Protein AF-A0A257KZ48-F1 (afdb_monomer_lite)

Sequence (496 aa):
NEGLLPLAGNNPLRIAVVGPNADEQHAQLGDWAGASGQIDWMPDGHPRALTSTVLDGLRALAPAGSTIVHVRGADIATMAPDPDGDTFEDGQPRPWIAAPAPVDEALLAEAVAAARDADVVVAVVGDNIALIGESRSTATLELYGAQRALLEALAATGKPMVVVLVASKPLILPDAALKADAIVCAFNPGMRGGLALAELLFGQIEPAGRLPITFARHAGQLPVYYNQINGQHGHRYADLTLEPQFAFGEGLSYTTMAYSDLVIAQPDVTAEGLLRARITLHNTGTRPALETVQVYVRDLVTSVTWANRELKAYRQVQVAPGARVVVELDLPVADCSPERMAPICGIPADTLREVARAYATSPASMILWGMGVSQHVHGADNAGDVLTVEFTVAGIPCLGLNGGPAFRHTEAFSFQVATDDQAETDRLWNAVVGNGGQASACGWCKDRWGLSWQITPRALIDAIADPDRAAAKRAFEAMMDMGKIDIAAIEAARRG

Secondary structure (DSSP, 8-state):
--S--S--SSS--EEEEESTTSS-HHHHH-SSSTTSSS-SS-TT-S-GGG---HHHHHHHHSPTT-EEEEE-----EEEE--TT-SB-TTSPBPPPEEEEPPP-HHHHHHHHHHHHT-SEEEEEEE--GGGSSTT---SS-BPPTTHHHHHHHHHTTT--EEEEEE-SS--BPPHHHHTSSEEEE-SS--TTHHHHHHHHHTTSS------SSPBPSSGGG----SSPBS--SSSB-SSSBSS-SB-TT----SS-EEEEEEEES-S---TT-EEEEEEEEEE-SSS-EEEEEEEEE--SS-SS--BS-EEEEEEEEEE-TT-EEEEEEEEEGGGSHHHHHHHHHSS-HHHHHHHHHHHHSSTT-------------SS-S-TTS--EEEEEETTEEEEEE---TT----TTSEEEEEESSHHHHHHHHHHHHTTT-EE-STTEEE-TT--EEEEEEHHHHHHHT-SSHHHHHHHHHHHHT-SS--HHHHHHHHH-

pLDDT: mean 86.61, std 17.46, range [23.56, 98.94]

Foldseek 3Di:
DLPCPQVADPDAWAEEEEAQQQQDQQLLQEAPFACLPPDDPRVVTDDSVLAQGLNNLCVVQGPPPHHYHYAHQWDFWDWAADPVDQADPVRHGDGTATDFAEHDPVSNVVSLVSLLPTQEYEYEFEDGSNQDDPPRDDQKLARGHCSLVSLVSSLVSVHQYEYEYAYQDAGQYDPSNVPHSYYHYQHSVRRCSSNVVSCRNNVVDKDADFAQAFHANTSVLPPLAQQDWPDDDDQADPPGGNDGPGYGGDDDTPWDKDKDDWDFPDPDADLQGKTKIKIKIFTAGQAKYFYKAWDKDADPAFLATTTRIDTQDIDTDIAHHGDMDIDMDIGGSCSDDLVVCCVVVVNHSVRRVVVRCCQVPLPWDDQHPDPPQPPPPDDDPPRPDDQWGWGAGPNRIDIDGCPDPVDADDPVDEAEDEDADPVRLCVVLCSAVVQCWAFDALQWIAHNRGHIYHSHYVLLVCQCVDPPPQLNVQLVVQRRPDRRDDSVSSVVSSVD

Structure (mmCIF, N/CA/C/O backbone):
data_AF-A0A257KZ48-F1
#
_entry.id   AF-A0A257KZ48-F1
#
loop_
_atom_site.group_PDB
_atom_site.id
_atom_site.type_symbol
_atom_site.label_atom_id
_atom_site.label_alt_id
_atom_site.label_comp_id
_atom_site.label_asym_id
_atom_site.label_entity_id
_atom_site.label_seq_id
_atom_site.pdbx_PDB_ins_code
_atom_site.Cartn_x
_atom_site.Cartn_y
_atom_site.Cartn_z
_atom_site.occupancy
_atom_site.B_iso_or_equiv
_atom_site.auth_seq_id
_atom_site.auth_comp_id
_atom_site.auth_asym_id
_atom_site.auth_atom_id
_atom_site.pdbx_PDB_model_num
ATOM 1 N N . ASN A 1 1 ? -7.804 -8.183 -5.252 1.00 95.38 1 ASN A N 1
ATOM 2 C CA . ASN A 1 1 ? -7.660 -9.588 -5.699 1.00 95.38 1 ASN A CA 1
ATOM 3 C C . ASN A 1 1 ? -9.069 -10.031 -5.963 1.00 95.38 1 ASN A C 1
ATOM 5 O O . ASN A 1 1 ? -9.772 -10.393 -5.029 1.00 95.38 1 ASN A O 1
ATOM 9 N N . GLU A 1 2 ? -9.464 -9.953 -7.220 1.00 95.94 2 GLU A N 1
ATOM 10 C CA . GLU A 1 2 ? -10.825 -10.161 -7.701 1.00 95.94 2 GLU A CA 1
ATOM 11 C C . GLU A 1 2 ? -11.138 -11.653 -7.905 1.00 95.94 2 GLU A C 1
ATOM 13 O O . GLU A 1 2 ? -12.049 -12.020 -8.639 1.00 95.94 2 GLU A O 1
ATOM 18 N N . GLY A 1 3 ? -10.370 -12.530 -7.248 1.00 93.56 3 GLY A N 1
ATOM 19 C CA . GLY A 1 3 ? -10.519 -13.983 -7.300 1.00 93.56 3 GLY A CA 1
ATOM 20 C C . GLY A 1 3 ? -9.553 -14.692 -8.250 1.00 93.56 3 GLY A C 1
ATOM 21 O O . GLY A 1 3 ? -9.590 -15.917 -8.313 1.00 93.56 3 GLY A O 1
ATOM 22 N N . LEU A 1 4 ? -8.675 -13.963 -8.955 1.00 95.50 4 LEU A N 1
ATOM 23 C CA . LEU A 1 4 ? -7.673 -14.569 -9.843 1.00 95.50 4 LEU A CA 1
ATOM 24 C C . LEU A 1 4 ? -6.572 -15.306 -9.070 1.00 95.50 4 LEU A C 1
ATOM 26 O O . LEU A 1 4 ? -6.087 -16.334 -9.535 1.00 95.50 4 LEU A O 1
ATOM 30 N N . LEU A 1 5 ? -6.144 -14.775 -7.917 1.00 96.31 5 LEU A N 1
ATOM 31 C CA . LEU A 1 5 ? -5.098 -15.401 -7.112 1.00 96.31 5 LEU A CA 1
ATOM 32 C C . LEU A 1 5 ? -5.677 -16.307 -6.011 1.00 96.31 5 LEU A C 1
ATOM 34 O O . LEU A 1 5 ? -6.627 -15.894 -5.334 1.00 96.31 5 LEU A O 1
ATOM 38 N N . PRO A 1 6 ? -5.052 -17.474 -5.754 1.00 95.75 6 PRO A N 1
ATOM 39 C CA . PRO A 1 6 ? -3.852 -17.985 -6.431 1.00 95.75 6 PRO A CA 1
ATOM 40 C C . PRO A 1 6 ? -4.151 -18.500 -7.847 1.00 95.75 6 PRO A C 1
ATOM 42 O O . PRO A 1 6 ? -5.229 -19.026 -8.095 1.00 95.75 6 PRO A O 1
ATOM 45 N N . LEU A 1 7 ? -3.159 -18.465 -8.744 1.00 93.25 7 LEU A N 1
ATOM 46 C CA . LEU A 1 7 ? -3.231 -18.981 -10.124 1.00 93.25 7 LEU A CA 1
ATOM 47 C C . LEU A 1 7 ? -3.387 -20.520 -10.201 1.00 93.25 7 LEU A C 1
ATOM 49 O O . LEU A 1 7 ? -3.203 -21.129 -11.253 1.00 93.25 7 LEU A O 1
ATOM 53 N N . ALA A 1 8 ? -3.670 -21.176 -9.074 1.00 69.12 8 ALA A N 1
ATOM 54 C CA . ALA A 1 8 ? -3.697 -22.619 -8.932 1.00 69.12 8 ALA A CA 1
ATOM 55 C C . ALA A 1 8 ? -5.028 -23.208 -9.422 1.00 69.12 8 ALA A C 1
ATOM 57 O O . ALA A 1 8 ? -6.053 -23.136 -8.746 1.00 69.12 8 ALA A O 1
ATOM 58 N N . GLY A 1 9 ? -4.968 -23.881 -10.570 1.00 58.97 9 GLY A N 1
ATOM 59 C CA . GLY A 1 9 ? -6.026 -24.747 -11.076 1.00 58.97 9 GLY A CA 1
ATOM 60 C C . GLY A 1 9 ? -5.477 -25.767 -12.071 1.00 58.97 9 GLY A C 1
ATOM 61 O O . GLY A 1 9 ? -5.643 -25.558 -13.258 1.00 58.97 9 GLY A O 1
ATOM 62 N N . ASN A 1 10 ? -4.800 -26.821 -11.583 1.00 49.00 10 ASN A N 1
ATOM 63 C CA . ASN A 1 10 ? -4.431 -28.120 -12.206 1.00 49.00 10 ASN A CA 1
ATOM 64 C C . ASN A 1 10 ? -4.106 -28.247 -13.715 1.00 49.00 10 ASN A C 1
ATOM 66 O O . ASN A 1 10 ? -3.954 -29.370 -14.192 1.00 49.00 10 ASN A O 1
ATOM 70 N N . ASN A 1 11 ? -3.926 -27.162 -14.457 1.00 72.94 11 ASN A N 1
ATOM 71 C CA . ASN A 1 11 ? -3.652 -27.180 -15.883 1.00 72.94 11 ASN A CA 1
ATOM 72 C C . ASN A 1 11 ? -2.359 -26.419 -16.180 1.00 72.94 11 ASN A C 1
ATOM 74 O O . ASN A 1 11 ? -2.037 -25.455 -15.480 1.00 72.94 11 ASN A O 1
ATOM 78 N N . PRO A 1 12 ? -1.617 -26.841 -17.214 1.00 86.44 12 PRO A N 1
ATOM 79 C CA . PRO A 1 12 ? -0.536 -26.030 -17.741 1.00 86.44 12 PRO A CA 1
ATOM 80 C C . PRO A 1 12 ? -1.093 -24.666 -18.159 1.00 86.44 12 PRO A C 1
ATOM 82 O O . PRO A 1 12 ? -2.108 -24.602 -18.851 1.00 86.44 12 PRO A O 1
ATOM 85 N N . LEU A 1 13 ? -0.437 -23.593 -17.726 1.00 92.12 13 LEU A N 1
ATOM 86 C CA . LEU A 1 13 ? -0.800 -22.227 -18.089 1.00 92.12 13 LEU A CA 1
ATOM 87 C C . LEU A 1 13 ? 0.190 -21.672 -19.097 1.00 92.12 13 LEU A C 1
ATOM 89 O O . LEU A 1 13 ? 1.399 -21.910 -19.005 1.00 92.12 13 LEU A O 1
A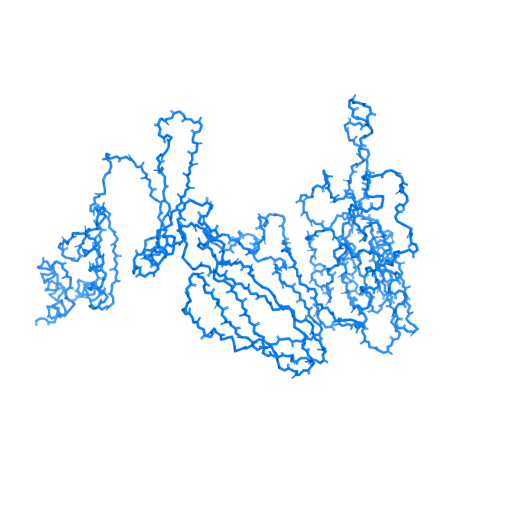TOM 93 N N . ARG A 1 14 ? -0.303 -20.838 -20.001 1.00 96.44 14 ARG A N 1
ATOM 94 C CA . ARG A 1 14 ? 0.543 -19.921 -20.741 1.00 96.44 14 ARG A CA 1
ATOM 95 C C . ARG A 1 14 ? 0.595 -18.573 -20.038 1.00 96.44 14 ARG A C 1
ATOM 97 O O . ARG A 1 14 ? -0.390 -17.844 -19.996 1.00 96.44 14 ARG A O 1
ATOM 104 N N . ILE A 1 15 ? 1.762 -18.244 -19.497 1.00 97.88 15 ILE A N 1
ATOM 105 C CA . ILE A 1 15 ? 1.984 -17.044 -18.689 1.00 97.88 15 ILE A CA 1
ATOM 106 C C . ILE A 1 15 ? 2.855 -16.071 -19.482 1.00 97.88 15 ILE A C 1
ATOM 108 O O . ILE A 1 15 ? 3.982 -16.408 -19.854 1.00 97.88 15 ILE A O 1
ATOM 112 N N . ALA A 1 16 ? 2.349 -14.861 -19.720 1.00 98.75 16 ALA A N 1
ATOM 113 C CA . ALA A 1 16 ? 3.164 -13.748 -20.195 1.00 98.75 16 ALA A CA 1
ATOM 114 C C . ALA A 1 16 ? 3.712 -12.983 -18.987 1.00 98.75 16 ALA A C 1
ATOM 116 O O . ALA A 1 16 ? 2.949 -12.378 -18.240 1.00 98.75 16 ALA A O 1
ATOM 117 N N . VAL A 1 17 ? 5.028 -13.011 -18.793 1.00 98.81 17 VAL A N 1
ATOM 118 C CA . VAL A 1 17 ? 5.723 -12.232 -17.763 1.00 98.81 17 VAL A CA 1
ATOM 119 C C . VAL A 1 17 ? 6.280 -10.988 -18.436 1.00 98.81 17 VAL A C 1
ATOM 121 O O . VAL A 1 17 ? 7.162 -11.084 -19.288 1.00 98.81 17 VAL A O 1
ATOM 124 N N . VAL A 1 18 ? 5.726 -9.830 -18.099 1.00 98.81 18 VAL A N 1
ATOM 125 C CA . VAL A 1 18 ? 5.962 -8.586 -18.835 1.00 98.81 18 VAL A CA 1
ATOM 126 C C . VAL A 1 18 ? 6.432 -7.495 -17.888 1.00 98.81 18 VAL A C 1
ATOM 128 O O . VAL A 1 18 ? 5.887 -7.365 -16.800 1.00 98.81 18 VAL A O 1
ATOM 131 N N . GLY A 1 19 ? 7.381 -6.668 -18.309 1.00 98.69 19 GLY A N 1
ATOM 132 C CA . GLY A 1 19 ? 7.741 -5.439 -17.604 1.00 98.69 19 GLY A CA 1
ATOM 133 C C . GLY A 1 19 ? 9.220 -5.357 -17.222 1.00 98.69 19 GLY A C 1
ATOM 134 O O . GLY A 1 19 ? 9.892 -6.382 -17.084 1.00 98.69 19 GLY A O 1
ATOM 135 N N . PRO A 1 20 ? 9.740 -4.132 -17.030 1.00 98.44 20 PRO A N 1
ATOM 136 C CA . PRO A 1 20 ? 11.170 -3.889 -16.843 1.00 98.44 20 PRO A CA 1
ATOM 137 C C . PRO A 1 20 ? 11.756 -4.556 -15.597 1.00 98.44 20 PRO A C 1
ATOM 139 O O . PRO A 1 20 ? 12.941 -4.874 -15.596 1.00 98.44 20 PRO A O 1
ATOM 142 N N . ASN A 1 21 ? 10.941 -4.798 -14.565 1.00 98.69 21 ASN A N 1
ATOM 143 C CA . ASN A 1 21 ? 11.400 -5.363 -13.294 1.00 98.69 21 ASN A CA 1
ATOM 144 C C . ASN A 1 21 ? 11.202 -6.888 -13.200 1.00 98.69 21 ASN A C 1
ATOM 146 O O . ASN A 1 21 ? 11.481 -7.478 -12.157 1.00 98.69 21 ASN A O 1
ATOM 150 N N . ALA A 1 22 ? 10.736 -7.549 -14.267 1.00 98.75 22 ALA A N 1
ATOM 151 C CA . ALA A 1 22 ? 10.478 -8.991 -14.263 1.00 98.75 22 ALA A CA 1
ATOM 152 C C . ALA A 1 22 ? 11.745 -9.841 -14.069 1.00 98.75 22 ALA A C 1
ATOM 154 O O . ALA A 1 22 ? 11.696 -10.873 -13.394 1.00 98.75 22 ALA A O 1
ATOM 155 N N . ASP A 1 23 ? 12.869 -9.403 -14.641 1.00 98.50 23 ASP A N 1
ATOM 156 C CA . ASP A 1 23 ? 14.164 -10.093 -14.583 1.00 98.50 23 ASP A CA 1
ATOM 157 C C . ASP A 1 23 ? 15.327 -9.144 -14.232 1.00 98.50 23 ASP A C 1
ATOM 159 O O . ASP A 1 23 ? 16.463 -9.355 -14.645 1.00 98.50 23 ASP A O 1
ATOM 163 N N . GLU A 1 24 ? 15.045 -8.081 -13.469 1.00 97.56 24 GLU A N 1
ATOM 164 C CA . GLU A 1 24 ? 16.035 -7.062 -13.098 1.00 97.56 24 GLU A CA 1
ATOM 165 C C . GLU A 1 24 ? 16.460 -7.204 -11.629 1.00 97.56 24 GLU A C 1
ATOM 167 O O . GLU A 1 24 ? 15.762 -6.786 -10.700 1.00 97.56 24 GLU A O 1
ATOM 172 N N . GLN A 1 25 ? 17.627 -7.812 -11.408 1.00 97.50 25 GLN A N 1
ATOM 173 C CA . GLN A 1 25 ? 18.147 -8.089 -10.069 1.00 97.50 25 GLN A CA 1
ATOM 174 C C . GLN A 1 25 ? 18.391 -6.814 -9.261 1.00 97.50 25 GLN A C 1
ATOM 176 O O . GLN A 1 25 ? 18.106 -6.796 -8.064 1.00 97.50 25 GLN A O 1
ATOM 181 N N . HIS A 1 26 ? 18.925 -5.760 -9.874 1.00 96.94 26 HIS A N 1
ATOM 182 C CA . HIS A 1 26 ? 19.306 -4.564 -9.132 1.00 96.94 26 HIS A CA 1
ATOM 183 C C . HIS A 1 26 ? 18.073 -3.805 -8.636 1.00 96.94 26 HIS A C 1
ATOM 185 O O . HIS A 1 26 ? 18.032 -3.387 -7.481 1.00 96.94 26 HIS A O 1
ATOM 191 N N . ALA A 1 27 ? 17.022 -3.719 -9.456 1.00 96.69 27 ALA A N 1
ATOM 192 C CA . ALA A 1 27 ? 15.735 -3.176 -9.027 1.00 96.69 27 ALA A CA 1
ATOM 193 C C . ALA A 1 27 ? 15.083 -4.045 -7.937 1.00 96.69 27 ALA A C 1
ATOM 195 O O . ALA A 1 27 ? 14.520 -3.513 -6.985 1.00 96.69 27 ALA A O 1
ATOM 196 N N . GLN A 1 28 ? 15.198 -5.376 -8.016 1.00 98.38 28 GLN A N 1
ATOM 197 C CA . GLN A 1 28 ? 14.658 -6.268 -6.985 1.00 98.38 28 GLN A CA 1
ATOM 198 C C . GLN A 1 28 ? 15.378 -6.138 -5.635 1.00 98.38 28 GLN A C 1
ATOM 200 O O . GLN A 1 28 ? 14.728 -6.184 -4.588 1.00 98.38 28 GLN A O 1
ATOM 205 N N . LEU A 1 29 ? 16.706 -6.006 -5.644 1.00 98.12 29 LEU A N 1
ATOM 206 C CA . LEU A 1 29 ? 17.501 -5.843 -4.424 1.00 98.12 29 LEU A CA 1
ATOM 207 C C . LEU A 1 29 ? 17.364 -4.435 -3.833 1.00 98.12 29 LEU A C 1
ATOM 209 O O . LEU A 1 29 ? 17.299 -4.310 -2.614 1.00 98.12 29 LEU A O 1
ATOM 213 N N . GLY A 1 30 ? 17.239 -3.417 -4.685 1.00 97.25 30 GLY A N 1
ATOM 214 C CA . GLY A 1 30 ? 17.041 -2.030 -4.281 1.00 97.25 30 GLY A CA 1
ATOM 215 C C . GLY A 1 30 ? 18.337 -1.293 -3.944 1.00 97.25 30 GLY A C 1
ATOM 216 O O . GLY A 1 30 ? 19.436 -1.702 -4.321 1.00 97.25 30 GLY A O 1
ATOM 217 N N . ASP A 1 31 ? 18.175 -0.161 -3.263 1.00 93.88 31 ASP A N 1
ATOM 218 C CA . ASP A 1 31 ? 19.282 0.667 -2.786 1.00 93.88 31 ASP A CA 1
ATOM 219 C C . ASP A 1 31 ? 20.038 -0.005 -1.626 1.00 93.88 31 ASP A C 1
ATOM 221 O O . ASP A 1 31 ? 19.513 -0.903 -0.968 1.00 93.88 31 ASP A O 1
ATOM 225 N N . TRP A 1 32 ? 21.262 0.450 -1.350 1.00 92.88 32 TRP A N 1
ATOM 226 C CA . TRP A 1 32 ? 22.164 -0.117 -0.334 1.00 92.88 32 TRP A CA 1
ATOM 227 C C . TRP A 1 32 ? 22.515 -1.599 -0.552 1.00 92.88 32 TRP A C 1
ATOM 229 O O . TRP A 1 32 ? 22.771 -2.346 0.396 1.00 92.88 32 TRP A O 1
ATOM 239 N N . ALA A 1 33 ? 22.583 -2.011 -1.816 1.00 94.25 33 ALA A N 1
ATOM 240 C CA . ALA A 1 33 ? 23.009 -3.332 -2.255 1.00 94.25 33 ALA A CA 1
ATOM 241 C C . ALA A 1 33 ? 24.202 -3.228 -3.223 1.00 94.25 33 ALA A C 1
ATOM 243 O O . ALA A 1 33 ? 24.655 -2.154 -3.613 1.00 94.25 33 ALA A O 1
ATOM 244 N N . GLY A 1 34 ? 24.766 -4.363 -3.626 1.00 89.88 34 GLY A N 1
ATOM 245 C CA . GLY A 1 34 ? 25.824 -4.374 -4.631 1.00 89.88 34 GLY A CA 1
ATOM 246 C C . GLY A 1 34 ? 25.428 -3.645 -5.910 1.00 89.88 34 GLY A C 1
ATOM 247 O O . GLY A 1 34 ? 24.373 -3.932 -6.476 1.00 89.88 34 GLY A O 1
ATOM 248 N N . ALA A 1 35 ? 26.316 -2.759 -6.367 1.00 90.00 35 ALA A N 1
ATOM 249 C CA . ALA A 1 35 ? 26.130 -1.870 -7.513 1.00 90.00 35 ALA A CA 1
ATOM 250 C C . ALA A 1 35 ? 25.001 -0.825 -7.390 1.00 90.00 35 ALA A C 1
ATOM 252 O O . ALA A 1 35 ? 24.597 -0.263 -8.404 1.00 90.00 35 ALA A O 1
ATOM 253 N N . SER A 1 36 ? 24.522 -0.484 -6.181 1.00 90.12 36 SER A N 1
ATOM 254 C CA . SER A 1 36 ? 23.590 0.651 -6.018 1.00 90.12 36 SER A CA 1
ATOM 255 C C . SER A 1 36 ? 24.243 2.038 -6.023 1.00 90.12 36 SER A C 1
ATOM 257 O O . SER A 1 36 ? 23.547 3.040 -6.194 1.00 90.12 36 SER A O 1
ATOM 259 N N . GLY A 1 37 ? 25.577 2.102 -5.946 1.00 85.81 37 GLY A N 1
ATOM 260 C CA . GLY A 1 37 ? 26.367 3.323 -6.161 1.00 85.81 37 GLY A CA 1
ATOM 261 C C . GLY A 1 37 ? 27.193 3.800 -4.963 1.00 85.81 37 GLY A C 1
ATOM 262 O O . GLY A 1 37 ? 27.981 4.724 -5.112 1.00 85.81 37 GLY A O 1
ATOM 263 N N . GLN A 1 38 ? 27.060 3.174 -3.792 1.00 85.88 38 GLN A N 1
ATOM 264 C CA . GLN A 1 38 ? 27.778 3.568 -2.569 1.00 85.88 38 GLN A CA 1
ATOM 265 C C . GLN A 1 38 ? 29.214 3.031 -2.496 1.00 85.88 38 GLN A C 1
ATOM 267 O O . GLN A 1 38 ? 30.019 3.519 -1.707 1.00 85.88 38 GLN A O 1
ATOM 272 N N . ILE A 1 39 ? 29.518 1.997 -3.279 1.00 86.94 39 ILE A N 1
ATOM 273 C CA . ILE A 1 39 ? 30.809 1.304 -3.329 1.00 86.94 39 ILE A CA 1
ATOM 274 C C . ILE A 1 39 ? 31.138 0.957 -4.783 1.00 86.94 39 ILE A C 1
ATOM 276 O O . ILE A 1 39 ? 30.236 0.700 -5.580 1.00 86.94 39 ILE A O 1
ATOM 280 N N . ASP A 1 40 ? 32.424 0.896 -5.113 1.00 88.00 40 ASP A N 1
ATOM 281 C CA . ASP A 1 40 ? 32.935 0.625 -6.462 1.00 88.00 40 ASP A CA 1
ATOM 282 C C . ASP A 1 40 ? 33.534 -0.786 -6.624 1.00 88.00 40 ASP A C 1
ATOM 284 O O . ASP A 1 40 ? 33.671 -1.279 -7.741 1.00 88.00 40 ASP A O 1
ATOM 288 N N . TRP A 1 41 ? 33.829 -1.490 -5.525 1.00 91.44 41 TRP A N 1
ATOM 289 C CA . TRP A 1 41 ? 34.477 -2.811 -5.546 1.00 91.44 41 TRP A CA 1
ATOM 290 C C . TRP A 1 41 ? 33.592 -3.970 -6.043 1.00 91.44 41 TRP A C 1
ATOM 292 O O . TRP A 1 41 ? 34.039 -5.113 -6.107 1.00 91.44 41 TRP A O 1
ATOM 302 N N . MET A 1 42 ? 32.315 -3.704 -6.335 1.00 93.62 42 MET A N 1
ATOM 303 C CA . MET A 1 42 ? 31.325 -4.692 -6.781 1.00 93.62 42 MET A CA 1
ATOM 304 C C . MET A 1 42 ? 30.472 -4.069 -7.898 1.00 93.62 42 MET A C 1
ATOM 306 O O . MET A 1 42 ? 29.282 -3.822 -7.695 1.00 93.62 42 MET A O 1
ATOM 310 N N . PRO A 1 43 ? 31.091 -3.765 -9.056 1.00 91.56 43 PRO A N 1
ATOM 311 C CA . PRO A 1 43 ? 30.464 -2.985 -10.125 1.00 91.56 43 PRO A CA 1
ATOM 312 C C . PRO A 1 43 ? 29.337 -3.744 -10.837 1.00 91.56 43 PRO A C 1
ATOM 314 O O . PRO A 1 43 ? 28.368 -3.128 -11.260 1.00 91.56 43 PRO A O 1
ATOM 317 N N . ASP A 1 44 ? 29.418 -5.077 -10.892 1.00 94.81 44 ASP A N 1
ATOM 318 C CA . ASP A 1 44 ? 28.376 -5.951 -11.458 1.00 94.81 44 ASP A CA 1
ATOM 319 C C . ASP A 1 44 ? 27.285 -6.315 -10.429 1.00 94.81 44 ASP A C 1
ATOM 321 O O . ASP A 1 44 ? 26.372 -7.094 -10.697 1.00 94.81 44 ASP A O 1
ATOM 325 N N . GLY A 1 45 ? 27.400 -5.786 -9.208 1.00 95.62 45 GLY A N 1
ATOM 326 C CA . GLY A 1 45 ? 26.532 -6.079 -8.075 1.00 95.62 45 GLY A CA 1
ATOM 327 C C . GLY A 1 45 ? 26.670 -7.497 -7.532 1.00 95.62 45 GLY A C 1
ATOM 328 O O . GLY A 1 45 ? 27.699 -8.159 -7.664 1.00 95.62 45 GLY A O 1
ATOM 329 N N . HIS A 1 46 ? 25.634 -7.949 -6.825 1.00 96.88 46 HIS A N 1
ATOM 330 C CA . HIS A 1 46 ? 25.640 -9.285 -6.234 1.00 96.88 46 HIS A CA 1
ATOM 331 C C . HIS A 1 46 ? 25.625 -10.377 -7.318 1.00 96.88 46 HIS A C 1
ATOM 333 O O . HIS A 1 46 ? 24.925 -10.216 -8.317 1.00 96.88 46 HIS A O 1
ATOM 339 N N . PRO A 1 47 ? 26.274 -11.540 -7.105 1.00 97.25 47 PRO A N 1
ATOM 340 C CA . PRO A 1 47 ? 26.290 -12.618 -8.092 1.00 97.25 47 PRO A CA 1
ATOM 341 C C . PRO A 1 47 ? 24.880 -13.022 -8.553 1.00 97.25 47 PRO A C 1
ATOM 343 O O . PRO A 1 47 ? 24.064 -13.460 -7.739 1.00 97.25 47 PRO A O 1
ATOM 346 N N . ARG A 1 48 ? 24.602 -12.929 -9.861 1.00 97.06 48 ARG A N 1
ATOM 347 C CA . ARG A 1 48 ? 23.268 -13.187 -10.442 1.00 97.06 48 ARG A CA 1
ATOM 348 C C . ARG A 1 48 ? 22.675 -14.546 -10.090 1.00 97.06 48 ARG A C 1
ATOM 350 O O . ARG A 1 48 ? 21.470 -14.646 -9.884 1.00 97.06 48 ARG A O 1
ATOM 357 N N . ALA A 1 49 ? 23.518 -15.569 -9.952 1.00 96.81 49 ALA A N 1
ATOM 358 C CA . ALA A 1 49 ? 23.106 -16.924 -9.582 1.00 96.81 49 ALA A CA 1
ATOM 359 C C . ALA A 1 49 ? 22.535 -17.047 -8.154 1.00 96.81 49 ALA A C 1
ATOM 361 O O . ALA A 1 49 ? 21.906 -18.053 -7.841 1.00 96.81 49 ALA A O 1
ATOM 362 N N . LEU A 1 50 ? 22.763 -16.056 -7.284 1.00 97.31 50 LEU A N 1
ATOM 363 C CA . LEU A 1 50 ? 22.234 -16.038 -5.917 1.00 97.31 50 LEU A CA 1
ATOM 364 C C . LEU A 1 50 ? 20.880 -15.332 -5.809 1.00 97.31 50 LEU A C 1
ATOM 366 O O . LEU A 1 50 ? 20.228 -15.447 -4.774 1.00 97.31 50 LEU A O 1
ATOM 370 N N . THR A 1 51 ? 20.455 -14.622 -6.856 1.00 98.19 51 THR A N 1
ATOM 371 C CA . THR A 1 51 ? 19.171 -13.923 -6.880 1.00 98.19 51 THR A CA 1
ATOM 372 C C . THR A 1 51 ? 18.196 -14.658 -7.781 1.00 98.19 51 THR A C 1
ATOM 374 O O . THR A 1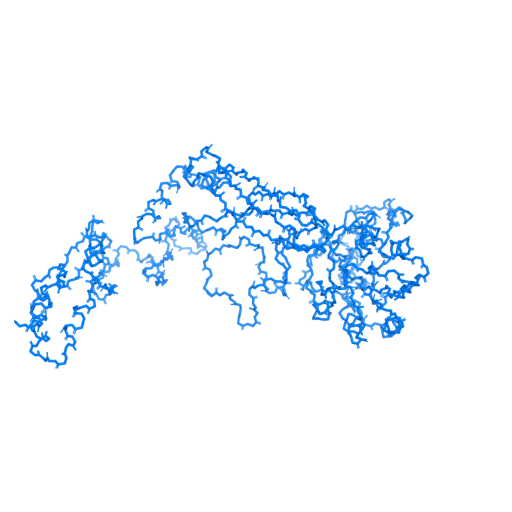 51 ? 18.466 -14.851 -8.960 1.00 98.19 51 THR A O 1
ATOM 377 N N . SER A 1 52 ? 17.041 -15.028 -7.238 1.00 98.62 52 SER A N 1
ATOM 378 C CA . SER A 1 52 ? 15.881 -15.461 -8.010 1.00 98.62 52 SER A CA 1
ATOM 379 C C . SER A 1 52 ? 15.019 -14.242 -8.313 1.00 98.62 52 SER A C 1
ATOM 381 O O . SER A 1 52 ? 14.363 -13.711 -7.409 1.00 98.62 52 SER A O 1
ATOM 383 N N . THR A 1 53 ? 15.034 -13.787 -9.565 1.00 98.81 53 THR A N 1
ATOM 384 C CA . THR A 1 53 ? 14.116 -12.744 -10.048 1.00 98.81 53 THR A CA 1
ATOM 385 C C . THR A 1 53 ? 12.680 -13.268 -10.108 1.00 98.81 53 THR A C 1
ATOM 387 O O . THR A 1 53 ? 12.447 -14.475 -9.975 1.00 98.81 53 THR A O 1
ATOM 390 N N . VAL A 1 54 ? 11.690 -12.390 -10.304 1.00 98.69 54 VAL A N 1
ATOM 391 C CA . VAL A 1 54 ? 10.288 -12.815 -10.489 1.00 98.69 54 VAL A CA 1
ATOM 392 C C . VAL A 1 54 ? 10.175 -13.826 -11.632 1.00 98.69 54 VAL A C 1
ATOM 394 O O . VAL A 1 54 ? 9.517 -14.857 -11.483 1.00 98.69 54 VAL A O 1
ATOM 397 N N . LEU A 1 55 ? 10.879 -13.585 -12.741 1.00 98.88 55 LEU A N 1
ATOM 398 C CA . LEU A 1 55 ? 10.953 -14.513 -13.862 1.00 98.88 55 LEU A CA 1
ATOM 399 C C . LEU A 1 55 ? 11.575 -15.861 -13.472 1.00 98.88 55 LEU A C 1
ATOM 401 O O . LEU A 1 55 ? 11.022 -16.902 -13.835 1.00 98.88 55 LEU A O 1
ATOM 405 N N . ASP A 1 56 ? 12.690 -15.865 -12.734 1.00 98.81 56 ASP A N 1
ATOM 406 C CA . ASP A 1 56 ? 13.321 -17.110 -12.274 1.00 98.81 56 ASP A CA 1
ATOM 407 C C . ASP A 1 56 ? 12.384 -17.921 -11.382 1.00 98.81 56 ASP A C 1
ATOM 409 O O . ASP A 1 56 ? 12.238 -19.127 -11.575 1.00 98.81 56 ASP A O 1
ATOM 413 N N . GLY A 1 57 ? 11.731 -17.263 -10.419 1.00 98.50 57 GLY A N 1
ATOM 414 C CA . GLY A 1 57 ? 10.797 -17.911 -9.504 1.00 98.50 57 GLY A CA 1
ATOM 415 C C . GLY A 1 57 ? 9.619 -18.530 -10.247 1.00 98.50 57 GLY A C 1
ATOM 416 O O . GLY A 1 57 ? 9.278 -19.691 -10.014 1.00 98.50 57 GLY A O 1
ATOM 417 N N . LEU A 1 58 ? 9.033 -17.790 -11.193 1.00 97.94 58 LEU A N 1
ATOM 418 C CA . LEU A 1 58 ? 7.939 -18.293 -12.020 1.00 97.94 58 LEU A CA 1
ATOM 419 C C . LEU A 1 58 ? 8.387 -19.482 -12.875 1.00 97.94 58 LEU A C 1
ATOM 421 O O . LEU A 1 58 ? 7.687 -20.488 -12.918 1.00 97.94 58 LEU A O 1
ATOM 425 N N . ARG A 1 59 ? 9.570 -19.423 -13.500 1.00 97.81 59 ARG A N 1
ATOM 426 C CA . ARG A 1 59 ? 10.139 -20.555 -14.257 1.00 97.81 59 ARG A CA 1
ATOM 427 C C . ARG A 1 59 ? 10.417 -21.771 -13.384 1.00 97.81 59 ARG A C 1
ATOM 429 O O . ARG A 1 59 ? 10.226 -22.892 -13.844 1.00 97.81 59 ARG A O 1
ATOM 436 N N . ALA A 1 60 ? 10.863 -21.554 -12.151 1.00 97.00 60 ALA A N 1
ATOM 437 C CA . ALA A 1 60 ? 11.179 -22.628 -11.223 1.00 97.00 60 ALA A CA 1
ATOM 438 C C . ALA A 1 60 ? 9.927 -23.347 -10.699 1.00 97.00 60 ALA A C 1
ATOM 440 O O . ALA A 1 60 ? 9.978 -24.555 -10.477 1.00 97.00 60 ALA A O 1
ATOM 441 N N . LEU A 1 61 ? 8.825 -22.618 -10.486 1.00 96.00 61 LEU A N 1
ATOM 442 C CA . LEU A 1 61 ? 7.653 -23.128 -9.764 1.00 96.00 61 LEU A CA 1
ATOM 443 C C . LEU A 1 61 ? 6.375 -23.252 -10.594 1.00 96.00 61 LEU A C 1
ATOM 445 O O . LEU A 1 61 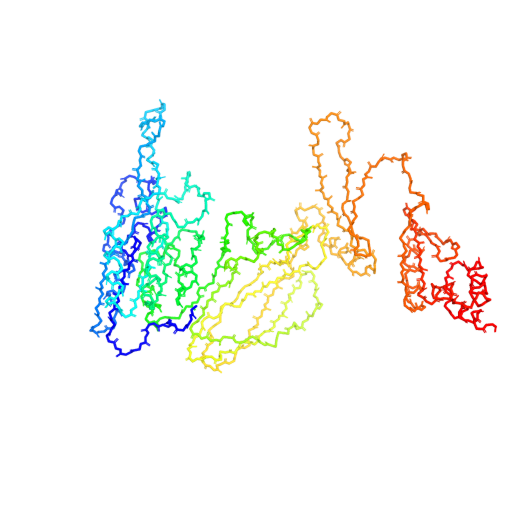? 5.373 -23.746 -10.070 1.00 96.00 61 LEU A O 1
ATOM 449 N N . ALA A 1 62 ? 6.378 -22.825 -11.858 1.00 94.38 62 ALA A N 1
ATOM 450 C CA . ALA A 1 62 ? 5.210 -22.983 -12.711 1.00 94.38 62 ALA A CA 1
ATOM 451 C C . ALA A 1 62 ? 4.785 -24.461 -12.803 1.00 94.38 62 ALA A C 1
ATOM 453 O O . ALA A 1 62 ? 5.643 -25.346 -12.900 1.00 94.38 62 ALA A O 1
ATOM 454 N N . PRO A 1 63 ? 3.468 -24.750 -12.803 1.00 91.62 63 PRO A N 1
ATOM 455 C CA . PRO A 1 63 ? 2.969 -26.112 -12.931 1.00 91.62 63 PRO A CA 1
ATOM 456 C C . PRO A 1 63 ? 3.545 -26.815 -14.162 1.00 91.62 63 PRO A C 1
ATOM 458 O O . PRO A 1 63 ? 3.692 -26.202 -15.222 1.00 91.62 63 PRO A O 1
ATOM 461 N N . ALA A 1 64 ? 3.838 -28.111 -14.042 1.00 91.50 64 ALA A N 1
ATOM 462 C CA . ALA A 1 64 ? 4.408 -28.896 -15.132 1.00 91.50 64 ALA A CA 1
ATOM 463 C C . ALA A 1 64 ? 3.585 -28.761 -16.431 1.00 91.50 64 ALA A C 1
ATOM 465 O O . ALA A 1 64 ? 2.363 -28.892 -16.425 1.00 91.50 64 ALA A O 1
ATOM 466 N N . GLY A 1 65 ? 4.275 -28.502 -17.545 1.00 92.38 65 GLY A N 1
ATOM 467 C CA . GLY A 1 65 ? 3.665 -28.265 -18.859 1.00 92.38 65 GLY A CA 1
ATOM 468 C C . GLY A 1 65 ? 3.270 -26.810 -19.134 1.00 92.38 65 GLY A C 1
ATOM 469 O O . GLY A 1 65 ? 2.912 -26.503 -20.268 1.00 92.38 65 GLY A O 1
ATOM 470 N N . SER A 1 66 ? 3.350 -25.916 -18.143 1.00 95.31 66 SER A N 1
ATOM 471 C CA . SER A 1 66 ? 3.143 -24.479 -18.352 1.00 95.31 66 SER A CA 1
ATOM 472 C C . SER A 1 66 ? 4.237 -23.887 -19.240 1.00 95.31 66 SER A C 1
ATOM 474 O O . SER A 1 66 ? 5.394 -24.310 -19.199 1.00 95.31 66 SER A O 1
ATOM 476 N N . THR A 1 67 ? 3.886 -22.865 -20.013 1.00 96.75 67 THR A N 1
ATOM 477 C CA . THR A 1 67 ? 4.820 -22.119 -20.860 1.00 96.75 67 THR A CA 1
ATOM 478 C C . THR A 1 67 ? 4.926 -20.687 -20.373 1.00 96.75 67 THR A C 1
ATOM 480 O O . THR A 1 67 ? 3.908 -20.020 -20.193 1.00 96.75 67 THR A O 1
ATOM 483 N N . ILE A 1 68 ? 6.152 -20.199 -20.208 1.00 97.94 68 ILE A N 1
ATOM 484 C CA . ILE A 1 68 ? 6.419 -18.832 -19.765 1.00 97.94 68 ILE A CA 1
ATOM 485 C C . ILE A 1 68 ? 7.084 -18.070 -20.898 1.00 97.94 68 ILE A C 1
ATOM 487 O O . ILE A 1 68 ? 8.173 -18.435 -21.343 1.00 97.94 68 ILE A O 1
ATOM 491 N N . VAL A 1 69 ? 6.434 -16.997 -21.336 1.00 98.50 69 VAL A N 1
ATOM 492 C CA . VAL A 1 69 ? 6.983 -16.047 -22.303 1.00 98.50 69 VAL A CA 1
ATOM 493 C C . VAL A 1 69 ? 7.346 -14.784 -21.544 1.00 98.50 69 VAL A C 1
ATOM 495 O O . VAL A 1 69 ? 6.498 -14.214 -20.865 1.00 98.50 69 VAL A O 1
ATOM 498 N N . HIS A 1 70 ? 8.603 -14.364 -21.642 1.00 98.75 70 HIS A N 1
ATOM 499 C CA . HIS A 1 70 ? 9.075 -13.128 -21.033 1.00 98.75 70 HIS A CA 1
ATOM 500 C C . HIS A 1 70 ? 9.396 -12.100 -22.104 1.00 98.75 70 HIS A C 1
ATOM 502 O O . HIS A 1 70 ? 10.121 -12.416 -23.046 1.00 98.75 70 HIS A O 1
ATOM 508 N N . VAL A 1 71 ? 8.889 -10.885 -21.919 1.00 98.50 71 VAL A N 1
ATOM 509 C CA . VAL A 1 71 ? 9.141 -9.734 -22.789 1.00 98.50 71 VAL A CA 1
ATOM 510 C C . VAL A 1 71 ? 9.260 -8.477 -21.933 1.00 98.50 71 VAL A C 1
ATOM 512 O O . VAL A 1 71 ? 8.552 -8.317 -20.939 1.00 98.50 71 VAL A O 1
ATOM 515 N N . ARG A 1 72 ? 10.166 -7.568 -22.299 1.00 98.25 72 ARG A N 1
ATOM 516 C CA . ARG A 1 72 ? 10.487 -6.396 -21.470 1.00 98.25 72 ARG A CA 1
ATOM 517 C C . ARG A 1 72 ? 9.337 -5.388 -21.410 1.00 98.25 72 ARG A C 1
ATOM 519 O O . ARG A 1 72 ? 9.013 -4.887 -20.339 1.00 98.25 72 ARG A O 1
ATOM 526 N N . GLY A 1 73 ? 8.705 -5.111 -22.551 1.00 98.44 73 GLY A N 1
ATOM 527 C CA . GLY A 1 73 ? 7.513 -4.265 -22.679 1.00 98.44 73 GLY A CA 1
ATOM 528 C C . GLY A 1 73 ? 7.737 -2.756 -22.541 1.00 98.44 73 GLY A C 1
ATOM 529 O O . GLY A 1 73 ? 7.163 -1.996 -23.311 1.00 98.44 73 GLY A O 1
ATOM 530 N N . ALA A 1 74 ? 8.559 -2.311 -21.591 1.00 98.25 74 ALA A N 1
ATOM 531 C CA . ALA A 1 74 ? 8.870 -0.899 -21.375 1.00 98.25 74 ALA A CA 1
ATOM 532 C C . ALA A 1 74 ? 10.213 -0.715 -20.664 1.00 98.25 74 ALA A C 1
ATOM 534 O O . ALA A 1 74 ? 10.669 -1.605 -19.949 1.00 98.25 74 ALA A O 1
ATOM 535 N N . ASP A 1 75 ? 10.783 0.481 -20.798 1.00 97.88 75 ASP A N 1
ATOM 536 C CA . ASP A 1 75 ? 11.888 0.974 -19.979 1.00 97.88 75 ASP A CA 1
ATOM 537 C C . ASP A 1 75 ? 11.401 1.981 -18.925 1.00 97.88 75 ASP A C 1
ATOM 539 O O . ASP A 1 75 ? 10.360 2.627 -19.082 1.00 97.88 75 ASP A O 1
ATOM 543 N N . ILE A 1 76 ? 12.165 2.107 -17.835 1.00 97.94 76 ILE A N 1
ATOM 544 C CA . ILE A 1 76 ? 11.851 3.004 -16.709 1.00 97.94 76 ILE A CA 1
ATOM 545 C C . ILE A 1 76 ? 12.498 4.373 -16.915 1.00 97.94 76 ILE A C 1
ATOM 547 O O . ILE A 1 76 ? 11.820 5.398 -16.926 1.00 97.94 76 ILE A O 1
ATOM 551 N N . ALA A 1 77 ? 13.819 4.402 -17.077 1.00 96.00 77 ALA A N 1
ATOM 552 C CA . ALA A 1 77 ? 14.584 5.635 -17.176 1.00 96.00 77 ALA A CA 1
ATOM 553 C C . ALA A 1 77 ? 15.678 5.520 -18.235 1.00 96.00 77 ALA A C 1
ATOM 555 O O . ALA A 1 77 ? 16.309 4.474 -18.380 1.00 96.00 77 ALA A O 1
ATOM 556 N N . THR A 1 78 ? 15.928 6.624 -18.928 1.00 93.94 78 THR A N 1
ATOM 557 C CA . THR A 1 78 ? 17.151 6.846 -19.697 1.00 93.94 78 THR A CA 1
ATOM 558 C C . THR A 1 78 ? 18.082 7.711 -18.864 1.00 93.94 78 THR A C 1
ATOM 560 O O . THR A 1 78 ? 17.667 8.759 -18.370 1.00 93.94 78 THR A O 1
ATOM 563 N N . MET A 1 79 ? 19.332 7.291 -18.711 1.00 91.50 79 MET A N 1
ATOM 564 C CA . MET A 1 79 ? 20.333 8.080 -18.001 1.00 91.50 79 MET A CA 1
ATOM 565 C C . MET A 1 79 ? 20.960 9.090 -18.971 1.00 91.50 79 MET A C 1
ATOM 567 O O . MET A 1 79 ? 21.337 8.717 -20.082 1.00 91.50 79 MET A O 1
ATOM 571 N N . ALA A 1 80 ? 21.090 10.345 -18.552 1.00 87.88 80 ALA A N 1
ATOM 572 C CA . ALA A 1 80 ? 21.738 11.416 -19.305 1.00 87.88 80 ALA A CA 1
ATOM 573 C C . ALA A 1 80 ? 22.860 12.069 -18.474 1.00 87.88 80 ALA A C 1
ATOM 575 O O . ALA A 1 80 ? 22.796 12.020 -17.244 1.00 87.88 80 ALA A O 1
ATOM 576 N N . PRO A 1 81 ? 23.873 12.688 -19.109 1.00 87.94 81 PRO A N 1
ATOM 577 C CA . PRO A 1 81 ? 24.861 13.495 -18.396 1.00 87.94 81 PRO A CA 1
ATOM 578 C C . PRO A 1 81 ? 24.199 14.605 -17.572 1.00 87.94 81 PRO A C 1
ATOM 580 O O . PRO A 1 81 ? 23.122 15.093 -17.928 1.00 87.94 81 PRO A O 1
ATOM 583 N N . ASP A 1 82 ? 24.852 15.008 -16.486 1.00 88.69 82 ASP A N 1
ATOM 584 C CA . ASP A 1 82 ? 24.416 16.158 -15.698 1.00 88.69 82 ASP A CA 1
ATOM 585 C C . ASP A 1 82 ? 24.503 17.435 -16.567 1.00 88.69 82 ASP A C 1
ATOM 587 O O . ASP A 1 82 ? 25.538 17.684 -17.197 1.00 88.69 82 ASP A O 1
ATOM 591 N N . PRO A 1 83 ? 23.420 18.232 -16.676 1.00 89.38 83 PRO A N 1
ATOM 592 C CA . PRO A 1 83 ? 23.406 19.432 -17.512 1.00 89.38 83 PRO A CA 1
ATOM 593 C C . PRO A 1 83 ? 24.421 20.497 -17.071 1.00 89.38 83 PRO A C 1
ATOM 595 O O . PRO A 1 83 ? 24.790 21.341 -17.889 1.00 89.38 83 PRO A O 1
ATOM 598 N N . ASP A 1 84 ? 24.900 20.441 -15.825 1.00 91.12 84 ASP A N 1
ATOM 599 C CA . ASP A 1 84 ? 25.913 21.352 -15.288 1.00 91.12 84 ASP A CA 1
ATOM 600 C C . ASP A 1 84 ? 27.357 20.876 -15.564 1.00 91.12 84 ASP A C 1
ATOM 602 O O . ASP A 1 84 ? 28.321 21.490 -15.098 1.00 91.12 84 ASP A O 1
ATOM 606 N N . GLY A 1 85 ? 27.523 19.804 -16.349 1.00 90.00 85 GLY A N 1
ATOM 607 C CA . GLY A 1 85 ? 28.804 19.280 -16.827 1.00 90.00 85 GLY A CA 1
ATOM 608 C C . GLY A 1 85 ? 29.129 17.881 -16.302 1.00 90.00 85 GLY A C 1
ATOM 609 O O . GLY A 1 85 ? 28.384 17.294 -15.529 1.00 90.00 85 GLY A O 1
ATOM 610 N N . ASP A 1 86 ? 30.276 17.334 -16.705 1.00 87.94 86 ASP A N 1
ATOM 611 C CA . ASP A 1 86 ? 30.651 15.957 -16.345 1.00 87.94 86 ASP A CA 1
ATOM 612 C C . ASP A 1 86 ? 31.286 15.843 -14.951 1.00 87.94 86 ASP A C 1
ATOM 614 O O . ASP A 1 86 ? 31.362 14.748 -14.395 1.00 87.94 86 ASP A O 1
ATOM 618 N N . THR A 1 87 ? 31.762 16.953 -14.375 1.00 88.06 87 THR A N 1
ATOM 619 C CA . THR A 1 87 ? 32.471 16.968 -13.088 1.00 88.06 87 THR A CA 1
ATOM 620 C C . THR A 1 87 ? 32.036 18.121 -12.188 1.00 88.06 87 THR A C 1
ATOM 622 O O . THR A 1 87 ? 31.613 19.185 -12.647 1.00 88.06 87 THR A O 1
ATOM 625 N N . PHE A 1 88 ? 32.162 17.929 -10.879 1.00 84.69 88 PHE A N 1
ATOM 626 C CA . PHE A 1 88 ? 32.122 19.003 -9.892 1.00 84.69 88 PHE A CA 1
ATOM 627 C C . PHE A 1 88 ? 33.389 19.875 -9.978 1.00 84.69 88 PHE A C 1
ATOM 629 O O . PHE A 1 88 ? 34.342 19.549 -10.690 1.00 84.69 88 PHE A O 1
ATOM 636 N N . GLU A 1 89 ? 33.410 20.995 -9.247 1.00 90.19 89 GLU A N 1
ATOM 637 C CA . GLU A 1 89 ? 34.565 21.911 -9.207 1.00 90.19 89 GLU A CA 1
ATOM 638 C C . GLU A 1 89 ? 35.838 21.251 -8.649 1.00 90.19 89 GLU A C 1
ATOM 640 O O . GLU A 1 89 ? 36.947 21.657 -8.991 1.00 90.19 89 GLU A O 1
ATOM 645 N N . ASP A 1 90 ? 35.692 20.210 -7.826 1.00 89.06 90 ASP A N 1
ATOM 646 C CA . ASP A 1 90 ? 36.795 19.426 -7.261 1.00 89.06 90 ASP A CA 1
ATOM 647 C C . ASP A 1 90 ? 37.296 18.302 -8.195 1.00 89.06 90 ASP A C 1
ATOM 649 O O . ASP A 1 90 ? 38.205 17.553 -7.834 1.00 89.06 90 ASP A O 1
ATOM 653 N N . GLY A 1 91 ? 36.726 18.191 -9.402 1.00 85.94 91 GLY A N 1
ATOM 654 C CA . GLY A 1 91 ? 37.088 17.202 -10.417 1.00 85.94 91 GLY A CA 1
ATOM 655 C C . GLY A 1 91 ? 36.418 15.834 -10.259 1.00 85.94 91 GLY A C 1
ATOM 656 O O . GLY A 1 91 ? 36.676 14.952 -11.080 1.00 85.94 91 GLY A O 1
ATOM 657 N N . GLN A 1 92 ? 35.559 15.631 -9.254 1.00 78.56 92 GLN A N 1
ATOM 658 C CA . GLN A 1 92 ? 34.795 14.386 -9.126 1.00 78.56 92 GLN A CA 1
ATOM 659 C C . GLN A 1 92 ? 33.715 14.286 -10.212 1.00 78.56 92 GLN A C 1
ATOM 661 O O . GLN A 1 92 ? 33.089 15.301 -10.524 1.00 78.56 92 GLN A O 1
ATOM 666 N N . PRO A 1 93 ? 33.458 13.096 -10.789 1.00 78.94 93 PRO A N 1
ATOM 667 C CA . PRO A 1 93 ? 32.422 12.928 -11.800 1.00 78.94 93 PRO A CA 1
ATOM 668 C C . PRO A 1 93 ? 31.033 13.195 -11.212 1.00 78.94 93 PRO A C 1
ATOM 670 O O . PRO A 1 93 ? 30.704 12.715 -10.125 1.00 78.94 93 PRO A O 1
ATOM 673 N N . ARG A 1 94 ? 30.203 13.937 -11.946 1.00 82.62 94 ARG A N 1
ATOM 674 C CA . ARG A 1 94 ? 28.799 14.141 -11.589 1.00 82.62 94 ARG A CA 1
ATOM 675 C C . ARG A 1 94 ? 27.991 12.881 -11.910 1.00 82.62 94 ARG A C 1
ATOM 677 O O . ARG A 1 94 ? 28.197 12.273 -12.967 1.00 82.62 94 ARG A O 1
ATOM 684 N N . PRO A 1 95 ? 27.076 12.455 -11.023 1.00 80.56 95 PRO A N 1
ATOM 685 C CA . PRO A 1 95 ? 26.173 11.352 -11.320 1.00 80.56 95 PRO A CA 1
ATOM 686 C C . PRO A 1 95 ? 25.306 11.661 -12.542 1.00 80.56 95 PRO A C 1
ATOM 688 O O . PRO A 1 95 ? 24.857 12.787 -12.730 1.00 80.56 95 PRO A O 1
ATOM 691 N N . TRP A 1 96 ? 25.019 10.642 -13.350 1.00 84.56 96 TRP A N 1
ATOM 692 C CA . TRP A 1 96 ? 24.064 10.789 -14.446 1.00 84.56 96 TRP A CA 1
ATOM 693 C C . TRP A 1 96 ? 22.652 11.026 -13.898 1.00 84.56 96 TRP A C 1
ATOM 695 O O . TRP A 1 96 ? 22.262 10.464 -12.871 1.00 84.56 96 TRP A O 1
ATOM 705 N N . ILE A 1 97 ? 21.870 11.818 -14.625 1.00 89.62 97 ILE A N 1
ATOM 706 C CA . ILE A 1 97 ? 20.500 12.189 -14.282 1.00 89.62 97 ILE A CA 1
ATOM 707 C C . ILE A 1 97 ? 19.520 11.246 -14.978 1.00 89.62 97 ILE A C 1
ATOM 709 O O . ILE A 1 97 ? 19.635 10.973 -16.173 1.00 89.62 97 ILE A O 1
ATOM 713 N N . ALA A 1 98 ? 18.536 10.749 -14.231 1.00 92.69 98 ALA A N 1
ATOM 714 C CA . ALA A 1 98 ? 17.454 9.948 -14.786 1.00 92.69 98 ALA A CA 1
ATOM 715 C C . ALA A 1 98 ? 16.415 10.843 -15.479 1.00 92.69 98 ALA A C 1
ATOM 717 O O . ALA A 1 98 ? 15.874 11.765 -14.870 1.00 92.69 98 ALA A O 1
ATOM 718 N N . ALA A 1 99 ? 16.105 10.530 -16.734 1.00 93.56 99 ALA A N 1
ATOM 719 C CA . ALA A 1 99 ? 14.970 11.064 -17.483 1.00 93.56 99 ALA A CA 1
ATOM 720 C C . ALA A 1 99 ? 13.962 9.935 -17.768 1.00 93.56 99 ALA A C 1
ATOM 722 O O . ALA A 1 99 ? 14.371 8.770 -17.844 1.00 93.56 99 ALA A O 1
ATOM 723 N N . PRO A 1 100 ? 12.652 10.221 -17.911 1.00 96.00 100 PRO A N 1
ATOM 724 C CA . PRO A 1 100 ? 11.665 9.172 -18.130 1.00 96.00 100 PRO A CA 1
ATOM 725 C C . PRO A 1 100 ? 11.901 8.539 -19.497 1.00 96.00 100 PRO A C 1
ATOM 727 O O . PRO A 1 100 ? 11.975 9.245 -20.504 1.00 96.00 100 PRO A O 1
ATOM 730 N N . ALA A 1 101 ? 12.018 7.211 -19.538 1.00 97.19 101 ALA A N 1
ATOM 731 C CA . ALA A 1 101 ? 12.202 6.525 -20.809 1.00 97.19 101 ALA A CA 1
ATOM 732 C C . ALA A 1 101 ? 10.954 6.710 -21.701 1.00 97.19 101 ALA A C 1
ATOM 734 O O . ALA A 1 101 ? 9.829 6.580 -21.200 1.00 97.19 101 ALA A O 1
ATOM 735 N N . PRO A 1 102 ? 11.123 7.022 -23.001 1.00 97.62 102 PRO A N 1
ATOM 736 C CA . PRO A 1 102 ? 10.001 7.164 -23.920 1.00 97.62 102 PRO A CA 1
ATOM 737 C C . PRO A 1 102 ? 9.327 5.813 -24.179 1.00 97.62 102 PRO A C 1
ATOM 739 O O . PRO A 1 102 ? 9.903 4.752 -23.940 1.00 97.62 102 PRO A O 1
ATOM 742 N N . VAL A 1 103 ? 8.102 5.854 -24.704 1.00 98.44 103 VAL A N 1
ATOM 743 C CA . VAL A 1 103 ? 7.425 4.645 -25.187 1.00 98.44 103 VAL A CA 1
ATOM 744 C C . VAL A 1 103 ? 8.162 4.121 -26.415 1.00 98.44 103 VAL A C 1
ATOM 746 O O . VAL A 1 103 ? 8.273 4.818 -27.422 1.00 98.44 103 VAL A O 1
ATOM 749 N N . ASP A 1 104 ? 8.647 2.886 -26.324 1.00 98.31 104 ASP A N 1
ATOM 750 C CA . ASP A 1 104 ? 9.132 2.126 -27.469 1.00 98.31 104 ASP A CA 1
ATOM 751 C C . ASP A 1 104 ? 7.974 1.289 -28.028 1.00 98.31 104 ASP A C 1
ATOM 753 O O . ASP A 1 104 ? 7.515 0.325 -27.410 1.00 98.31 104 ASP A O 1
ATOM 757 N N . GLU A 1 105 ? 7.487 1.679 -29.205 1.00 98.31 105 GLU A N 1
ATOM 758 C CA . GLU A 1 105 ? 6.352 1.031 -29.869 1.00 98.31 105 GLU A CA 1
ATOM 759 C C . GLU A 1 105 ? 6.620 -0.444 -30.210 1.00 98.31 105 GLU A C 1
ATOM 761 O O . GLU A 1 105 ? 5.686 -1.246 -30.249 1.00 98.31 105 GLU A O 1
ATOM 766 N N . ALA A 1 106 ? 7.879 -0.833 -30.440 1.00 98.44 106 ALA A N 1
ATOM 767 C CA . ALA A 1 106 ? 8.229 -2.219 -30.730 1.00 98.44 106 ALA A CA 1
ATOM 768 C C . ALA A 1 106 ? 8.167 -3.078 -29.460 1.00 98.44 106 ALA A C 1
ATOM 770 O O . ALA A 1 106 ? 7.545 -4.144 -29.485 1.00 98.44 106 ALA A O 1
ATOM 771 N N . LEU A 1 107 ? 8.732 -2.595 -28.344 1.00 98.38 107 LEU A N 1
ATOM 772 C CA . LEU A 1 107 ? 8.627 -3.277 -27.046 1.00 98.38 107 LEU A CA 1
ATOM 773 C C . LEU A 1 107 ? 7.165 -3.395 -26.597 1.00 98.38 107 LEU A C 1
ATOM 775 O O . LEU A 1 107 ? 6.738 -4.452 -26.122 1.00 98.38 107 LEU A O 1
ATOM 779 N N . LEU A 1 108 ? 6.381 -2.332 -26.791 1.00 98.62 108 LEU A N 1
ATOM 780 C CA . LEU A 1 108 ? 4.964 -2.315 -26.449 1.00 98.62 108 LEU A CA 1
ATOM 781 C C . LEU A 1 108 ? 4.166 -3.316 -27.301 1.00 98.62 108 LEU A C 1
ATOM 783 O O . LEU A 1 108 ? 3.359 -4.083 -26.769 1.00 98.62 108 LEU A O 1
ATOM 787 N N . ALA A 1 109 ? 4.406 -3.355 -28.616 1.00 98.69 109 ALA A N 1
ATOM 788 C CA . ALA A 1 109 ? 3.750 -4.298 -29.519 1.00 98.69 109 ALA A CA 1
ATOM 789 C C . ALA A 1 109 ? 4.095 -5.760 -29.189 1.00 98.69 109 ALA A C 1
ATOM 791 O O . ALA A 1 109 ? 3.210 -6.621 -29.221 1.00 98.69 109 ALA A O 1
ATOM 792 N N . GLU A 1 110 ? 5.351 -6.041 -28.831 1.00 98.69 110 GLU A N 1
ATOM 793 C CA . GLU A 1 110 ? 5.796 -7.366 -28.392 1.00 98.69 110 GLU A CA 1
ATOM 794 C C . GLU A 1 110 ? 5.078 -7.802 -27.103 1.00 98.69 110 GLU A C 1
ATOM 796 O O . GLU A 1 110 ? 4.542 -8.912 -27.032 1.00 98.69 110 GLU A O 1
ATOM 801 N N . ALA A 1 111 ? 4.975 -6.903 -26.118 1.00 98.81 111 ALA A N 1
ATOM 802 C CA . ALA A 1 111 ? 4.230 -7.134 -24.881 1.00 98.81 111 ALA A CA 1
ATOM 803 C C . ALA A 1 111 ? 2.751 -7.453 -25.126 1.00 98.81 111 ALA A C 1
ATOM 805 O O . ALA A 1 111 ? 2.221 -8.424 -24.579 1.00 98.81 111 ALA A O 1
ATOM 806 N N . VAL A 1 112 ? 2.088 -6.680 -25.987 1.00 98.88 112 VAL A N 1
ATOM 807 C CA . VAL A 1 112 ? 0.682 -6.908 -26.350 1.00 98.88 112 VAL A CA 1
ATOM 808 C C . VAL A 1 112 ? 0.501 -8.245 -27.072 1.00 98.88 112 VAL A C 1
ATOM 810 O O . VAL A 1 112 ? -0.475 -8.954 -26.814 1.00 98.88 112 VAL A O 1
ATOM 813 N N . ALA A 1 113 ? 1.421 -8.617 -27.966 1.00 98.81 113 ALA A N 1
ATOM 814 C CA . ALA A 1 113 ? 1.375 -9.902 -28.659 1.00 98.81 113 ALA A CA 1
ATOM 815 C C . ALA A 1 113 ? 1.531 -11.079 -27.683 1.00 98.81 113 ALA A C 1
ATOM 817 O O . ALA A 1 113 ? 0.721 -12.008 -27.717 1.00 98.81 113 ALA A O 1
ATOM 818 N N . ALA A 1 114 ? 2.508 -11.008 -26.772 1.00 98.75 114 ALA A N 1
ATOM 819 C CA . ALA A 1 114 ? 2.717 -12.022 -25.740 1.00 98.75 114 ALA A CA 1
ATOM 820 C C . ALA A 1 114 ? 1.496 -12.160 -24.818 1.00 98.75 114 ALA A C 1
ATOM 822 O O . ALA A 1 114 ? 1.065 -13.277 -24.539 1.00 98.75 114 ALA A O 1
ATOM 823 N N . ALA A 1 115 ? 0.903 -11.038 -24.400 1.00 98.69 115 ALA A N 1
ATOM 824 C CA . ALA A 1 115 ? -0.298 -11.022 -23.571 1.00 98.69 115 ALA A CA 1
ATOM 825 C C . ALA A 1 115 ? -1.504 -11.662 -24.273 1.00 98.69 115 ALA A C 1
ATOM 827 O O . ALA A 1 115 ? -2.180 -12.509 -23.694 1.00 98.69 115 ALA A O 1
ATOM 828 N N . ARG A 1 116 ? -1.762 -11.322 -25.543 1.00 98.62 116 ARG A N 1
ATOM 829 C CA . ARG A 1 116 ? -2.882 -11.895 -26.319 1.00 98.62 116 ARG A CA 1
ATOM 830 C C . ARG A 1 116 ? -2.810 -13.415 -26.441 1.00 98.62 116 ARG A C 1
ATOM 832 O O . ARG A 1 116 ? -3.853 -14.070 -26.444 1.00 98.62 116 ARG A O 1
ATOM 839 N N . ASP A 1 117 ? -1.601 -13.950 -26.528 1.00 98.06 117 ASP A N 1
ATOM 840 C CA . ASP A 1 117 ? -1.345 -15.382 -26.658 1.00 98.06 117 ASP A CA 1
ATOM 841 C C . ASP A 1 117 ? -1.261 -16.101 -25.296 1.00 98.06 117 ASP A C 1
ATOM 843 O O . ASP A 1 117 ? -1.117 -17.317 -25.249 1.00 98.06 117 ASP A O 1
ATOM 847 N N . ALA A 1 118 ? -1.348 -15.372 -24.178 1.00 97.56 118 ALA A N 1
ATOM 848 C CA . ALA A 1 118 ? -1.319 -15.926 -22.829 1.00 97.56 118 ALA A CA 1
ATOM 849 C C . ALA A 1 118 ? -2.716 -16.163 -22.241 1.00 97.56 118 ALA A C 1
ATOM 851 O O . ALA A 1 118 ? -3.707 -15.545 -22.645 1.00 97.56 118 ALA A O 1
ATOM 852 N N . ASP A 1 119 ? -2.778 -17.052 -21.253 1.00 96.69 119 ASP A N 1
ATOM 853 C CA . ASP A 1 119 ? -3.945 -17.257 -20.394 1.00 96.69 119 ASP A CA 1
ATOM 854 C C . ASP A 1 119 ? -3.990 -16.205 -19.280 1.00 96.69 119 ASP A C 1
ATOM 856 O O . ASP A 1 119 ? -5.064 -15.751 -18.892 1.00 96.69 119 ASP A O 1
ATOM 860 N N . VAL A 1 120 ? -2.815 -15.796 -18.790 1.00 97.75 120 VAL A N 1
ATOM 861 C CA . VAL A 1 120 ? -2.648 -14.783 -17.743 1.00 97.75 120 VAL A CA 1
ATOM 862 C C . VAL A 1 120 ? -1.394 -13.943 -17.988 1.00 97.75 120 VAL A C 1
ATOM 864 O O . VAL A 1 120 ? -0.355 -14.445 -18.428 1.00 97.75 120 VAL A O 1
ATOM 867 N N . VAL A 1 121 ? -1.495 -12.654 -17.676 1.00 98.81 121 VAL A N 1
ATOM 868 C CA . VAL A 1 121 ? -0.391 -11.694 -17.699 1.00 98.81 121 VAL A CA 1
ATOM 869 C C . VAL A 1 121 ? 0.094 -11.445 -16.274 1.00 98.81 121 VAL A C 1
ATOM 871 O O . VAL A 1 121 ? -0.696 -11.125 -15.389 1.00 98.81 121 VAL A O 1
ATOM 874 N N . VAL A 1 122 ? 1.402 -11.542 -16.055 1.00 98.81 122 VAL A N 1
ATOM 875 C CA . VAL A 1 122 ? 2.074 -11.082 -14.836 1.00 98.81 122 VAL A CA 1
ATOM 876 C C . VAL A 1 122 ? 2.917 -9.866 -15.208 1.00 98.81 122 VAL A C 1
ATOM 878 O O . VAL A 1 122 ? 3.996 -10.004 -15.781 1.00 98.81 122 VAL A O 1
ATOM 881 N N . ALA A 1 123 ? 2.400 -8.673 -14.918 1.00 98.94 123 ALA A N 1
ATOM 882 C CA . ALA A 1 123 ? 3.055 -7.402 -15.201 1.00 98.94 123 ALA A CA 1
ATOM 883 C C . ALA A 1 123 ? 3.917 -6.970 -14.004 1.00 98.94 123 ALA A C 1
ATOM 885 O O . ALA A 1 123 ? 3.379 -6.646 -12.948 1.00 98.94 123 ALA A O 1
ATOM 886 N N . VAL A 1 124 ? 5.242 -6.963 -14.154 1.00 98.94 124 VAL A N 1
ATOM 887 C CA . VAL A 1 124 ? 6.207 -6.629 -13.098 1.00 98.94 124 VAL A CA 1
ATOM 888 C C . VAL A 1 124 ? 6.777 -5.231 -13.335 1.00 98.94 124 VAL A C 1
ATOM 890 O O . VAL A 1 124 ? 7.597 -5.010 -14.230 1.00 98.94 124 VAL A O 1
ATOM 893 N N . VAL A 1 125 ? 6.322 -4.278 -12.527 1.00 98.88 125 VAL A N 1
ATOM 894 C CA . VAL A 1 125 ? 6.579 -2.834 -12.668 1.00 98.88 125 VAL A CA 1
ATOM 895 C C . VAL A 1 125 ? 7.083 -2.243 -11.352 1.00 98.88 125 VAL A C 1
ATOM 897 O O . VAL A 1 125 ? 6.968 -2.869 -10.296 1.00 98.88 125 VAL A O 1
ATOM 900 N N . GLY A 1 126 ? 7.612 -1.022 -11.398 1.00 98.62 126 GLY A N 1
ATOM 901 C CA . GLY A 1 126 ? 7.991 -0.267 -10.206 1.00 98.62 126 GLY A CA 1
ATOM 902 C C . GLY A 1 126 ? 9.017 0.825 -10.478 1.00 98.62 126 GLY A C 1
ATOM 903 O O . GLY A 1 126 ? 8.946 1.507 -11.501 1.00 98.62 126 GLY A O 1
ATOM 904 N N . ASP A 1 127 ? 9.948 1.011 -9.545 1.00 98.25 127 ASP A N 1
ATOM 905 C CA . ASP A 1 127 ? 11.094 1.911 -9.687 1.00 98.25 127 ASP A CA 1
ATOM 906 C C . ASP A 1 127 ? 12.406 1.118 -9.837 1.00 98.25 127 ASP A C 1
ATOM 908 O O . ASP A 1 127 ? 12.411 -0.112 -9.920 1.00 98.25 127 ASP A O 1
ATOM 912 N N . ASN A 1 128 ? 13.524 1.829 -9.964 1.00 96.38 128 ASN A N 1
ATOM 913 C CA . ASN A 1 128 ? 14.861 1.248 -10.001 1.00 96.38 128 ASN A CA 1
ATOM 914 C C . ASN A 1 128 ? 15.851 2.152 -9.252 1.00 96.38 128 ASN A C 1
ATOM 916 O O . ASN A 1 128 ? 15.493 3.233 -8.782 1.00 96.38 128 ASN A O 1
ATOM 920 N N . ILE A 1 129 ? 17.115 1.726 -9.187 1.00 94.69 129 ILE A N 1
ATOM 921 C CA . ILE A 1 129 ? 18.188 2.403 -8.440 1.00 94.69 129 ILE A CA 1
ATOM 922 C C . ILE A 1 129 ? 18.334 3.887 -8.815 1.00 94.69 129 ILE A C 1
ATOM 924 O O . ILE A 1 129 ? 18.661 4.706 -7.960 1.00 94.69 129 ILE A O 1
ATOM 928 N N . ALA A 1 130 ? 18.028 4.272 -10.055 1.00 93.69 130 ALA A N 1
ATOM 929 C CA . ALA A 1 130 ? 18.154 5.656 -10.503 1.00 93.69 130 ALA A CA 1
ATOM 930 C C . ALA A 1 130 ? 17.136 6.623 -9.858 1.00 93.69 130 ALA A C 1
ATOM 932 O O . ALA A 1 130 ? 17.326 7.835 -9.926 1.00 93.69 130 ALA A O 1
ATOM 933 N N . LEU A 1 131 ? 16.077 6.111 -9.219 1.00 95.94 131 LEU A N 1
ATOM 934 C CA . LEU A 1 131 ? 14.943 6.889 -8.690 1.00 95.94 131 LEU A CA 1
ATOM 935 C C . LEU A 1 131 ? 14.772 6.771 -7.163 1.00 95.94 131 LEU A C 1
ATOM 937 O O . LEU A 1 131 ? 13.718 7.125 -6.611 1.00 95.94 131 LEU A O 1
ATOM 941 N N . ILE A 1 132 ? 15.774 6.206 -6.486 1.00 94.62 132 ILE A N 1
ATOM 942 C CA . ILE A 1 132 ? 15.711 5.821 -5.073 1.00 94.62 132 ILE A CA 1
ATOM 943 C C . ILE A 1 132 ? 17.041 6.130 -4.378 1.00 94.62 132 ILE A C 1
ATOM 945 O O . ILE A 1 132 ? 18.089 6.123 -5.021 1.00 94.62 132 ILE A O 1
ATOM 949 N N . GLY A 1 133 ? 16.995 6.392 -3.073 1.00 88.44 133 GLY A N 1
ATOM 950 C CA . GLY A 1 133 ? 18.185 6.672 -2.267 1.00 88.44 133 GLY A CA 1
ATOM 951 C C . GLY A 1 133 ? 18.521 8.155 -2.104 1.00 88.44 133 GLY A C 1
ATOM 952 O O . GLY A 1 133 ? 17.706 9.048 -2.360 1.00 88.44 133 GLY A O 1
ATOM 953 N N . GLU A 1 134 ? 19.737 8.414 -1.628 1.00 82.00 134 GLU A N 1
ATOM 954 C CA . GLU A 1 134 ? 20.259 9.760 -1.384 1.00 82.00 134 GLU A CA 1
ATOM 955 C C . GLU A 1 134 ? 20.268 10.595 -2.674 1.00 82.00 134 GLU A C 1
ATOM 957 O O . GLU A 1 134 ? 20.615 10.099 -3.743 1.00 82.00 134 GLU A O 1
ATOM 962 N N . SER A 1 135 ? 19.868 11.871 -2.585 1.00 84.25 135 SER A N 1
ATOM 963 C CA . SER A 1 135 ? 19.717 12.820 -3.710 1.00 84.25 135 SER A CA 1
ATOM 964 C C . SER A 1 135 ? 18.694 12.446 -4.801 1.00 84.25 135 SER A C 1
ATOM 966 O O . SER A 1 135 ? 18.542 13.182 -5.772 1.00 84.25 135 SER A O 1
ATOM 968 N N . ARG A 1 136 ? 17.930 11.357 -4.633 1.00 90.88 136 ARG A N 1
ATOM 969 C CA . ARG A 1 136 ? 17.000 10.815 -5.647 1.00 90.88 136 ARG A CA 1
ATOM 970 C C . ARG A 1 136 ? 15.536 10.831 -5.193 1.00 90.88 136 ARG A C 1
ATOM 972 O O . ARG A 1 136 ? 14.754 9.924 -5.480 1.00 90.88 136 ARG A O 1
ATOM 979 N N . SER A 1 137 ? 15.139 11.874 -4.464 1.00 93.81 137 SER A N 1
ATOM 980 C CA . SER A 1 137 ? 13.732 12.111 -4.117 1.00 93.81 137 SER A CA 1
ATOM 981 C C . SER A 1 137 ? 12.880 12.288 -5.378 1.00 93.81 137 SER A C 1
ATOM 983 O O . SER A 1 137 ? 13.262 12.992 -6.307 1.00 93.81 137 SER A O 1
ATOM 985 N N . THR A 1 138 ? 11.692 11.686 -5.402 1.00 96.69 138 THR A N 1
ATOM 986 C CA . THR A 1 138 ? 10.773 11.737 -6.554 1.00 96.69 138 THR A CA 1
ATOM 987 C C . THR A 1 138 ? 9.555 12.590 -6.230 1.00 96.69 138 THR A C 1
ATOM 989 O O . THR A 1 138 ? 8.881 12.328 -5.236 1.00 96.69 138 THR A O 1
ATOM 992 N N . ALA A 1 139 ? 9.240 13.562 -7.086 1.00 96.31 139 ALA A N 1
ATOM 993 C CA . ALA A 1 139 ? 8.142 14.500 -6.852 1.00 96.31 139 ALA A CA 1
ATOM 994 C C . ALA A 1 139 ? 6.758 13.940 -7.221 1.00 96.31 139 ALA A C 1
ATOM 996 O O . ALA A 1 139 ? 5.795 14.169 -6.495 1.00 96.31 139 ALA A O 1
ATOM 997 N N . THR A 1 140 ? 6.646 13.217 -8.341 1.00 97.62 140 THR A N 1
ATOM 998 C CA . THR A 1 140 ? 5.339 12.768 -8.851 1.00 97.62 140 THR A CA 1
ATOM 999 C C . THR A 1 140 ? 4.837 11.514 -8.155 1.00 97.62 140 THR A C 1
ATOM 1001 O O . THR A 1 140 ? 3.636 11.379 -8.006 1.00 97.62 140 THR A O 1
ATOM 1004 N N . LEU A 1 141 ? 5.736 10.624 -7.710 1.00 98.19 141 LEU A N 1
ATOM 1005 C CA . LEU A 1 141 ? 5.447 9.273 -7.194 1.00 98.19 141 LEU A CA 1
ATOM 1006 C C . LEU A 1 141 ? 4.787 8.317 -8.203 1.00 98.19 141 LEU A C 1
ATOM 1008 O O . LEU A 1 141 ? 4.433 7.203 -7.835 1.00 98.19 141 LEU A O 1
ATOM 1012 N N . GLU A 1 142 ? 4.623 8.712 -9.460 1.00 98.31 142 GLU A N 1
ATOM 1013 C CA . GLU A 1 142 ? 4.074 7.852 -10.512 1.00 98.31 142 GLU A CA 1
ATOM 1014 C C . GLU A 1 142 ? 5.084 6.785 -10.959 1.00 98.31 142 GLU A C 1
ATOM 1016 O O . GLU A 1 142 ? 6.296 6.940 -10.785 1.00 98.31 142 GLU A O 1
ATOM 1021 N N . LEU A 1 143 ? 4.591 5.715 -11.593 1.00 98.25 143 LEU A N 1
ATOM 1022 C CA . LEU A 1 143 ? 5.455 4.809 -12.353 1.00 98.25 143 LEU A CA 1
ATOM 1023 C C . LEU A 1 143 ? 6.189 5.601 -13.443 1.00 98.25 143 LEU A C 1
ATOM 1025 O O . LEU A 1 143 ? 5.563 6.189 -14.324 1.00 98.25 143 LEU A O 1
ATOM 1029 N N . TYR A 1 144 ? 7.518 5.608 -13.375 1.00 97.19 144 TYR A N 1
ATOM 1030 C CA . TYR A 1 144 ? 8.358 6.405 -14.264 1.00 97.19 144 TYR A CA 1
ATOM 1031 C C . TYR A 1 144 ? 8.527 5.741 -15.640 1.00 97.19 144 TYR A C 1
ATOM 1033 O O . TYR A 1 144 ? 8.505 4.509 -15.753 1.00 97.19 144 TYR A O 1
ATOM 1041 N N . GLY A 1 145 ? 8.706 6.559 -16.679 1.00 97.19 145 GLY A N 1
ATOM 1042 C CA . GLY A 1 145 ? 8.899 6.102 -18.058 1.00 97.19 145 GLY A CA 1
ATOM 1043 C C . GLY A 1 145 ? 7.648 5.500 -18.703 1.00 97.19 145 GLY A C 1
ATOM 1044 O O . GLY A 1 145 ? 6.516 5.895 -18.422 1.00 97.19 145 GLY A O 1
ATOM 1045 N N . ALA A 1 146 ? 7.850 4.518 -19.580 1.00 98.12 146 ALA A N 1
ATOM 1046 C CA . ALA A 1 146 ? 6.805 3.961 -20.441 1.00 98.12 146 ALA A CA 1
ATOM 1047 C C . ALA A 1 146 ? 5.889 2.929 -19.751 1.00 98.12 146 ALA A C 1
ATOM 1049 O O . ALA A 1 146 ? 4.984 2.370 -20.374 1.00 98.12 146 ALA A O 1
ATOM 1050 N N . GLN A 1 147 ? 6.084 2.676 -18.454 1.00 98.62 147 GLN A N 1
ATOM 1051 C CA . GLN A 1 147 ? 5.359 1.642 -17.709 1.00 98.62 147 GLN A CA 1
ATOM 1052 C C . GLN A 1 147 ? 3.844 1.883 -17.646 1.00 98.62 147 GLN A C 1
ATOM 1054 O O . GLN A 1 147 ? 3.068 0.929 -17.685 1.00 98.62 147 GLN A O 1
ATOM 1059 N N . ARG A 1 148 ? 3.398 3.146 -17.588 1.00 98.31 148 ARG A N 1
ATOM 1060 C CA . ARG A 1 148 ? 1.965 3.482 -17.645 1.00 98.31 148 ARG A CA 1
ATOM 1061 C C . ARG A 1 148 ? 1.338 3.019 -18.963 1.00 98.31 148 ARG A C 1
ATOM 1063 O O . ARG A 1 148 ? 0.323 2.330 -18.934 1.00 98.31 148 ARG A O 1
ATOM 1070 N N . ALA A 1 149 ? 1.968 3.359 -20.089 1.00 98.62 149 ALA A N 1
ATOM 1071 C CA . ALA A 1 149 ? 1.505 2.967 -21.420 1.00 98.62 149 ALA A CA 1
ATOM 1072 C C . ALA A 1 149 ? 1.501 1.440 -21.584 1.00 98.62 149 ALA A C 1
ATOM 1074 O O . ALA A 1 149 ? 0.554 0.879 -22.133 1.00 98.62 149 ALA A O 1
ATOM 1075 N N . LEU A 1 150 ? 2.511 0.757 -21.034 1.00 98.81 150 LEU A N 1
ATOM 1076 C CA . LEU A 1 150 ? 2.553 -0.702 -20.979 1.00 98.81 150 LEU A CA 1
ATOM 1077 C C . LEU A 1 150 ? 1.331 -1.285 -20.259 1.00 98.81 150 LEU A C 1
ATOM 1079 O O . LEU A 1 150 ? 0.648 -2.141 -20.815 1.00 98.81 150 LEU A O 1
ATOM 1083 N N . LEU A 1 151 ? 1.024 -0.818 -19.047 1.00 98.88 151 LEU A N 1
ATOM 1084 C CA . LEU A 1 151 ? -0.113 -1.326 -18.271 1.00 98.88 151 LEU A CA 1
ATOM 1085 C C . LEU A 1 151 ? -1.455 -1.050 -18.956 1.00 98.88 151 LEU A C 1
ATOM 1087 O O . LEU A 1 151 ? -2.327 -1.914 -18.955 1.00 98.88 151 LEU A O 1
ATOM 1091 N N . GLU A 1 152 ? -1.616 0.120 -19.574 1.00 98.69 152 GLU A N 1
ATOM 1092 C CA . GLU A 1 152 ? -2.808 0.452 -20.362 1.00 98.69 152 GLU A CA 1
ATOM 1093 C C . GLU A 1 152 ? -2.971 -0.474 -21.574 1.00 98.69 152 GLU A C 1
ATOM 1095 O O . GLU A 1 152 ? -4.062 -1.000 -21.806 1.00 98.69 152 GLU A O 1
ATOM 1100 N N . ALA A 1 153 ? -1.890 -0.734 -22.312 1.00 98.69 153 ALA A N 1
ATOM 1101 C CA . ALA A 1 153 ? -1.911 -1.622 -23.469 1.00 98.69 153 ALA A CA 1
ATOM 1102 C C . ALA A 1 153 ? -2.179 -3.085 -23.079 1.00 98.69 153 ALA A C 1
ATOM 1104 O O . ALA A 1 153 ? -2.940 -3.775 -23.763 1.00 98.69 153 ALA A O 1
ATOM 1105 N N . LEU A 1 154 ? -1.602 -3.553 -21.967 1.00 98.81 154 LEU A N 1
ATOM 1106 C CA . LEU A 1 154 ? -1.861 -4.886 -21.420 1.00 98.81 154 LEU A CA 1
ATOM 1107 C C . LEU A 1 154 ? -3.317 -5.023 -20.965 1.00 98.81 154 LEU A C 1
ATOM 1109 O O . LEU A 1 154 ? -3.987 -5.975 -21.367 1.00 98.81 154 LEU A O 1
ATOM 1113 N N . ALA A 1 155 ? -3.845 -4.053 -20.214 1.00 98.44 155 ALA A N 1
ATOM 1114 C CA . ALA A 1 155 ? -5.244 -4.049 -19.786 1.00 98.44 155 ALA A CA 1
ATOM 1115 C C . ALA A 1 155 ? -6.215 -4.053 -20.982 1.00 98.44 155 ALA A C 1
ATOM 1117 O O . ALA A 1 155 ? -7.219 -4.765 -20.970 1.00 98.44 155 ALA A O 1
ATOM 1118 N N . ALA A 1 156 ? -5.889 -3.332 -22.061 1.00 98.38 156 ALA A N 1
ATOM 1119 C CA . ALA A 1 156 ? -6.688 -3.302 -23.287 1.00 98.38 156 ALA A CA 1
ATOM 1120 C C . ALA A 1 156 ? -6.771 -4.659 -24.016 1.00 98.38 156 ALA A C 1
ATOM 1122 O O . ALA A 1 156 ? -7.633 -4.838 -24.878 1.00 98.38 156 ALA A O 1
ATOM 1123 N N . THR A 1 157 ? -5.916 -5.635 -23.683 1.00 98.38 157 THR A N 1
ATOM 1124 C CA . THR A 1 157 ? -6.038 -7.003 -24.218 1.00 98.38 157 THR A CA 1
ATOM 1125 C C . THR A 1 157 ? -7.210 -7.783 -23.620 1.00 98.38 157 THR A C 1
ATOM 1127 O O . THR A 1 157 ? -7.618 -8.787 -24.203 1.00 98.38 157 THR A O 1
ATOM 1130 N N . GLY A 1 158 ? -7.750 -7.340 -22.477 1.00 97.81 158 GLY A N 1
ATOM 1131 C CA . GLY A 1 158 ? -8.824 -8.023 -21.751 1.00 97.81 158 GLY A CA 1
ATOM 1132 C C . GLY A 1 158 ? -8.405 -9.351 -21.115 1.00 97.81 158 GLY A C 1
ATOM 1133 O O . GLY A 1 158 ? -9.264 -10.144 -20.732 1.00 97.81 158 GLY A O 1
ATOM 1134 N N . LYS A 1 159 ? -7.100 -9.629 -21.044 1.00 97.94 159 LYS A N 1
ATOM 1135 C CA . LYS A 1 159 ? -6.562 -10.838 -20.421 1.00 97.94 159 LYS A CA 1
ATOM 1136 C C . LYS A 1 159 ? -6.504 -10.683 -18.903 1.00 97.94 159 LYS A C 1
ATOM 1138 O O . LYS A 1 159 ? -6.187 -9.583 -18.448 1.00 97.94 159 LYS A O 1
ATOM 1143 N N . PRO A 1 160 ? -6.730 -11.769 -18.138 1.00 97.94 160 PRO A N 1
ATOM 1144 C CA . PRO A 1 160 ? -6.495 -11.763 -16.702 1.00 97.94 160 PRO A CA 1
ATOM 1145 C C . PRO A 1 160 ? -5.086 -11.257 -16.393 1.00 97.94 160 PRO A C 1
ATOM 1147 O O . PRO A 1 160 ? -4.110 -11.744 -16.973 1.00 97.94 160 PRO A O 1
ATOM 1150 N N . MET A 1 161 ? -4.976 -10.274 -15.507 1.00 98.62 161 MET A N 1
ATOM 1151 C CA . MET A 1 161 ? -3.727 -9.576 -15.230 1.00 98.62 161 MET A CA 1
ATOM 1152 C C . MET A 1 161 ? -3.451 -9.490 -13.732 1.00 98.62 161 MET A C 1
ATOM 1154 O O . MET A 1 161 ? -4.261 -9.006 -12.943 1.00 98.62 161 MET A O 1
ATOM 1158 N N . VAL A 1 162 ? -2.241 -9.899 -13.358 1.00 98.81 162 VAL A N 1
ATOM 1159 C CA . VAL A 1 162 ? -1.650 -9.648 -12.047 1.00 98.81 162 VAL A CA 1
ATOM 1160 C C . VAL A 1 162 ? -0.587 -8.570 -12.199 1.00 98.81 162 VAL A C 1
ATOM 1162 O O . VAL A 1 162 ? 0.363 -8.743 -12.960 1.00 98.81 162 VAL A O 1
ATOM 1165 N N . VAL A 1 163 ? -0.711 -7.477 -11.453 1.00 98.88 163 VAL A N 1
ATOM 1166 C CA . VAL A 1 163 ? 0.340 -6.461 -11.336 1.00 98.88 163 VAL A CA 1
ATOM 1167 C C . VAL A 1 163 ? 1.201 -6.777 -10.118 1.00 98.88 163 VAL A C 1
ATOM 1169 O O . VAL A 1 163 ? 0.718 -6.804 -8.989 1.00 98.88 163 VAL A O 1
ATOM 1172 N N . VAL A 1 164 ? 2.491 -7.001 -10.335 1.00 98.94 164 VAL A N 1
ATOM 1173 C CA . VAL A 1 164 ? 3.493 -7.180 -9.283 1.00 98.94 164 VAL A CA 1
ATOM 1174 C C . VAL A 1 164 ? 4.321 -5.903 -9.192 1.00 98.94 164 VAL A C 1
ATOM 1176 O O . VAL A 1 164 ? 5.017 -5.533 -10.135 1.00 98.94 164 VAL A O 1
ATOM 1179 N N . LEU A 1 165 ? 4.241 -5.227 -8.050 1.00 98.75 165 LEU A N 1
ATOM 1180 C CA . LEU A 1 165 ? 4.974 -4.000 -7.771 1.00 98.75 165 LEU A CA 1
ATOM 1181 C C . LEU A 1 165 ? 6.277 -4.324 -7.030 1.00 98.75 165 LEU A C 1
ATOM 1183 O O . LEU A 1 165 ? 6.258 -4.593 -5.825 1.00 98.75 165 LEU A O 1
ATOM 1187 N N . VAL A 1 166 ? 7.395 -4.272 -7.755 1.00 98.81 166 VAL A N 1
ATOM 1188 C CA . VAL A 1 166 ? 8.760 -4.309 -7.207 1.00 98.81 166 VAL A CA 1
ATOM 1189 C C . VAL A 1 166 ? 9.270 -2.874 -7.173 1.00 98.81 166 VAL A C 1
ATOM 1191 O O . VAL A 1 166 ? 9.705 -2.352 -8.197 1.00 98.81 166 VAL A O 1
ATOM 1194 N N . ALA A 1 167 ? 9.132 -2.217 -6.024 1.00 98.00 167 ALA A N 1
ATOM 1195 C CA . ALA A 1 167 ? 9.401 -0.789 -5.866 1.00 98.00 167 ALA A CA 1
ATOM 1196 C C . ALA A 1 167 ? 9.935 -0.457 -4.468 1.00 98.00 167 ALA A C 1
ATOM 1198 O O . ALA A 1 167 ? 9.545 -1.081 -3.487 1.00 98.00 167 ALA A O 1
ATOM 1199 N N . SER A 1 168 ? 10.765 0.572 -4.339 1.00 98.25 168 SER A N 1
ATOM 1200 C CA . SER A 1 168 ? 11.352 0.962 -3.047 1.00 98.25 168 SER A CA 1
ATOM 1201 C C . SER A 1 168 ? 10.373 1.605 -2.062 1.00 98.25 168 SER A C 1
ATOM 1203 O O . SER A 1 168 ? 10.596 1.608 -0.850 1.00 98.25 168 SER A O 1
ATOM 1205 N N . LYS A 1 169 ? 9.286 2.178 -2.577 1.00 98.50 169 LYS A N 1
ATOM 1206 C CA . LYS A 1 169 ? 8.338 3.021 -1.842 1.00 98.50 169 LYS A CA 1
ATOM 1207 C C . LYS A 1 169 ? 6.945 2.930 -2.466 1.00 98.50 169 LYS A C 1
ATOM 1209 O O . LYS A 1 169 ? 6.806 2.421 -3.579 1.00 98.50 169 LYS A O 1
ATOM 1214 N N . PRO A 1 170 ? 5.903 3.433 -1.783 1.00 98.56 170 PRO A N 1
ATOM 1215 C CA . PRO A 1 170 ? 4.591 3.600 -2.392 1.00 98.56 170 PRO A CA 1
ATOM 1216 C C . PRO A 1 170 ? 4.644 4.423 -3.682 1.00 98.56 170 PRO A C 1
ATOM 1218 O O . PRO A 1 170 ? 5.162 5.540 -3.679 1.00 98.56 170 PRO A O 1
ATOM 1221 N N . LEU A 1 171 ? 4.071 3.880 -4.757 1.00 98.31 171 LEU A N 1
ATOM 1222 C CA . LEU A 1 171 ? 3.917 4.557 -6.046 1.00 98.31 171 LEU A CA 1
ATOM 1223 C C . LEU A 1 171 ? 2.432 4.779 -6.355 1.00 98.31 171 LEU A C 1
ATOM 1225 O O . LEU A 1 171 ? 1.582 3.966 -5.986 1.00 98.31 171 LEU A O 1
ATOM 1229 N N . ILE A 1 172 ? 2.130 5.869 -7.058 1.00 98.06 172 ILE A N 1
ATOM 1230 C CA . ILE A 1 172 ? 0.814 6.127 -7.639 1.00 98.06 172 ILE A CA 1
ATOM 1231 C C . ILE A 1 172 ? 0.642 5.195 -8.829 1.00 98.06 172 ILE A C 1
ATOM 1233 O O . ILE A 1 172 ? 1.437 5.195 -9.775 1.00 98.06 172 ILE A O 1
ATOM 1237 N N . LEU A 1 173 ? -0.422 4.405 -8.774 1.00 97.44 173 LEU A N 1
ATOM 1238 C CA . LEU A 1 173 ? -0.736 3.423 -9.794 1.00 97.44 173 LEU A CA 1
ATOM 1239 C C . LEU A 1 173 ? -1.761 3.998 -10.781 1.00 97.44 173 LEU A C 1
ATOM 1241 O O . LEU A 1 173 ? -2.745 4.600 -10.349 1.00 97.44 173 LEU A O 1
ATOM 1245 N N . PRO A 1 174 ? -1.573 3.805 -12.099 1.00 96.81 174 PRO A N 1
ATOM 1246 C CA . PRO A 1 174 ? -2.567 4.216 -13.081 1.00 96.81 174 PRO A CA 1
ATOM 1247 C C . PRO A 1 174 ? -3.833 3.356 -12.974 1.00 96.81 174 PRO A C 1
ATOM 1249 O O . PRO A 1 174 ? -3.781 2.205 -12.538 1.00 96.81 174 PRO A O 1
ATOM 1252 N N . ASP A 1 175 ? -4.961 3.872 -13.466 1.00 96.81 175 ASP A N 1
ATOM 1253 C CA . ASP A 1 175 ? -6.252 3.165 -13.495 1.00 96.81 175 ASP A CA 1
ATOM 1254 C C . ASP A 1 175 ? -6.160 1.737 -14.051 1.00 96.81 175 ASP A C 1
ATOM 1256 O O . ASP A 1 175 ? -6.835 0.839 -13.553 1.00 96.81 175 ASP A O 1
ATOM 1260 N N . ALA A 1 176 ? -5.326 1.517 -15.073 1.00 97.12 176 ALA A N 1
ATOM 1261 C CA . ALA A 1 176 ? -5.112 0.199 -15.665 1.00 97.12 176 ALA A CA 1
ATOM 1262 C C . ALA A 1 176 ? -4.549 -0.820 -14.659 1.00 97.12 176 ALA A C 1
ATOM 1264 O O . ALA A 1 176 ? -4.948 -1.980 -14.676 1.00 97.12 176 ALA A O 1
ATOM 1265 N N . ALA A 1 177 ? -3.672 -0.387 -13.747 1.00 97.50 177 ALA A N 1
ATOM 1266 C CA . ALA A 1 177 ? -3.164 -1.233 -12.672 1.00 97.50 177 ALA A CA 1
ATOM 1267 C C . ALA A 1 177 ? -4.228 -1.485 -11.600 1.00 97.50 177 ALA A C 1
ATOM 1269 O O . ALA A 1 177 ? -4.361 -2.600 -11.112 1.00 97.50 177 ALA A O 1
ATOM 1270 N N . LEU A 1 178 ? -5.003 -0.454 -11.250 1.00 97.06 178 LEU A N 1
ATOM 1271 C CA . LEU A 1 178 ? -6.051 -0.537 -10.227 1.00 97.06 178 LEU A CA 1
ATOM 1272 C C . LEU A 1 178 ? -7.239 -1.409 -10.642 1.00 97.06 178 LEU A C 1
ATOM 1274 O O . LEU A 1 178 ? -7.960 -1.903 -9.781 1.00 97.06 178 LEU A O 1
ATOM 1278 N N . LYS A 1 179 ? -7.438 -1.587 -11.950 1.00 96.69 179 LYS A N 1
ATOM 1279 C CA . LYS A 1 179 ? -8.450 -2.472 -12.542 1.00 96.69 179 LYS A CA 1
ATOM 1280 C C . LYS A 1 179 ? -7.917 -3.872 -12.863 1.00 96.69 179 LYS A C 1
ATOM 1282 O O . LYS A 1 179 ? -8.665 -4.670 -13.419 1.00 96.69 179 LYS A O 1
ATOM 1287 N N . ALA A 1 180 ? -6.651 -4.164 -12.560 1.00 98.19 180 ALA A N 1
ATOM 1288 C CA . ALA A 1 180 ? -6.107 -5.509 -12.696 1.00 98.19 180 ALA A CA 1
ATOM 1289 C C . ALA A 1 180 ? -6.811 -6.479 -11.736 1.00 98.19 180 ALA A C 1
ATOM 1291 O O . ALA A 1 180 ? -7.233 -6.089 -10.646 1.00 98.19 180 ALA A O 1
ATOM 1292 N N . ASP A 1 181 ? -6.878 -7.759 -12.096 1.00 98.50 181 ASP A N 1
ATOM 1293 C CA . ASP A 1 181 ? -7.530 -8.778 -11.269 1.00 98.50 181 ASP A CA 1
ATOM 1294 C C . ASP A 1 181 ? -6.796 -9.003 -9.939 1.00 98.50 181 ASP A C 1
ATOM 1296 O O . ASP A 1 181 ? -7.390 -9.401 -8.935 1.00 98.50 181 ASP A O 1
ATOM 1300 N N . ALA A 1 182 ? -5.490 -8.738 -9.885 1.00 98.56 182 ALA A N 1
ATOM 1301 C CA . ALA A 1 182 ? -4.749 -8.719 -8.633 1.00 98.56 182 ALA A CA 1
ATOM 1302 C C . ALA A 1 182 ? -3.567 -7.747 -8.661 1.00 98.56 182 ALA A C 1
ATOM 1304 O O . ALA A 1 182 ? -2.940 -7.530 -9.694 1.00 98.56 182 ALA A O 1
ATOM 1305 N N . ILE A 1 183 ? -3.230 -7.218 -7.482 1.00 98.81 183 ILE A N 1
ATOM 1306 C CA . ILE A 1 183 ? -2.034 -6.410 -7.243 1.00 98.81 183 ILE A CA 1
ATOM 1307 C C . ILE A 1 183 ? -1.263 -7.049 -6.089 1.00 98.81 183 ILE A C 1
ATOM 1309 O O . ILE A 1 183 ? -1.838 -7.321 -5.033 1.00 98.81 183 ILE A O 1
ATOM 1313 N N . VAL A 1 184 ? 0.034 -7.274 -6.283 1.00 98.75 184 VAL A N 1
ATOM 1314 C CA . VAL A 1 184 ? 0.958 -7.769 -5.259 1.00 98.75 184 VAL A CA 1
ATOM 1315 C C . VAL A 1 184 ? 2.062 -6.736 -5.072 1.00 98.75 184 VAL A C 1
ATOM 1317 O O . VAL A 1 184 ? 2.841 -6.493 -5.987 1.00 98.75 184 VAL A O 1
ATOM 1320 N N . CYS A 1 185 ? 2.149 -6.129 -3.889 1.00 98.56 185 CYS A N 1
ATOM 1321 C CA . CYS A 1 185 ? 3.265 -5.254 -3.535 1.00 98.56 185 CYS A CA 1
ATOM 1322 C C . CYS A 1 185 ? 4.377 -6.072 -2.872 1.00 98.56 185 CYS A C 1
ATOM 1324 O O . CYS A 1 185 ? 4.162 -6.664 -1.815 1.00 98.56 185 CYS A O 1
ATOM 1326 N N . ALA A 1 186 ? 5.550 -6.113 -3.505 1.00 98.06 186 ALA A N 1
ATOM 1327 C CA . ALA A 1 186 ? 6.711 -6.881 -3.058 1.00 98.06 186 ALA A CA 1
ATOM 1328 C C . ALA A 1 186 ? 7.810 -6.017 -2.417 1.00 98.06 186 ALA A C 1
ATOM 1330 O O . ALA A 1 186 ? 8.759 -6.552 -1.849 1.00 98.06 186 ALA A O 1
ATOM 1331 N N . PHE A 1 187 ? 7.692 -4.693 -2.533 1.00 98.31 187 PHE A N 1
ATOM 1332 C CA . PHE A 1 187 ? 8.766 -3.736 -2.274 1.00 98.31 187 PHE A CA 1
ATOM 1333 C C . PHE A 1 187 ? 10.092 -4.146 -2.955 1.00 98.31 187 PHE A C 1
ATOM 1335 O O . PHE A 1 187 ? 10.069 -4.510 -4.132 1.00 98.31 187 PHE A O 1
ATOM 1342 N N . ASN A 1 188 ? 11.224 -4.129 -2.239 1.00 98.31 188 ASN A N 1
ATOM 1343 C CA . ASN A 1 188 ? 12.476 -4.778 -2.640 1.00 98.31 188 ASN A CA 1
ATOM 1344 C C . ASN A 1 188 ? 12.615 -6.121 -1.892 1.00 98.31 188 ASN A C 1
ATOM 1346 O O . ASN A 1 188 ? 13.073 -6.146 -0.747 1.00 98.31 188 ASN A O 1
ATOM 1350 N N . PRO A 1 189 ? 12.206 -7.256 -2.489 1.00 98.19 189 PRO A N 1
ATOM 1351 C CA . PRO A 1 189 ? 12.051 -8.522 -1.769 1.00 98.19 189 PRO A CA 1
ATOM 1352 C C . PRO A 1 189 ? 13.358 -9.329 -1.622 1.00 98.19 189 PRO A C 1
ATOM 1354 O O . PRO A 1 189 ? 13.338 -10.481 -1.177 1.00 98.19 189 PRO A O 1
ATOM 1357 N N . GLY A 1 190 ? 14.506 -8.758 -1.998 1.00 98.12 190 GLY A N 1
ATOM 1358 C CA . GLY A 1 190 ? 15.820 -9.375 -1.818 1.00 98.12 190 GLY A CA 1
ATOM 1359 C C . GLY A 1 190 ? 16.093 -10.574 -2.740 1.00 98.12 190 GLY A C 1
ATOM 1360 O O . GLY A 1 190 ? 15.388 -10.826 -3.718 1.00 98.12 190 GLY A O 1
ATOM 1361 N N . MET A 1 191 ? 17.145 -11.340 -2.427 1.00 98.56 191 MET A N 1
ATOM 1362 C CA . MET A 1 191 ? 17.663 -12.421 -3.286 1.00 98.56 191 MET A CA 1
ATOM 1363 C C . MET A 1 191 ? 16.664 -13.559 -3.539 1.00 98.56 191 MET A C 1
ATOM 1365 O O . MET A 1 191 ? 16.641 -14.128 -4.623 1.00 98.56 191 MET A O 1
ATOM 1369 N N . ARG A 1 192 ? 15.818 -13.895 -2.559 1.00 98.44 192 ARG A N 1
ATOM 1370 C CA . ARG A 1 192 ? 14.804 -14.962 -2.689 1.00 98.44 192 ARG A CA 1
ATOM 1371 C C . ARG A 1 192 ? 13.421 -14.435 -3.076 1.00 98.44 192 ARG A C 1
ATOM 1373 O O . ARG A 1 192 ? 12.465 -15.207 -3.106 1.00 98.44 192 ARG A O 1
ATOM 1380 N N . GLY A 1 193 ? 13.316 -13.139 -3.361 1.00 9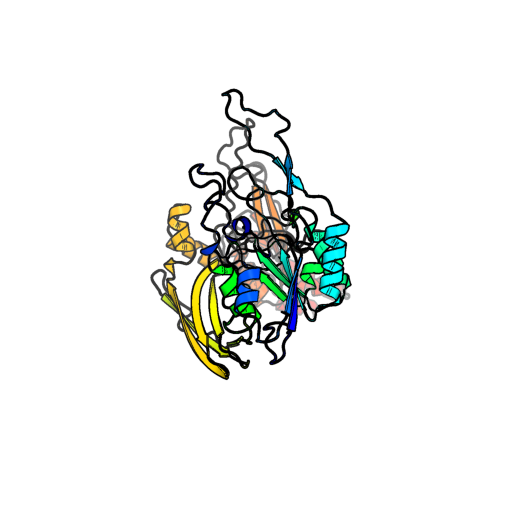8.38 193 GLY A N 1
ATOM 1381 C CA . GLY A 1 193 ? 12.045 -12.456 -3.550 1.00 98.38 193 GLY A CA 1
ATOM 1382 C C . GLY A 1 193 ? 11.202 -13.013 -4.688 1.00 98.38 193 GLY A C 1
ATOM 1383 O O . GLY A 1 193 ? 10.016 -13.268 -4.501 1.00 98.38 193 GLY A O 1
ATOM 1384 N N . GLY A 1 194 ? 11.818 -13.286 -5.838 1.00 98.69 194 GLY A N 1
ATOM 1385 C CA . GLY A 1 194 ? 11.118 -13.872 -6.976 1.00 98.69 194 GLY A CA 1
ATOM 1386 C C . GLY A 1 194 ? 10.574 -15.274 -6.711 1.00 98.69 194 GLY A C 1
ATOM 1387 O O . GLY A 1 194 ? 9.471 -15.594 -7.147 1.00 98.69 194 GLY A O 1
ATOM 1388 N N . LEU A 1 195 ? 11.296 -16.090 -5.931 1.00 98.56 195 LEU A N 1
ATOM 1389 C CA . LEU A 1 195 ? 10.819 -17.410 -5.512 1.00 98.56 195 LEU A CA 1
ATOM 1390 C C . LEU A 1 195 ? 9.598 -17.285 -4.593 1.00 98.56 195 LEU A C 1
ATOM 1392 O O . LEU A 1 195 ? 8.579 -17.908 -4.867 1.00 98.56 195 LEU A O 1
ATOM 1396 N N . ALA A 1 196 ? 9.669 -16.435 -3.563 1.00 98.56 196 ALA A N 1
ATOM 1397 C CA . ALA A 1 196 ? 8.548 -16.200 -2.651 1.00 98.56 196 ALA A CA 1
ATOM 1398 C C . ALA A 1 196 ? 7.315 -15.632 -3.380 1.00 98.56 196 ALA A C 1
ATOM 1400 O O . ALA A 1 196 ? 6.181 -16.008 -3.086 1.00 98.56 196 ALA A O 1
ATOM 1401 N N . LEU A 1 197 ? 7.525 -14.758 -4.371 1.00 98.44 197 LEU A N 1
ATOM 1402 C CA . LEU A 1 197 ? 6.449 -14.258 -5.225 1.00 98.44 197 LEU A CA 1
ATOM 1403 C C . LEU A 1 197 ? 5.818 -15.373 -6.055 1.00 98.44 197 LEU A C 1
ATOM 1405 O O . LEU A 1 197 ? 4.597 -15.453 -6.116 1.00 98.44 197 LEU A O 1
ATOM 1409 N N . ALA A 1 198 ? 6.609 -16.259 -6.656 1.00 98.06 198 ALA A N 1
ATOM 1410 C CA . ALA A 1 198 ? 6.069 -17.394 -7.395 1.00 98.06 198 ALA A CA 1
ATOM 1411 C C . ALA A 1 198 ? 5.322 -18.385 -6.482 1.00 98.06 198 ALA A C 1
ATOM 1413 O O . ALA A 1 198 ? 4.226 -18.823 -6.833 1.00 98.06 198 ALA A O 1
ATOM 1414 N N . GLU A 1 199 ? 5.848 -18.678 -5.287 1.00 97.81 199 GLU A N 1
ATOM 1415 C CA . GLU A 1 199 ? 5.150 -19.467 -4.262 1.00 97.81 199 GLU A CA 1
ATOM 1416 C C . GLU A 1 199 ? 3.795 -18.834 -3.909 1.00 97.81 199 GLU A C 1
ATOM 1418 O O . GLU A 1 199 ? 2.788 -19.537 -3.820 1.00 97.81 199 GLU A O 1
ATOM 1423 N N . LEU A 1 200 ? 3.742 -17.507 -3.754 1.00 97.81 200 LEU A N 1
ATOM 1424 C CA . LEU A 1 200 ? 2.510 -16.770 -3.472 1.00 97.81 200 LEU A CA 1
ATOM 1425 C C . LEU A 1 200 ? 1.539 -16.842 -4.652 1.00 97.81 200 LEU A C 1
ATOM 1427 O O . LEU A 1 200 ? 0.374 -17.192 -4.461 1.00 97.81 200 LEU A O 1
ATOM 1431 N N . LEU A 1 201 ? 2.001 -16.546 -5.869 1.00 97.56 201 LEU A N 1
ATOM 1432 C CA . LEU A 1 201 ? 1.168 -16.518 -7.074 1.00 97.56 201 LEU A CA 1
ATOM 1433 C C . LEU A 1 201 ? 0.554 -17.888 -7.369 1.00 97.56 201 LEU A C 1
ATOM 1435 O O . LEU A 1 201 ? -0.619 -17.960 -7.722 1.00 97.56 201 LEU A O 1
ATOM 1439 N N . PHE A 1 202 ? 1.299 -18.974 -7.158 1.00 96.44 202 PHE A N 1
ATOM 1440 C CA . PHE A 1 202 ? 0.799 -20.342 -7.320 1.00 96.44 202 PHE A CA 1
ATOM 1441 C C . PHE A 1 202 ? 0.139 -20.914 -6.055 1.00 96.44 202 PHE A C 1
ATOM 1443 O O . PHE A 1 202 ? -0.242 -22.083 -6.038 1.00 96.44 202 PHE A O 1
ATOM 1450 N N . GLY A 1 203 ? -0.026 -20.115 -4.996 1.00 95.19 203 GLY A N 1
ATOM 1451 C CA . GLY A 1 203 ? -0.728 -20.523 -3.778 1.00 95.19 203 GLY A CA 1
ATOM 1452 C C . GLY A 1 203 ? -0.033 -21.628 -2.983 1.00 95.19 203 GLY A C 1
ATOM 1453 O O . GLY A 1 203 ? -0.712 -22.392 -2.297 1.00 95.19 203 GLY A O 1
ATOM 1454 N N . GLN A 1 204 ? 1.293 -21.734 -3.081 1.00 95.75 204 GLN A N 1
ATOM 1455 C CA . GLN A 1 204 ? 2.122 -22.588 -2.226 1.00 95.75 204 GLN A CA 1
ATOM 1456 C C . GLN A 1 204 ? 2.318 -21.971 -0.834 1.00 95.75 204 GLN A C 1
ATOM 1458 O O . GLN A 1 204 ? 2.475 -22.700 0.143 1.00 95.75 204 GLN A O 1
ATOM 1463 N N . ILE A 1 205 ? 2.257 -20.638 -0.741 1.00 96.56 205 ILE A N 1
ATOM 1464 C CA . ILE A 1 205 ? 2.219 -19.892 0.521 1.00 96.56 205 ILE A CA 1
ATOM 1465 C C . ILE A 1 205 ? 0.995 -18.976 0.577 1.00 96.56 205 ILE A C 1
ATOM 1467 O O . ILE A 1 205 ? 0.426 -18.599 -0.449 1.00 96.56 205 ILE A O 1
ATOM 1471 N N . GLU A 1 206 ? 0.608 -18.602 1.795 1.00 97.31 206 GLU A N 1
ATOM 1472 C CA . GLU A 1 206 ? -0.491 -17.671 2.041 1.00 97.31 206 GLU A CA 1
ATOM 1473 C C . GLU A 1 206 ? 0.033 -16.232 2.162 1.00 97.31 206 GLU A C 1
ATOM 1475 O O . GLU A 1 206 ? 1.023 -16.002 2.866 1.00 97.31 206 GLU A O 1
ATOM 1480 N N . PRO A 1 207 ? -0.629 -15.234 1.552 1.00 97.06 207 PRO A N 1
ATOM 1481 C CA . PRO A 1 207 ? -0.277 -13.842 1.772 1.00 97.06 207 PRO A CA 1
ATOM 1482 C C . PRO A 1 207 ? -0.612 -13.430 3.212 1.00 97.06 207 PRO A C 1
ATOM 1484 O O . PRO A 1 207 ? -1.755 -13.524 3.665 1.00 97.06 207 PRO A O 1
ATOM 1487 N N . ALA A 1 208 ? 0.413 -12.962 3.926 1.00 97.19 208 ALA A N 1
ATOM 1488 C CA . ALA A 1 208 ? 0.326 -12.511 5.320 1.00 97.19 208 ALA A CA 1
ATOM 1489 C C . ALA A 1 208 ? 0.860 -11.080 5.537 1.00 97.19 208 ALA A C 1
ATOM 1491 O O . ALA A 1 208 ? 0.808 -10.559 6.650 1.00 97.19 208 ALA A O 1
ATOM 1492 N N . GLY A 1 209 ? 1.369 -10.431 4.484 1.00 97.12 209 GLY A N 1
ATOM 1493 C CA . GLY A 1 209 ? 1.864 -9.057 4.554 1.00 97.12 209 GLY A CA 1
ATOM 1494 C C . GLY A 1 209 ? 0.749 -8.051 4.855 1.00 97.12 209 GLY A C 1
ATOM 1495 O O . GLY A 1 209 ? -0.385 -8.205 4.393 1.00 97.12 209 GLY A O 1
ATOM 1496 N N . ARG A 1 210 ? 1.080 -7.013 5.627 1.00 97.81 210 ARG A N 1
ATOM 1497 C CA . ARG A 1 210 ? 0.256 -5.816 5.843 1.00 97.81 210 ARG A CA 1
ATOM 1498 C C . ARG A 1 210 ? 1.119 -4.582 5.600 1.00 97.81 210 ARG A C 1
ATOM 1500 O O . ARG A 1 210 ? 2.301 -4.595 5.938 1.00 97.81 210 ARG A O 1
ATOM 1507 N N . LEU A 1 211 ? 0.546 -3.543 5.004 1.00 98.38 211 LEU A N 1
ATOM 1508 C CA . LEU A 1 211 ? 1.267 -2.339 4.616 1.00 98.38 211 LEU A CA 1
ATOM 1509 C C . LEU A 1 211 ? 1.789 -1.585 5.849 1.00 98.38 211 LEU A C 1
ATOM 1511 O O . LEU A 1 211 ? 0.985 -1.138 6.666 1.00 98.38 211 LEU A O 1
ATOM 1515 N N . PRO A 1 212 ? 3.110 -1.365 5.982 1.00 97.00 212 PRO A N 1
ATOM 1516 C CA . PRO A 1 212 ? 3.666 -0.538 7.052 1.00 97.00 212 PRO A CA 1
ATOM 1517 C C . PRO A 1 212 ? 3.630 0.964 6.713 1.00 97.00 212 PRO A C 1
ATOM 1519 O O . PRO A 1 212 ? 4.093 1.787 7.498 1.00 97.00 212 PRO A O 1
ATOM 1522 N N . ILE A 1 213 ? 3.108 1.334 5.539 1.00 98.12 213 ILE A N 1
ATOM 1523 C CA . ILE A 1 213 ? 3.066 2.701 5.019 1.00 98.12 213 ILE A CA 1
ATOM 1524 C C . ILE A 1 213 ? 1.850 2.877 4.097 1.00 98.12 213 ILE A C 1
ATOM 1526 O O . ILE A 1 213 ? 1.463 1.952 3.388 1.00 98.12 213 ILE A O 1
ATOM 1530 N N . THR A 1 214 ? 1.242 4.063 4.114 1.00 98.56 214 THR A N 1
ATOM 1531 C CA . THR A 1 214 ? 0.084 4.401 3.275 1.00 98.56 214 THR A CA 1
ATOM 1532 C C . THR A 1 214 ? 0.503 4.746 1.840 1.00 98.56 214 THR A C 1
ATOM 1534 O O . THR A 1 214 ? 1.487 5.454 1.633 1.00 98.56 214 THR A O 1
ATOM 1537 N N . PHE A 1 215 ? -0.289 4.320 0.854 1.00 98.75 215 PHE A N 1
ATOM 1538 C CA . PHE A 1 215 ? -0.162 4.707 -0.553 1.00 98.75 215 PHE A CA 1
ATOM 1539 C C . PHE A 1 215 ? -1.081 5.893 -0.867 1.00 98.75 215 PHE A C 1
ATOM 1541 O O . PHE A 1 215 ? -2.291 5.828 -0.641 1.00 98.75 215 PHE A O 1
ATOM 1548 N N . ALA A 1 216 ? -0.518 6.968 -1.418 1.00 98.25 216 ALA A N 1
ATOM 1549 C CA . ALA A 1 216 ? -1.284 8.119 -1.893 1.00 98.25 216 ALA A CA 1
ATOM 1550 C C . ALA A 1 216 ? -1.900 7.850 -3.276 1.00 98.25 216 ALA A C 1
ATOM 1552 O O . ALA A 1 216 ? -1.340 7.107 -4.078 1.00 98.25 216 ALA A O 1
ATOM 1553 N N . ARG A 1 217 ? -3.029 8.503 -3.574 1.00 98.25 217 ARG A N 1
ATOM 1554 C CA . ARG A 1 217 ? -3.637 8.529 -4.921 1.00 98.25 217 ARG A CA 1
ATOM 1555 C C . ARG A 1 217 ? -2.968 9.538 -5.847 1.00 98.25 217 ARG A C 1
ATOM 1557 O O . ARG A 1 217 ? -3.014 9.396 -7.061 1.00 98.25 217 ARG A O 1
ATOM 1564 N N . HIS A 1 218 ? -2.402 10.588 -5.263 1.00 98.50 218 HIS A N 1
ATOM 1565 C CA . HIS A 1 218 ? -1.721 11.665 -5.964 1.00 98.50 218 HIS A CA 1
ATOM 1566 C C . HIS A 1 218 ? -0.703 12.324 -5.026 1.00 98.50 218 HIS A C 1
ATOM 1568 O O . HIS A 1 218 ? -0.939 12.377 -3.818 1.00 98.50 218 HIS A O 1
ATOM 1574 N N . ALA A 1 219 ? 0.389 12.885 -5.551 1.00 98.06 219 ALA A N 1
ATOM 1575 C CA . ALA A 1 219 ? 1.394 13.570 -4.729 1.00 98.06 219 ALA A CA 1
ATOM 1576 C C . ALA A 1 219 ? 0.805 14.770 -3.960 1.00 98.06 219 ALA A C 1
ATOM 1578 O O . ALA A 1 219 ? 1.186 15.042 -2.826 1.00 98.06 219 ALA A O 1
ATOM 1579 N N . GLY A 1 220 ? -0.201 15.437 -4.533 1.00 98.12 220 GLY A N 1
ATOM 1580 C CA . GLY A 1 220 ? -0.948 16.516 -3.874 1.00 98.12 220 GLY A CA 1
ATOM 1581 C C . GLY A 1 220 ? -1.795 16.080 -2.668 1.00 98.12 220 GLY A C 1
ATOM 1582 O O . GLY A 1 220 ? -2.274 16.940 -1.938 1.00 98.12 220 GLY A O 1
ATOM 1583 N N . GLN A 1 221 ? -1.970 14.771 -2.443 1.00 98.19 221 GLN A N 1
ATOM 1584 C CA . GLN A 1 221 ? -2.652 14.229 -1.261 1.00 98.19 221 GLN A CA 1
ATOM 1585 C C . GLN A 1 221 ? -1.739 14.197 -0.023 1.00 98.19 221 GLN A C 1
ATOM 1587 O O . GLN A 1 221 ? -2.206 13.939 1.083 1.00 98.19 221 GLN A O 1
ATOM 1592 N N . LEU A 1 222 ? -0.426 14.385 -0.197 1.00 96.06 222 LEU A N 1
ATOM 1593 C CA . LEU A 1 222 ? 0.525 14.282 0.903 1.00 96.06 222 LEU A CA 1
ATOM 1594 C C . LEU A 1 222 ? 0.312 15.402 1.942 1.00 96.06 222 LEU A C 1
ATOM 1596 O O . LEU A 1 222 ? 0.069 16.549 1.563 1.00 96.06 222 LEU A O 1
ATOM 1600 N N . PRO A 1 223 ? 0.479 15.099 3.245 1.00 95.94 223 PRO A N 1
ATOM 1601 C CA . PRO A 1 223 ? 0.877 13.801 3.799 1.00 95.94 223 PRO A CA 1
ATOM 1602 C C . PRO A 1 223 ? -0.291 12.815 4.014 1.00 95.94 223 PRO A C 1
ATOM 1604 O O . PRO A 1 223 ? -1.363 13.200 4.463 1.00 95.94 223 PRO A O 1
ATOM 1607 N N . VAL A 1 224 ? -0.046 11.510 3.809 1.00 96.38 224 VAL A N 1
ATOM 1608 C CA . VAL A 1 224 ? -1.073 10.438 3.906 1.00 96.38 224 VAL A CA 1
ATOM 1609 C C . VAL A 1 224 ? -0.846 9.415 5.035 1.00 96.38 224 VAL A C 1
ATOM 1611 O O . VAL A 1 224 ? -1.446 8.341 5.038 1.00 96.38 224 VAL A O 1
ATOM 1614 N N . TYR A 1 225 ? 0.024 9.690 6.012 1.00 93.62 225 TYR A N 1
ATOM 1615 C CA . TYR A 1 225 ? 0.201 8.783 7.159 1.00 93.62 225 TYR A CA 1
ATOM 1616 C C . TYR A 1 225 ? -1.125 8.593 7.926 1.00 93.62 225 TYR A C 1
ATOM 1618 O O . TYR A 1 225 ? -1.942 9.503 7.982 1.00 93.62 225 TYR A O 1
ATOM 1626 N N . TYR A 1 226 ? -1.395 7.407 8.481 1.00 94.62 226 TYR A N 1
ATOM 1627 C CA . TYR A 1 226 ? -2.734 7.079 9.011 1.00 94.62 226 TYR A CA 1
ATOM 1628 C C . TYR A 1 226 ? -3.122 7.859 10.278 1.00 94.62 226 TYR A C 1
ATOM 1630 O O . TYR A 1 226 ? -4.306 8.096 10.519 1.00 94.62 226 TYR A O 1
ATOM 1638 N N . ASN A 1 227 ? -2.132 8.233 11.087 1.00 89.81 227 ASN A N 1
ATOM 1639 C CA . ASN A 1 227 ? -2.273 8.899 12.379 1.00 89.81 227 ASN A CA 1
ATOM 1640 C C . ASN A 1 227 ? -2.332 10.427 12.215 1.00 89.81 227 ASN A C 1
ATOM 1642 O O . ASN A 1 227 ? -1.577 11.166 12.844 1.00 89.81 227 ASN A O 1
ATOM 1646 N N . GLN A 1 228 ? -3.224 10.889 11.336 1.00 86.69 228 GLN A N 1
ATOM 1647 C CA . GLN A 1 228 ? -3.473 12.310 11.076 1.00 86.69 228 GLN A CA 1
ATOM 1648 C C . GLN A 1 228 ? -3.963 13.032 12.334 1.00 86.69 228 GLN A C 1
ATOM 1650 O O . GLN A 1 228 ? -4.697 12.461 13.146 1.00 86.69 228 GLN A O 1
ATOM 1655 N N . ILE A 1 229 ? -3.595 14.306 12.465 1.00 78.69 229 ILE A N 1
ATOM 1656 C CA . ILE A 1 229 ? -4.052 15.173 13.554 1.00 78.69 229 ILE A CA 1
ATOM 1657 C C . ILE A 1 229 ? -5.478 15.658 13.263 1.00 78.69 229 ILE A C 1
ATOM 1659 O O . ILE A 1 229 ? -5.782 16.088 12.151 1.00 78.69 229 ILE A O 1
ATOM 1663 N N . ASN A 1 230 ? -6.362 15.605 14.261 1.00 72.06 230 ASN A N 1
ATOM 1664 C CA . ASN A 1 230 ? -7.705 16.177 14.131 1.00 72.06 230 ASN A CA 1
ATOM 1665 C C . ASN A 1 230 ? -7.646 17.716 14.155 1.00 72.06 230 ASN A C 1
ATOM 1667 O O . ASN A 1 230 ? -6.943 18.289 14.984 1.00 72.06 230 ASN A O 1
ATOM 1671 N N . GLY A 1 231 ? -8.420 18.377 13.287 1.00 73.94 231 GLY A N 1
ATOM 1672 C CA . GLY A 1 231 ? -8.502 19.847 13.220 1.00 73.94 231 GLY A CA 1
ATOM 1673 C C . GLY A 1 231 ? -8.870 20.413 11.843 1.00 73.94 231 GLY A C 1
ATOM 1674 O O . GLY A 1 231 ? -9.204 21.585 11.727 1.00 73.94 231 GLY A O 1
ATOM 1675 N N . GLN A 1 232 ? -8.844 19.590 10.791 1.00 77.75 232 GLN A N 1
ATOM 1676 C CA . GLN A 1 232 ? -9.172 20.026 9.433 1.00 77.75 232 GLN A CA 1
ATOM 1677 C C . GLN A 1 232 ? -10.651 20.420 9.278 1.00 77.75 232 GLN A C 1
ATOM 1679 O O . GLN A 1 232 ? -11.556 19.686 9.678 1.00 77.75 232 GLN A O 1
ATOM 1684 N N . HIS A 1 233 ? -10.903 21.552 8.614 1.00 84.94 233 HIS A N 1
ATOM 1685 C CA . HIS A 1 233 ? -12.237 21.914 8.140 1.00 84.94 233 HIS A CA 1
ATOM 1686 C C . HIS A 1 233 ? -12.542 21.197 6.821 1.00 84.94 233 HIS A C 1
ATOM 1688 O O . HIS A 1 233 ? -11.923 21.463 5.791 1.00 84.94 233 HIS A O 1
ATOM 1694 N N . GLY A 1 234 ? -13.523 20.295 6.854 1.00 82.00 234 GLY A N 1
ATOM 1695 C CA . GLY A 1 234 ? -13.844 19.418 5.728 1.00 82.00 234 GLY A CA 1
ATOM 1696 C C . GLY A 1 234 ? -13.023 18.126 5.730 1.00 82.00 234 GLY A C 1
ATOM 1697 O O . GLY A 1 234 ? -12.192 17.893 6.599 1.00 82.00 234 GLY A O 1
ATOM 1698 N N . HIS A 1 235 ? -13.311 17.251 4.768 1.00 86.94 235 HIS A N 1
ATOM 1699 C CA . HIS A 1 235 ? -12.764 15.887 4.709 1.00 86.94 235 HIS A CA 1
ATOM 1700 C C . HIS A 1 235 ? -12.386 15.460 3.278 1.00 86.94 235 HIS A C 1
ATOM 1702 O O . HIS A 1 235 ? -12.340 14.273 2.960 1.00 86.94 235 HIS A O 1
ATOM 1708 N N . ARG A 1 236 ? -12.177 16.430 2.383 1.00 93.62 236 ARG A N 1
ATOM 1709 C CA . ARG A 1 236 ? -11.845 16.209 0.970 1.00 93.62 236 ARG A CA 1
ATOM 1710 C C . ARG A 1 236 ? -11.139 17.425 0.385 1.00 93.62 236 ARG A C 1
ATOM 1712 O O . ARG A 1 236 ? -11.407 18.548 0.812 1.00 93.62 236 ARG A O 1
ATOM 1719 N N . TYR A 1 237 ? -10.315 17.203 -0.632 1.00 96.38 237 TYR A N 1
ATOM 1720 C CA . TYR A 1 237 ? -9.991 18.255 -1.588 1.00 96.38 237 TYR A CA 1
ATOM 1721 C C . TYR A 1 237 ? -11.221 18.520 -2.475 1.00 96.38 237 TYR A C 1
ATOM 1723 O O . TYR A 1 237 ? -12.165 17.718 -2.532 1.00 96.38 237 TYR A O 1
ATOM 1731 N N . ALA A 1 238 ? -11.232 19.656 -3.171 1.00 97.69 238 ALA A N 1
ATOM 1732 C CA . ALA A 1 238 ? -12.319 19.989 -4.093 1.00 97.69 238 ALA A CA 1
ATOM 1733 C C . ALA A 1 238 ? -12.432 18.962 -5.240 1.00 97.69 238 ALA A C 1
ATOM 1735 O O . ALA A 1 238 ? -13.533 18.639 -5.682 1.00 97.69 238 ALA A O 1
ATOM 1736 N N . ASP A 1 239 ? -11.297 18.408 -5.660 1.00 97.38 239 ASP A N 1
ATOM 1737 C CA . ASP A 1 239 ? -11.105 17.537 -6.821 1.00 97.38 239 ASP A CA 1
ATOM 1738 C C . ASP A 1 239 ? -10.571 16.133 -6.473 1.00 97.38 239 ASP A C 1
ATOM 1740 O O . ASP A 1 239 ? -10.520 15.269 -7.345 1.00 97.38 239 ASP A O 1
ATOM 1744 N N . LEU A 1 240 ? -10.227 15.866 -5.207 1.00 97.75 240 LEU A N 1
ATOM 1745 C CA . LEU A 1 240 ? -9.677 14.582 -4.759 1.00 97.75 240 LEU A CA 1
ATOM 1746 C C . LEU A 1 240 ? -10.195 14.171 -3.367 1.00 97.75 240 LEU A C 1
ATOM 1748 O O . LEU A 1 240 ? -10.394 14.994 -2.473 1.00 97.75 240 LEU A O 1
ATOM 1752 N N . THR A 1 241 ? -10.407 12.872 -3.158 1.00 97.50 241 THR A N 1
ATOM 1753 C CA . THR A 1 241 ? -10.734 12.310 -1.834 1.00 97.50 241 THR A CA 1
ATOM 1754 C C . THR A 1 241 ? -9.530 12.361 -0.876 1.00 97.50 241 THR A C 1
ATOM 1756 O O . THR A 1 241 ? -8.382 12.318 -1.316 1.00 97.50 241 THR A O 1
ATOM 1759 N N . LEU A 1 242 ? -9.768 12.413 0.442 1.00 95.25 242 LEU A N 1
ATOM 1760 C CA . LEU A 1 242 ? -8.714 12.160 1.442 1.00 95.25 242 LEU A CA 1
ATOM 1761 C C . LEU A 1 242 ? -8.460 10.666 1.677 1.00 95.25 242 LEU A C 1
ATOM 1763 O O . LEU A 1 242 ? -7.463 10.314 2.300 1.00 95.25 242 LEU A O 1
ATOM 1767 N N . GLU A 1 243 ? -9.327 9.781 1.181 1.00 96.44 243 GLU A N 1
ATOM 1768 C CA . GLU A 1 243 ? -9.099 8.341 1.285 1.00 96.44 243 GLU A CA 1
ATOM 1769 C C . GLU A 1 243 ? -7.845 7.947 0.491 1.00 96.44 243 GLU A C 1
ATOM 1771 O O . GLU A 1 243 ? -7.745 8.266 -0.704 1.00 96.44 243 GLU A O 1
ATOM 1776 N N . PRO A 1 244 ? -6.875 7.259 1.115 1.00 97.56 244 PRO A N 1
ATOM 1777 C CA . PRO A 1 244 ? -5.675 6.832 0.415 1.00 97.56 244 PRO A CA 1
ATOM 1778 C C . PRO A 1 244 ? -5.996 5.787 -0.661 1.00 97.56 244 PRO A C 1
ATOM 1780 O O . PRO A 1 244 ? -7.112 5.271 -0.764 1.00 97.56 244 PRO A O 1
ATOM 1783 N N . GLN A 1 245 ? -5.000 5.490 -1.490 1.00 97.81 245 GLN A N 1
ATOM 1784 C CA . GLN A 1 245 ? -5.064 4.391 -2.450 1.00 97.81 245 GLN A CA 1
ATOM 1785 C C . GLN A 1 245 ? -5.125 3.049 -1.709 1.00 97.81 245 GLN A C 1
ATOM 1787 O O . GLN A 1 245 ? -6.001 2.241 -1.996 1.00 97.81 245 GLN A O 1
ATOM 1792 N N . PHE A 1 246 ? -4.207 2.871 -0.754 1.00 98.50 246 PHE A N 1
ATOM 1793 C CA . PHE A 1 246 ? -4.138 1.746 0.178 1.00 98.50 246 PHE A CA 1
ATOM 1794 C C . PHE A 1 246 ? -3.669 2.275 1.535 1.00 98.50 246 PHE A C 1
ATOM 1796 O O . PHE A 1 246 ? -2.631 2.940 1.610 1.00 98.50 246 PHE A O 1
ATOM 1803 N N . ALA A 1 247 ? -4.424 2.044 2.604 1.00 98.19 247 ALA A N 1
ATOM 1804 C CA . ALA A 1 247 ? -4.090 2.536 3.936 1.00 98.19 247 ALA A CA 1
ATOM 1805 C C . ALA A 1 247 ? -3.002 1.701 4.634 1.00 98.19 247 ALA A C 1
ATOM 1807 O O . ALA A 1 247 ? -2.820 0.510 4.378 1.00 98.19 247 ALA A O 1
ATOM 1808 N N . PHE A 1 248 ? -2.306 2.321 5.592 1.00 98.31 248 PHE A N 1
ATOM 1809 C CA . PHE A 1 248 ? -1.509 1.595 6.584 1.00 98.31 248 PHE A CA 1
ATOM 1810 C C . PHE A 1 248 ? -2.319 0.447 7.204 1.00 98.31 248 PHE A C 1
ATOM 1812 O O . PHE A 1 248 ? -3.469 0.636 7.604 1.00 98.31 248 PHE A O 1
ATOM 1819 N N . GLY A 1 249 ? -1.693 -0.718 7.331 1.00 97.25 249 GLY A N 1
ATOM 1820 C CA . GLY A 1 249 ? -2.298 -1.908 7.912 1.00 97.25 249 GLY A CA 1
ATOM 1821 C C . GLY A 1 249 ? -3.128 -2.739 6.935 1.00 97.25 249 GLY A C 1
ATOM 1822 O O . GLY A 1 249 ? -3.522 -3.843 7.307 1.00 97.25 249 GLY A O 1
ATOM 1823 N N . GLU A 1 250 ? -3.367 -2.276 5.704 1.00 98.12 250 GLU A N 1
ATOM 1824 C CA . GLU A 1 250 ? -4.071 -3.063 4.687 1.00 98.12 250 GLU A CA 1
ATOM 1825 C C . GLU A 1 250 ? -3.228 -4.227 4.165 1.00 98.12 250 GLU A C 1
ATOM 1827 O O . GLU A 1 250 ? -2.002 -4.177 4.094 1.00 98.12 250 GLU A O 1
ATOM 1832 N N . GLY A 1 251 ? -3.908 -5.293 3.766 1.00 97.25 251 GLY A N 1
ATOM 1833 C CA . GLY A 1 251 ? -3.331 -6.453 3.106 1.00 97.25 251 GLY A CA 1
ATOM 1834 C C . GLY A 1 251 ? -4.323 -7.603 3.152 1.00 97.25 251 GLY A C 1
ATOM 1835 O O . GLY A 1 251 ? -5.082 -7.745 4.110 1.00 97.25 251 GLY A O 1
ATOM 1836 N N . LEU A 1 252 ? -4.348 -8.401 2.093 1.00 97.56 252 LEU A N 1
ATOM 1837 C CA . LEU A 1 252 ? -5.331 -9.465 1.923 1.00 97.56 252 LEU A CA 1
ATOM 1838 C C . LEU A 1 252 ? -4.722 -10.833 2.245 1.00 97.56 252 LEU A C 1
ATOM 1840 O O . LEU A 1 252 ? -3.505 -11.009 2.235 1.00 97.56 252 LEU A O 1
ATOM 1844 N N . SER A 1 253 ? -5.596 -11.797 2.524 1.00 96.81 253 SER A N 1
ATOM 1845 C CA . SER A 1 253 ? -5.282 -13.226 2.575 1.00 96.81 253 SER A CA 1
ATOM 1846 C C . SER A 1 253 ? -5.996 -13.942 1.415 1.00 96.81 253 SER A C 1
ATOM 1848 O O . SER A 1 253 ? -6.875 -13.358 0.781 1.00 96.81 253 SER A O 1
ATOM 1850 N N . TYR A 1 254 ? -5.666 -15.208 1.144 1.00 97.56 254 TYR A N 1
ATOM 1851 C CA . TYR A 1 254 ? -6.481 -16.067 0.269 1.00 97.56 254 TYR A CA 1
ATOM 1852 C C . TYR A 1 254 ? -7.678 -16.704 0.987 1.00 97.56 254 TYR A C 1
ATOM 1854 O O . TYR A 1 254 ? -8.399 -17.515 0.408 1.00 97.56 254 TYR A O 1
ATOM 1862 N N . THR A 1 255 ? -7.897 -16.349 2.251 1.00 97.69 255 THR A N 1
ATOM 1863 C CA . THR A 1 255 ? -9.093 -16.707 3.011 1.00 97.69 255 THR A CA 1
ATOM 1864 C C . THR A 1 255 ? -9.790 -15.459 3.548 1.00 97.69 255 THR A C 1
ATOM 1866 O O . THR A 1 255 ? -9.274 -14.345 3.448 1.00 97.69 255 THR A O 1
ATOM 1869 N N . THR A 1 256 ? -10.963 -15.641 4.147 1.00 97.38 256 THR A N 1
ATOM 1870 C CA . THR A 1 256 ? -11.758 -14.554 4.723 1.00 97.38 256 THR A CA 1
ATOM 1871 C C . THR A 1 256 ? -11.792 -14.665 6.241 1.00 97.38 256 THR A C 1
ATOM 1873 O O . THR A 1 256 ? -12.175 -15.703 6.789 1.00 97.38 256 THR A O 1
ATOM 1876 N N . MET A 1 257 ? -11.434 -13.577 6.923 1.00 96.75 257 MET A N 1
ATOM 1877 C CA . MET A 1 257 ? -11.436 -13.488 8.379 1.00 96.75 257 MET A CA 1
ATOM 1878 C C . MET A 1 257 ? -12.592 -12.632 8.887 1.00 96.75 257 MET A C 1
ATOM 1880 O O . MET A 1 257 ? -12.751 -11.489 8.471 1.00 96.75 257 MET A O 1
ATOM 1884 N N . ALA A 1 258 ? -13.372 -13.175 9.820 1.00 97.06 258 ALA A N 1
ATOM 1885 C CA . ALA A 1 258 ? -14.379 -12.429 10.562 1.00 97.06 258 ALA A CA 1
ATOM 1886 C C . ALA A 1 258 ? -13.886 -12.155 11.988 1.00 97.06 258 ALA A C 1
ATOM 1888 O O . ALA A 1 258 ? -13.372 -13.054 12.657 1.00 97.06 258 ALA A O 1
ATOM 1889 N N . TYR A 1 259 ? -14.073 -10.919 12.441 1.00 97.25 259 TYR A N 1
ATOM 1890 C CA . TYR A 1 259 ? -13.791 -10.472 13.801 1.00 97.25 259 TYR A CA 1
ATOM 1891 C C . TYR A 1 259 ? -15.109 -10.307 14.562 1.00 97.25 259 TYR A C 1
ATOM 1893 O O . TYR A 1 259 ? -16.055 -9.718 14.037 1.00 97.25 259 TYR A O 1
ATOM 1901 N N . SER A 1 260 ? -15.182 -10.805 15.795 1.00 94.75 260 SER A N 1
ATOM 1902 C CA . SER A 1 260 ? -16.356 -10.652 16.662 1.00 94.75 260 SER A CA 1
ATOM 1903 C C . SER A 1 260 ? -15.969 -10.552 18.134 1.00 94.75 260 SER A C 1
ATOM 1905 O O . SER A 1 260 ? -14.827 -10.810 18.513 1.00 94.75 260 SER A O 1
ATOM 1907 N N . ASP A 1 261 ? -16.941 -10.188 18.972 1.00 94.62 261 ASP A N 1
ATOM 1908 C CA . ASP A 1 261 ? -16.858 -10.306 20.432 1.00 94.62 261 ASP A CA 1
ATOM 1909 C C . ASP A 1 261 ? -15.644 -9.599 21.056 1.00 94.62 261 ASP A C 1
ATOM 1911 O O . ASP A 1 261 ? -14.992 -10.143 21.949 1.00 94.62 261 ASP A O 1
ATOM 1915 N N . LEU A 1 262 ? -15.336 -8.381 20.592 1.00 92.19 262 LEU A N 1
ATOM 1916 C CA . LEU A 1 262 ? -14.365 -7.530 21.274 1.00 92.19 262 LEU A CA 1
ATOM 1917 C C . LEU A 1 262 ? -14.895 -7.189 22.671 1.00 92.19 262 LEU A C 1
ATOM 1919 O O . LEU A 1 262 ? -15.910 -6.509 22.813 1.00 92.19 262 LEU A O 1
ATOM 1923 N N . VAL A 1 263 ? -14.187 -7.645 23.699 1.00 90.19 263 VAL A N 1
ATOM 1924 C CA . VAL A 1 263 ? -14.523 -7.397 25.102 1.00 90.19 263 VAL A CA 1
ATOM 1925 C C . VAL A 1 263 ? -13.300 -6.840 25.807 1.00 90.19 263 VAL A C 1
ATOM 1927 O O . VAL A 1 263 ? -12.254 -7.482 25.833 1.00 90.19 263 VAL A O 1
ATOM 1930 N N . ILE A 1 264 ? -13.453 -5.674 26.426 1.00 89.69 264 ILE A N 1
ATOM 1931 C CA . ILE A 1 264 ? -12.483 -5.133 27.380 1.00 89.69 264 ILE A CA 1
ATOM 1932 C C . ILE A 1 264 ? -12.854 -5.686 28.755 1.00 89.69 264 ILE A C 1
ATOM 1934 O O . ILE A 1 264 ? -13.970 -5.477 29.227 1.00 89.69 264 ILE A O 1
ATOM 1938 N N . ALA A 1 265 ? -11.942 -6.428 29.383 1.00 86.19 265 ALA A N 1
ATOM 1939 C CA . ALA A 1 265 ? -12.226 -7.126 30.636 1.00 86.19 265 ALA A CA 1
ATOM 1940 C C . ALA A 1 265 ? -12.451 -6.155 31.806 1.00 86.19 265 ALA A C 1
ATOM 1942 O O . ALA A 1 265 ? -13.300 -6.403 32.661 1.00 86.19 265 ALA A O 1
ATOM 1943 N N . GLN A 1 266 ? -11.681 -5.065 31.840 1.00 82.69 266 GLN A N 1
ATOM 1944 C CA . GLN A 1 266 ? -11.762 -4.005 32.844 1.00 82.69 266 GLN A CA 1
ATOM 1945 C C . GLN A 1 266 ? -11.695 -2.654 32.119 1.00 82.69 266 GLN A C 1
ATOM 1947 O O . GLN A 1 266 ? -10.622 -2.296 31.636 1.00 82.69 266 GLN A O 1
ATOM 1952 N N . PRO A 1 267 ? -12.827 -1.941 31.961 1.00 76.31 267 PRO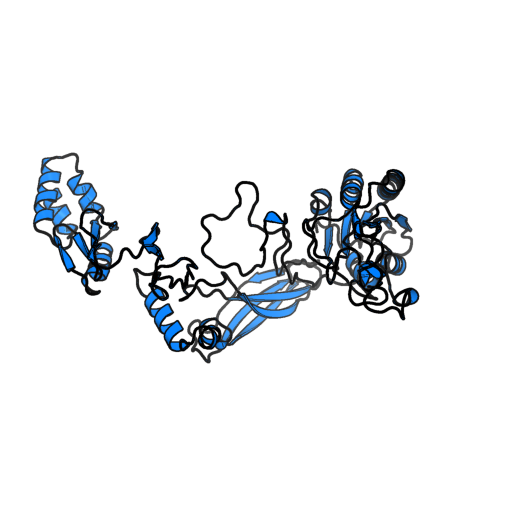 A N 1
ATOM 1953 C CA . PRO A 1 267 ? -12.857 -0.673 31.231 1.00 76.31 267 PRO A CA 1
ATOM 1954 C C . PRO A 1 267 ? -12.187 0.466 32.011 1.00 76.31 267 PRO A C 1
ATOM 1956 O O . PRO A 1 267 ? -11.644 1.383 31.401 1.00 76.31 267 PRO A O 1
ATOM 1959 N N . ASP A 1 268 ? -12.183 0.379 33.342 1.00 80.56 268 ASP A N 1
ATOM 1960 C CA . ASP A 1 268 ? -11.500 1.318 34.224 1.00 80.56 268 ASP A CA 1
ATOM 1961 C C . ASP A 1 268 ? -10.139 0.752 34.632 1.00 80.56 268 ASP A C 1
ATOM 1963 O O . ASP A 1 268 ? -10.045 -0.285 35.291 1.00 80.56 268 ASP A O 1
ATOM 1967 N N . VAL A 1 269 ? -9.078 1.451 34.242 1.00 81.44 269 VAL A N 1
ATOM 1968 C CA . VAL A 1 269 ? -7.685 1.074 34.503 1.00 81.44 269 VAL A CA 1
ATOM 1969 C C . VAL A 1 269 ? -6.931 2.235 35.146 1.00 81.44 269 VAL A C 1
ATOM 1971 O O . VAL A 1 269 ? -7.226 3.409 34.902 1.00 81.44 269 VAL A O 1
ATOM 1974 N N 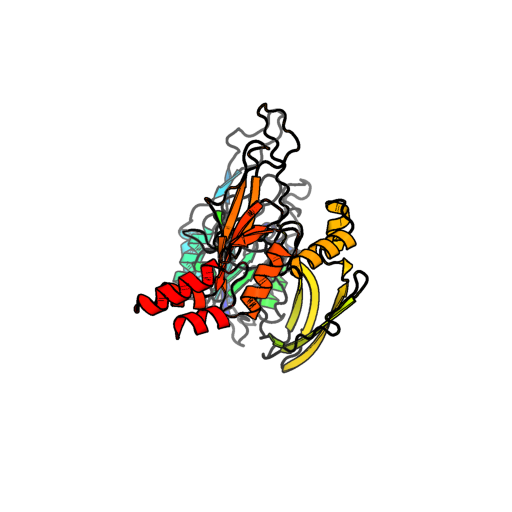. THR A 1 270 ? -5.961 1.910 36.000 1.00 80.88 270 THR A N 1
ATOM 1975 C CA . THR A 1 270 ? -5.031 2.894 36.568 1.00 80.88 270 THR A CA 1
ATOM 1976 C C . THR A 1 270 ? -3.943 3.254 35.554 1.00 80.88 270 THR A C 1
ATOM 1978 O O . THR A 1 270 ? -3.764 2.557 34.557 1.00 80.88 270 THR A O 1
ATOM 1981 N N . ALA A 1 271 ? -3.196 4.328 35.814 1.00 73.25 271 ALA A N 1
ATOM 1982 C CA . ALA A 1 271 ? -2.080 4.780 34.978 1.00 73.25 271 ALA A CA 1
ATOM 1983 C C . ALA A 1 271 ? -0.985 3.712 34.791 1.00 73.25 271 ALA A C 1
ATOM 1985 O O . ALA A 1 271 ? -0.440 3.534 33.708 1.00 73.25 271 ALA A O 1
ATOM 1986 N N . GLU A 1 272 ? -0.699 2.954 35.846 1.00 82.94 272 GLU A N 1
ATOM 1987 C CA . GLU A 1 272 ? 0.257 1.841 35.853 1.00 82.94 272 GLU A CA 1
ATOM 1988 C C . GLU A 1 272 ? -0.407 0.509 35.466 1.00 82.94 272 GLU A C 1
ATOM 1990 O O . GLU A 1 272 ? 0.196 -0.560 35.568 1.00 82.94 272 GLU A O 1
ATOM 1995 N N . GLY A 1 273 ? -1.686 0.562 35.092 1.00 84.56 273 GLY A N 1
ATOM 1996 C CA . GLY A 1 273 ? -2.511 -0.593 34.807 1.00 84.56 273 GLY A CA 1
ATOM 1997 C C . GLY A 1 273 ? -2.212 -1.231 33.455 1.00 84.56 273 GLY A C 1
ATOM 1998 O O . GLY A 1 273 ? -1.478 -0.714 32.609 1.00 84.56 273 GLY A O 1
ATOM 1999 N N . LEU A 1 274 ? -2.850 -2.378 33.246 1.00 87.75 274 LEU A N 1
ATOM 2000 C CA . LEU A 1 274 ? -2.821 -3.116 31.994 1.00 87.75 274 LEU A CA 1
ATOM 2001 C C . LEU A 1 274 ? -4.244 -3.216 31.453 1.00 87.75 274 LEU A C 1
ATOM 2003 O O . LEU A 1 274 ? -5.107 -3.826 32.089 1.00 87.75 274 LEU A O 1
ATOM 2007 N N . LEU A 1 275 ? -4.482 -2.644 30.276 1.00 88.12 275 LEU A N 1
ATOM 2008 C CA . LEU A 1 275 ? -5.722 -2.851 29.548 1.00 88.12 275 LEU A CA 1
ATOM 2009 C C . LEU A 1 275 ? -5.703 -4.263 28.961 1.00 88.12 275 LEU A C 1
ATOM 2011 O O . LEU A 1 275 ? -4.855 -4.579 28.128 1.00 88.12 275 LEU A O 1
ATOM 2015 N N . ARG A 1 276 ? -6.652 -5.098 29.390 1.00 91.19 276 ARG A N 1
ATOM 2016 C CA . ARG A 1 276 ? -6.859 -6.437 28.831 1.00 91.19 276 ARG A CA 1
ATOM 2017 C C . ARG A 1 276 ? -8.112 -6.459 27.978 1.00 91.19 276 ARG A C 1
ATOM 2019 O O . ARG A 1 276 ? -9.208 -6.173 28.474 1.00 91.19 276 ARG A O 1
ATOM 2026 N N . ALA A 1 277 ? -7.957 -6.837 26.721 1.00 90.69 277 ALA A N 1
ATOM 2027 C CA . ALA A 1 277 ? -9.055 -7.060 25.803 1.00 90.69 277 ALA A CA 1
ATOM 2028 C C . ALA A 1 277 ? -8.942 -8.442 25.166 1.00 90.69 277 ALA A C 1
ATOM 2030 O O . ALA A 1 277 ? -7.853 -8.980 25.000 1.00 90.69 277 ALA A O 1
ATOM 2031 N N . ARG A 1 278 ? -10.076 -9.002 24.763 1.00 94.75 278 ARG A N 1
ATOM 2032 C CA . ARG A 1 278 ? -10.122 -10.212 23.945 1.00 94.75 278 ARG A CA 1
ATOM 2033 C C . ARG A 1 278 ? -10.990 -9.981 22.729 1.00 94.75 278 ARG A C 1
ATOM 2035 O O . ARG A 1 278 ? -11.985 -9.267 22.818 1.00 94.75 278 ARG A O 1
ATOM 2042 N N . ILE A 1 279 ? -10.625 -10.598 21.619 1.00 96.50 279 ILE A N 1
ATOM 2043 C CA . ILE A 1 279 ? -11.392 -10.565 20.376 1.00 96.50 279 ILE A CA 1
ATOM 2044 C C . ILE A 1 279 ? -11.396 -11.953 19.748 1.00 96.50 279 ILE A C 1
ATOM 2046 O O . ILE A 1 279 ? -10.405 -12.679 19.826 1.00 96.50 279 ILE A O 1
ATOM 2050 N N . THR A 1 280 ? -12.506 -12.343 19.135 1.00 98.12 280 THR A N 1
ATOM 2051 C CA . THR A 1 280 ? -12.621 -13.637 18.464 1.00 98.12 280 THR A CA 1
ATOM 2052 C C . THR A 1 280 ? -12.330 -13.475 16.980 1.00 98.12 280 THR A C 1
ATOM 2054 O O . THR A 1 280 ? -12.956 -12.665 16.298 1.00 98.12 280 THR A O 1
ATOM 2057 N N . LEU A 1 281 ? -11.403 -14.283 16.473 1.00 98.00 281 LEU A N 1
ATOM 2058 C CA . LEU A 1 281 ? -11.169 -14.476 15.046 1.00 98.00 281 LEU A CA 1
ATOM 2059 C C . LEU A 1 281 ? -11.889 -15.732 14.575 1.00 98.00 281 LEU A C 1
ATOM 2061 O O . LEU A 1 281 ? -11.776 -16.777 15.212 1.00 98.00 281 LEU A O 1
ATOM 2065 N N . HIS A 1 282 ? -12.562 -15.662 13.432 1.00 98.38 282 HIS A N 1
ATOM 2066 C CA . HIS A 1 282 ? -13.154 -16.814 12.760 1.00 98.38 282 HIS A CA 1
ATOM 2067 C C . HIS A 1 282 ? -12.716 -16.859 11.301 1.00 98.38 282 HIS A C 1
ATOM 2069 O O . HIS A 1 282 ? -13.050 -15.966 10.520 1.00 98.38 282 HIS A O 1
ATOM 2075 N N . ASN A 1 283 ? -11.972 -17.899 10.928 1.00 98.62 283 ASN A N 1
ATOM 2076 C CA . ASN A 1 283 ? -11.606 -18.115 9.535 1.00 98.62 283 ASN A CA 1
ATOM 2077 C C . ASN A 1 283 ? -12.800 -18.726 8.807 1.00 98.62 283 ASN A C 1
ATOM 2079 O O . ASN A 1 283 ? -13.121 -19.897 8.981 1.00 98.62 283 ASN A O 1
ATOM 2083 N N . THR A 1 284 ? -13.470 -17.895 8.021 1.00 98.44 284 THR A N 1
ATOM 2084 C CA . THR A 1 284 ? -14.699 -18.237 7.295 1.00 98.44 284 THR A CA 1
ATOM 2085 C C . THR A 1 284 ? -14.443 -18.811 5.906 1.00 98.44 284 THR A C 1
ATOM 2087 O O . THR A 1 284 ? -15.390 -19.229 5.244 1.00 98.44 284 THR A O 1
ATOM 2090 N N . GLY A 1 285 ? -13.188 -18.833 5.455 1.00 97.62 285 GLY A N 1
ATOM 2091 C CA . GLY A 1 285 ? -12.818 -19.410 4.169 1.00 97.62 285 GLY A CA 1
ATOM 2092 C C . GLY A 1 285 ? -12.200 -20.802 4.288 1.00 97.62 285 GLY A C 1
ATOM 2093 O O . GLY A 1 285 ? -12.292 -21.485 5.310 1.00 97.62 285 GLY A O 1
ATOM 2094 N N . THR A 1 286 ? -11.584 -21.237 3.192 1.00 96.69 286 THR A N 1
ATOM 2095 C CA . THR A 1 286 ? -11.106 -22.615 2.990 1.00 96.69 286 THR A CA 1
ATOM 2096 C C . THR A 1 286 ? -9.592 -22.769 3.111 1.00 96.69 286 THR A C 1
ATOM 2098 O O . THR A 1 286 ? -9.096 -23.895 3.098 1.00 96.69 286 THR A O 1
ATOM 2101 N N . ARG A 1 287 ? -8.849 -21.665 3.248 1.00 97.25 287 ARG A N 1
ATOM 2102 C CA . ARG A 1 287 ? -7.383 -21.655 3.354 1.00 97.25 287 ARG A CA 1
ATOM 2103 C C . ARG A 1 287 ? -6.931 -21.177 4.733 1.00 97.25 287 ARG A C 1
ATOM 2105 O O . ARG A 1 287 ? -7.658 -20.424 5.384 1.00 97.25 287 ARG A O 1
ATOM 2112 N N . PRO A 1 288 ? -5.783 -21.652 5.243 1.00 98.00 288 PRO A N 1
ATOM 2113 C CA . PRO A 1 288 ? -5.246 -21.145 6.498 1.00 98.00 288 PRO A CA 1
ATOM 2114 C C . PRO A 1 288 ? -4.852 -19.666 6.362 1.00 98.00 288 PRO A C 1
ATOM 2116 O O . PRO A 1 288 ? -4.553 -19.198 5.270 1.00 98.00 288 PRO A O 1
ATOM 2119 N N . ALA A 1 289 ? -4.813 -18.940 7.478 1.00 97.88 289 ALA A N 1
ATOM 2120 C CA . ALA A 1 289 ? -4.291 -17.576 7.519 1.00 97.88 289 ALA A CA 1
ATOM 2121 C C . ALA A 1 289 ? -3.350 -17.372 8.700 1.00 97.88 289 ALA A C 1
ATOM 2123 O O . ALA A 1 289 ? -3.616 -17.859 9.799 1.00 97.88 289 ALA A O 1
ATOM 2124 N N . LEU A 1 290 ? -2.292 -16.595 8.471 1.00 98.12 290 LEU A N 1
ATOM 2125 C CA . LEU A 1 290 ? -1.584 -15.876 9.521 1.00 98.12 290 LEU A CA 1
ATOM 2126 C C . LEU A 1 290 ? -2.158 -14.456 9.564 1.00 98.12 290 LEU A C 1
ATOM 2128 O O . LEU A 1 290 ? -1.782 -13.598 8.767 1.00 98.12 290 LEU A O 1
ATOM 2132 N N . GLU A 1 291 ? -3.120 -14.231 10.452 1.00 97.38 291 GLU A N 1
ATOM 2133 C CA . GLU A 1 291 ? -3.834 -12.960 10.546 1.00 97.38 291 GLU A CA 1
ATOM 2134 C C . GLU A 1 291 ? -3.103 -12.002 11.491 1.00 97.38 291 GLU A C 1
ATOM 2136 O O . GLU A 1 291 ? -2.733 -12.382 12.602 1.00 97.38 291 GLU A O 1
ATOM 2141 N N . THR A 1 292 ? -2.894 -10.755 11.057 1.00 97.12 292 THR A N 1
ATOM 2142 C CA . THR A 1 292 ? -2.275 -9.703 11.880 1.00 97.12 292 THR A CA 1
ATOM 2143 C C . THR A 1 292 ? -3.365 -8.843 12.513 1.00 97.12 292 THR A C 1
ATOM 2145 O O . THR A 1 292 ? -3.878 -7.922 11.878 1.00 97.12 292 THR A O 1
ATOM 2148 N N . VAL A 1 293 ? -3.689 -9.126 13.775 1.00 96.12 293 VAL A N 1
ATOM 2149 C CA . VAL A 1 293 ? -4.608 -8.326 14.594 1.00 96.12 293 VAL A CA 1
ATOM 2150 C C . VAL A 1 293 ? -3.895 -7.047 15.015 1.00 96.12 293 VAL A C 1
ATOM 2152 O O . VAL A 1 293 ? -2.880 -7.110 15.706 1.00 96.12 293 VAL A O 1
ATOM 2155 N N . GLN A 1 294 ? -4.412 -5.892 14.604 1.00 95.31 294 GLN A N 1
ATOM 2156 C CA . GLN A 1 294 ? -3.817 -4.580 14.873 1.00 95.31 294 GLN A CA 1
ATOM 2157 C C . GLN A 1 294 ? -4.626 -3.850 15.950 1.00 95.31 294 GLN A C 1
ATOM 2159 O O . GLN A 1 294 ? -5.852 -3.781 15.869 1.00 95.31 294 GLN A O 1
ATOM 2164 N N . VAL A 1 295 ? -3.946 -3.305 16.961 1.00 92.31 295 VAL A N 1
ATOM 2165 C CA . VAL A 1 295 ? -4.569 -2.620 18.100 1.00 92.31 295 VAL A CA 1
ATOM 2166 C C . VAL A 1 295 ? -4.269 -1.134 18.021 1.00 92.31 295 VAL A C 1
ATOM 2168 O O . VAL A 1 295 ? -3.126 -0.706 18.196 1.00 92.31 295 VAL A O 1
ATOM 2171 N N . TYR A 1 296 ? -5.318 -0.353 17.788 1.00 89.50 296 TYR A N 1
ATOM 2172 C CA . TYR A 1 296 ? -5.245 1.098 17.722 1.00 89.50 296 TYR A CA 1
ATOM 2173 C C . TYR A 1 296 ? -5.904 1.731 18.938 1.00 89.50 296 TYR A C 1
ATOM 2175 O O . TYR A 1 296 ? -6.990 1.319 19.344 1.00 89.50 296 TYR A O 1
ATOM 2183 N N . VAL A 1 297 ? -5.278 2.777 19.468 1.00 87.12 297 VAL A N 1
ATOM 2184 C CA . VAL A 1 297 ? -5.849 3.611 20.527 1.00 87.12 297 VAL A CA 1
ATOM 2185 C C . VAL A 1 297 ? -6.075 5.012 19.999 1.00 87.12 297 VAL A C 1
ATOM 2187 O O . VAL A 1 297 ? -5.215 5.582 19.328 1.00 87.12 297 VAL A O 1
ATOM 2190 N N . ARG A 1 298 ? -7.239 5.566 20.329 1.00 82.38 298 ARG A N 1
ATOM 2191 C CA . ARG A 1 298 ? -7.562 6.975 20.152 1.00 82.38 298 ARG A CA 1
ATOM 2192 C C . ARG A 1 298 ? -7.787 7.584 21.522 1.00 82.38 298 ARG A C 1
ATOM 2194 O O . ARG A 1 298 ? -8.687 7.157 22.240 1.00 82.38 298 ARG A O 1
ATOM 2201 N N . ASP A 1 299 ? -7.014 8.611 21.827 1.00 76.62 299 ASP A N 1
ATOM 2202 C CA . ASP A 1 299 ? -7.331 9.499 22.932 1.00 76.62 299 ASP A CA 1
ATOM 2203 C C . ASP A 1 299 ? -8.443 10.454 22.484 1.00 76.62 299 ASP A C 1
ATOM 2205 O O . ASP A 1 299 ? -8.320 11.141 21.465 1.00 76.62 299 ASP A O 1
ATOM 2209 N N . LEU A 1 300 ? -9.589 10.403 23.161 1.00 74.94 300 LEU A N 1
ATOM 2210 C CA . LEU A 1 300 ? -10.781 11.135 22.729 1.00 74.94 300 LEU A CA 1
ATOM 2211 C C . LEU A 1 300 ? -10.679 12.629 23.042 1.00 74.94 300 LEU A C 1
ATOM 2213 O O . LEU A 1 300 ? -11.248 13.430 22.301 1.00 74.94 300 LEU A O 1
ATOM 2217 N N . VAL A 1 301 ? -9.973 12.990 24.119 1.00 68.50 301 VAL A N 1
ATOM 2218 C CA . VAL A 1 301 ? -9.837 14.368 24.601 1.00 68.50 301 VAL A CA 1
ATOM 2219 C C . VAL A 1 301 ? -8.407 14.587 25.072 1.00 68.50 301 VAL A C 1
ATOM 2221 O O . VAL A 1 301 ? -7.975 14.022 26.072 1.00 68.50 301 VAL A O 1
ATOM 2224 N N . THR A 1 302 ? -7.690 15.463 24.379 1.00 64.25 302 THR A N 1
ATOM 2225 C CA . THR A 1 302 ? -6.276 15.743 24.631 1.00 64.25 302 THR A CA 1
ATOM 2226 C C . THR A 1 302 ? -6.056 17.232 24.884 1.00 64.25 302 THR A C 1
ATOM 2228 O O . THR A 1 302 ? -6.727 18.081 24.300 1.00 64.25 302 THR A O 1
ATOM 2231 N N . SER A 1 303 ? -5.098 17.569 25.752 1.00 56.88 303 SER A N 1
ATOM 2232 C CA . SER A 1 303 ? -4.730 18.966 26.045 1.00 56.88 303 SER A CA 1
ATOM 2233 C C . SER A 1 303 ? -4.046 19.672 24.868 1.00 56.88 303 SER A C 1
ATOM 2235 O O . SER A 1 303 ? -4.061 20.898 24.799 1.00 56.88 303 SER A O 1
ATOM 2237 N N . VAL A 1 304 ? -3.481 18.897 23.941 1.00 60.75 304 VAL A N 1
ATOM 2238 C CA . VAL A 1 304 ? -2.926 19.333 22.654 1.00 60.75 304 VAL A CA 1
ATOM 2239 C C . VAL A 1 304 ? -3.593 18.544 21.532 1.00 60.75 304 VAL A C 1
ATOM 2241 O O . VAL A 1 304 ? -3.971 17.393 21.742 1.00 60.75 304 VAL A O 1
ATOM 2244 N N . THR A 1 305 ? -3.731 19.112 20.334 1.00 64.69 305 THR A N 1
ATOM 2245 C CA . THR A 1 305 ? -4.245 18.359 19.177 1.00 64.69 305 THR A CA 1
ATOM 2246 C C . THR A 1 305 ? -3.375 17.130 18.923 1.00 64.69 305 THR A C 1
ATOM 2248 O O . THR A 1 305 ? -2.154 17.250 18.813 1.00 64.69 305 THR A O 1
ATOM 2251 N N . TRP A 1 306 ? -3.997 15.958 18.820 1.00 74.25 306 TRP A N 1
ATOM 2252 C CA . TRP A 1 306 ? -3.285 14.691 18.678 1.00 74.25 306 TRP A CA 1
ATOM 2253 C C . TRP A 1 306 ? -3.832 13.843 17.531 1.00 74.25 306 TRP A C 1
ATOM 2255 O O . TRP A 1 306 ? -4.857 14.163 16.916 1.00 74.25 306 TRP A O 1
ATOM 2265 N N . ALA A 1 307 ? -3.112 12.761 17.239 1.00 77.50 307 ALA A N 1
ATOM 2266 C CA . ALA A 1 307 ? -3.482 11.794 16.224 1.00 77.50 307 ALA A CA 1
ATOM 2267 C C . ALA A 1 307 ? -4.873 11.200 16.487 1.00 77.50 307 ALA A C 1
ATOM 2269 O O . ALA A 1 307 ? -5.237 10.870 17.617 1.00 77.50 307 ALA A O 1
ATOM 2270 N N . ASN A 1 308 ? -5.638 11.001 15.416 1.00 79.94 308 ASN A N 1
ATOM 2271 C CA . ASN A 1 308 ? -6.971 10.408 15.467 1.00 79.94 308 ASN A CA 1
ATOM 2272 C C . ASN A 1 308 ? -6.981 8.941 15.937 1.00 79.94 308 ASN A C 1
ATOM 2274 O O . ASN A 1 308 ? -8.019 8.463 16.386 1.00 79.94 308 ASN A O 1
ATOM 2278 N N . ARG A 1 309 ? -5.865 8.225 15.793 1.00 85.88 309 ARG A N 1
ATOM 2279 C CA . ARG A 1 309 ? -5.570 6.899 16.343 1.00 85.88 309 ARG A CA 1
ATOM 2280 C C . ARG A 1 309 ? -4.083 6.594 16.161 1.00 85.88 309 ARG A C 1
ATOM 2282 O O . ARG A 1 309 ? -3.479 7.024 15.183 1.00 85.88 309 ARG A O 1
ATOM 2289 N N . GLU A 1 310 ? -3.513 5.789 17.045 1.00 87.94 310 GLU A N 1
ATOM 2290 C CA . GLU A 1 310 ? -2.137 5.287 16.961 1.00 87.94 310 GLU A CA 1
ATOM 2291 C C . GLU A 1 310 ? -2.127 3.766 17.147 1.00 87.94 310 GLU A C 1
ATOM 2293 O O . GLU A 1 310 ? -2.817 3.248 18.024 1.00 87.94 310 GLU A O 1
ATOM 2298 N N . LEU A 1 311 ? -1.338 3.047 16.346 1.00 90.12 311 LEU A N 1
ATOM 2299 C CA . LEU A 1 311 ? -1.030 1.636 16.568 1.00 90.12 311 LEU A CA 1
ATOM 2300 C C . LEU A 1 311 ? -0.226 1.518 17.866 1.00 90.12 311 LEU A C 1
ATOM 2302 O O . LEU A 1 311 ? 0.819 2.154 18.004 1.00 90.12 311 LEU A O 1
ATOM 2306 N N . LYS A 1 312 ? -0.703 0.699 18.802 1.00 88.56 312 LYS A N 1
ATOM 2307 C CA . LYS A 1 312 ? -0.024 0.449 20.083 1.00 88.56 312 LYS A CA 1
ATOM 2308 C C . LYS A 1 312 ? 0.476 -0.980 20.220 1.00 88.56 312 LYS A C 1
ATOM 2310 O O . LYS A 1 312 ? 1.506 -1.210 20.839 1.00 88.56 312 LYS A O 1
ATOM 2315 N N . ALA A 1 313 ? -0.222 -1.929 19.609 1.00 88.31 313 ALA A N 1
ATOM 2316 C CA . ALA A 1 313 ? 0.182 -3.324 19.598 1.00 88.31 313 ALA A CA 1
ATOM 2317 C C . ALA A 1 313 ? -0.287 -4.008 18.315 1.00 88.31 313 ALA A C 1
ATOM 2319 O O . ALA A 1 313 ? -1.205 -3.548 17.634 1.00 88.31 313 ALA A O 1
ATOM 2320 N N . TYR A 1 314 ? 0.324 -5.143 18.004 1.00 93.19 314 TYR A N 1
ATOM 2321 C CA . TYR A 1 314 ? -0.195 -6.078 17.020 1.00 93.19 314 TYR A CA 1
ATOM 2322 C C . TYR A 1 314 ? 0.100 -7.505 17.471 1.00 93.19 314 TYR A C 1
ATOM 2324 O O . TYR A 1 314 ? 1.031 -7.750 18.240 1.00 93.19 314 TYR A O 1
ATOM 2332 N N . ARG A 1 315 ? -0.688 -8.459 16.980 1.00 92.75 315 ARG A N 1
ATOM 2333 C CA . ARG A 1 315 ? -0.467 -9.882 17.225 1.00 92.75 315 ARG A CA 1
ATOM 2334 C C . ARG A 1 315 ? -0.747 -10.673 15.962 1.00 92.75 315 ARG A C 1
ATOM 2336 O O . ARG A 1 315 ? -1.809 -10.535 15.364 1.00 92.75 315 ARG A O 1
ATOM 2343 N N . GLN A 1 316 ? 0.199 -11.521 15.579 1.00 96.44 316 GLN A N 1
ATOM 2344 C CA . GLN A 1 316 ? 0.001 -12.470 14.491 1.00 96.44 316 GLN A CA 1
ATOM 2345 C C . GLN A 1 316 ? -0.543 -13.785 15.040 1.00 96.44 316 GLN A C 1
ATOM 2347 O O . GLN A 1 316 ? -0.027 -14.320 16.025 1.00 96.44 316 GLN A O 1
ATOM 2352 N N . VAL A 1 317 ? -1.610 -14.286 14.423 1.00 97.12 317 VAL A N 1
ATOM 2353 C CA . VAL A 1 317 ? -2.335 -15.470 14.885 1.00 97.12 317 VAL A CA 1
ATOM 2354 C C . VAL A 1 317 ? -2.588 -16.395 13.709 1.00 97.12 317 VAL A C 1
ATOM 2356 O O . VAL A 1 317 ? -3.201 -16.007 12.717 1.00 97.12 317 VAL A O 1
ATOM 2359 N N . GLN A 1 318 ? -2.134 -17.640 13.834 1.00 98.12 318 GLN A N 1
ATOM 2360 C CA . GLN A 1 318 ? -2.473 -18.677 12.872 1.00 98.12 318 GLN A CA 1
ATOM 2361 C C . GLN A 1 318 ? -3.914 -19.140 13.107 1.00 98.12 318 GLN A C 1
ATOM 2363 O O . GLN A 1 318 ? -4.258 -19.578 14.205 1.00 98.12 318 GLN A O 1
ATOM 2368 N N . VAL A 1 319 ? -4.746 -19.090 12.068 1.00 98.19 319 VAL A N 1
ATOM 2369 C CA . VAL A 1 319 ? -6.142 -19.534 12.114 1.00 98.19 319 VAL A CA 1
ATOM 2370 C C . VAL A 1 319 ? -6.388 -20.529 10.982 1.00 98.19 319 VAL A C 1
ATOM 2372 O O . VAL A 1 319 ? -6.362 -20.181 9.799 1.00 98.19 319 VAL A O 1
ATOM 2375 N N . ALA A 1 320 ? -6.602 -21.796 11.342 1.00 98.56 320 ALA A N 1
ATOM 2376 C CA . ALA A 1 320 ? -6.955 -22.846 10.387 1.00 98.56 320 ALA A CA 1
ATOM 2377 C C . ALA A 1 320 ? -8.340 -22.585 9.751 1.00 98.56 320 ALA A C 1
ATOM 2379 O O . ALA A 1 320 ? -9.156 -21.898 10.368 1.00 98.56 320 ALA A O 1
ATOM 2380 N N . PRO A 1 321 ? -8.640 -23.132 8.556 1.00 98.56 321 PRO A N 1
ATOM 2381 C CA . PRO A 1 321 ? -9.962 -23.012 7.934 1.00 98.56 321 PRO A CA 1
ATOM 2382 C C . PRO A 1 321 ? -11.092 -23.437 8.881 1.00 98.56 321 PRO A C 1
ATOM 2384 O O . PRO A 1 321 ? -10.990 -24.471 9.541 1.00 98.56 321 PRO A O 1
ATOM 2387 N N . GLY A 1 322 ? -12.157 -22.639 8.972 1.00 98.38 322 GLY A N 1
ATOM 2388 C CA . GLY A 1 322 ? -13.304 -22.891 9.855 1.00 98.38 322 GLY A CA 1
ATOM 2389 C C . GLY A 1 322 ? -13.028 -22.744 11.358 1.00 98.38 322 GLY A C 1
ATOM 2390 O O . GLY A 1 322 ? -13.953 -22.875 12.163 1.00 98.38 322 GLY A O 1
ATOM 2391 N N . ALA A 1 323 ? -11.784 -22.488 11.776 1.00 98.50 323 ALA A N 1
ATOM 2392 C CA . ALA A 1 323 ? -11.442 -22.377 13.187 1.00 98.50 323 ALA A CA 1
ATOM 2393 C C . ALA A 1 323 ? -11.851 -21.020 13.769 1.00 98.50 323 ALA A C 1
ATOM 2395 O O . ALA A 1 323 ? -11.776 -19.980 13.108 1.00 98.50 323 ALA A O 1
ATOM 2396 N N . ARG A 1 324 ? -12.225 -21.044 15.053 1.00 98.56 324 ARG A N 1
ATOM 2397 C CA . ARG A 1 324 ? -12.403 -19.855 15.889 1.00 98.56 324 ARG A CA 1
ATOM 2398 C C . ARG A 1 324 ? -11.306 -19.793 16.939 1.00 98.56 324 ARG A C 1
ATOM 2400 O O . ARG A 1 324 ? -11.079 -20.779 17.636 1.00 98.56 324 ARG A O 1
ATOM 2407 N N . VAL A 1 325 ? -10.646 -18.648 17.055 1.00 98.19 325 VAL A N 1
ATOM 2408 C CA . VAL A 1 325 ? -9.552 -18.419 18.004 1.00 98.19 325 VAL A CA 1
ATOM 2409 C C . VAL A 1 325 ? -9.848 -17.153 18.794 1.00 98.19 325 VAL A C 1
ATOM 2411 O O . VAL A 1 325 ? -10.090 -16.102 18.208 1.00 98.19 325 VAL A O 1
ATOM 2414 N N . VAL A 1 326 ? -9.820 -17.251 20.123 1.00 98.06 326 VAL A N 1
ATOM 2415 C CA . VAL A 1 326 ? -9.870 -16.077 21.001 1.00 98.06 326 VAL A CA 1
ATOM 2416 C C . VAL A 1 326 ? -8.459 -15.519 21.127 1.00 98.06 326 VAL A C 1
ATOM 2418 O O . VAL A 1 326 ? -7.524 -16.234 21.489 1.00 98.06 326 VAL A O 1
ATOM 2421 N N . VAL A 1 327 ? -8.308 -14.243 20.800 1.00 96.00 327 VAL A N 1
ATOM 2422 C CA . VAL A 1 327 ? -7.046 -13.516 20.850 1.00 96.00 327 VAL A CA 1
ATOM 2423 C C . VAL A 1 327 ? -7.083 -12.579 22.039 1.00 96.00 327 VAL A C 1
ATOM 2425 O O . VAL A 1 327 ? -7.848 -11.619 22.055 1.00 96.00 327 VAL A O 1
ATOM 2428 N N . GLU A 1 328 ? -6.236 -12.866 23.019 1.00 95.38 328 GLU A N 1
ATOM 2429 C CA . GLU A 1 328 ? -5.986 -11.980 24.155 1.00 95.38 328 GLU A CA 1
ATOM 2430 C C . GLU A 1 328 ? -5.016 -10.864 23.739 1.00 95.38 328 GLU A C 1
ATOM 2432 O O . GLU A 1 328 ? -4.018 -11.110 23.044 1.00 95.38 328 GLU A O 1
ATOM 2437 N N . LEU A 1 329 ? -5.327 -9.644 24.158 1.00 90.19 329 LEU A N 1
ATOM 2438 C CA . LEU A 1 329 ? -4.619 -8.410 23.856 1.00 90.19 329 LEU A CA 1
ATOM 2439 C C . LEU A 1 329 ? -4.332 -7.694 25.174 1.00 90.19 329 LEU A C 1
ATOM 2441 O O . LEU A 1 329 ? -5.254 -7.304 25.889 1.00 90.19 329 LEU A O 1
ATOM 2445 N N . ASP A 1 330 ? -3.049 -7.500 25.451 1.00 91.00 330 ASP A N 1
ATOM 2446 C CA . ASP A 1 330 ? -2.559 -6.785 26.622 1.00 91.00 330 ASP A CA 1
ATOM 2447 C C . ASP A 1 330 ? -1.901 -5.484 26.154 1.00 91.00 330 ASP A C 1
ATOM 2449 O O . ASP A 1 330 ? -1.018 -5.506 25.293 1.00 91.00 330 ASP A O 1
ATOM 2453 N N . LEU A 1 331 ? -2.338 -4.353 26.708 1.00 88.06 331 LEU A N 1
ATOM 2454 C CA . LEU A 1 331 ? -1.796 -3.031 26.407 1.00 88.06 331 LEU A CA 1
ATOM 2455 C C . LEU A 1 331 ? -1.511 -2.264 27.707 1.00 88.06 331 LEU A C 1
ATOM 2457 O O . LEU A 1 331 ? -2.455 -1.918 28.425 1.00 88.06 331 LEU A O 1
ATOM 2461 N N . PRO A 1 332 ? -0.238 -1.985 28.040 1.00 89.38 332 PRO A N 1
ATOM 2462 C CA . PRO A 1 332 ? 0.102 -1.109 29.155 1.00 89.38 332 PRO A CA 1
ATOM 2463 C C . PRO A 1 332 ? -0.531 0.273 28.984 1.00 89.38 332 PRO A C 1
ATOM 2465 O O . PRO A 1 332 ? -0.430 0.887 27.923 1.00 89.38 332 PRO A O 1
ATOM 2468 N N . VAL A 1 333 ? -1.166 0.795 30.036 1.00 84.69 333 VAL A N 1
ATOM 2469 C CA . VAL A 1 333 ? -1.770 2.138 29.984 1.00 84.69 333 VAL A CA 1
ATOM 2470 C C . VAL A 1 333 ? -0.699 3.210 29.780 1.00 84.69 333 VAL A C 1
ATOM 2472 O O . VAL A 1 333 ? -0.940 4.170 29.059 1.00 84.69 333 VAL A O 1
ATOM 2475 N N . ALA A 1 334 ? 0.517 2.982 30.281 1.00 81.88 334 ALA A N 1
ATOM 2476 C CA . ALA A 1 334 ? 1.672 3.849 30.056 1.00 81.88 334 ALA A CA 1
ATOM 2477 C C . ALA A 1 334 ? 2.085 4.011 28.575 1.00 81.88 334 ALA A C 1
ATOM 2479 O O . ALA A 1 334 ? 2.787 4.967 28.248 1.00 81.88 334 ALA A O 1
ATOM 2480 N N . ASP A 1 335 ? 1.644 3.124 27.674 1.00 81.31 335 ASP A N 1
ATOM 2481 C CA . ASP A 1 335 ? 1.870 3.268 26.226 1.00 81.31 335 ASP A CA 1
ATOM 2482 C C . ASP A 1 335 ? 0.837 4.211 25.566 1.00 81.31 335 ASP A C 1
ATOM 2484 O O . ASP A 1 335 ? 0.949 4.585 24.385 1.00 81.31 335 ASP A O 1
ATOM 2488 N N . CYS A 1 336 ? -0.182 4.619 26.327 1.00 74.50 336 CYS A N 1
ATOM 2489 C CA . CYS A 1 336 ? -1.148 5.642 25.955 1.00 74.50 336 CYS A CA 1
ATOM 2490 C C . CYS A 1 336 ? -0.601 7.056 26.250 1.00 74.50 336 CYS A C 1
ATOM 2492 O O . CYS A 1 336 ? 0.437 7.257 26.874 1.00 74.50 336 CYS A O 1
ATOM 2494 N N . SER A 1 337 ? -1.248 8.060 25.668 1.00 61.62 337 SER A N 1
ATOM 2495 C CA . SER A 1 337 ? -0.712 9.411 25.445 1.00 61.62 337 SER A CA 1
ATOM 2496 C C . SER A 1 337 ? -0.257 10.202 26.686 1.00 61.62 337 SER A C 1
ATOM 2498 O O . SER A 1 337 ? 0.774 10.869 26.578 1.00 61.62 337 SER A O 1
ATOM 2500 N N . PRO A 1 338 ? -0.955 10.205 27.837 1.00 57.00 338 PRO A N 1
ATOM 2501 C CA . PRO A 1 338 ? -0.624 11.124 28.933 1.00 57.00 338 PRO A CA 1
ATOM 2502 C C . PRO A 1 338 ? 0.800 10.955 29.490 1.00 57.00 338 PRO A C 1
ATOM 2504 O O . PRO A 1 338 ? 1.493 11.931 29.770 1.00 57.00 338 PRO A O 1
ATOM 2507 N N . GLU A 1 339 ? 1.262 9.718 29.605 1.00 58.94 339 GLU A N 1
ATOM 2508 C CA . GLU A 1 339 ? 2.553 9.317 30.157 1.00 58.94 339 GLU A CA 1
ATOM 2509 C C . GLU A 1 339 ? 3.689 9.640 29.188 1.00 58.94 339 GLU A C 1
ATOM 2511 O O . GLU A 1 339 ? 4.746 10.124 29.592 1.00 58.94 339 GLU A O 1
ATOM 2516 N N . ARG A 1 340 ? 3.436 9.454 27.888 1.00 59.59 340 ARG A N 1
ATOM 2517 C CA . ARG A 1 340 ? 4.363 9.819 26.813 1.00 59.59 340 ARG A CA 1
ATOM 2518 C C . ARG A 1 340 ? 4.483 11.333 26.640 1.00 59.59 340 ARG A C 1
ATOM 2520 O O . ARG A 1 340 ? 5.561 11.829 26.323 1.00 59.59 340 ARG A O 1
ATOM 2527 N N . MET A 1 341 ? 3.389 12.066 26.844 1.00 53.62 341 MET A N 1
ATOM 2528 C CA . MET A 1 341 ? 3.355 13.519 26.693 1.00 53.62 341 MET A CA 1
ATOM 2529 C C . MET A 1 341 ? 4.025 14.244 27.851 1.00 53.62 341 MET A C 1
ATOM 2531 O O . MET A 1 341 ? 4.609 15.302 27.626 1.00 53.62 341 MET A O 1
ATOM 2535 N N . ALA A 1 342 ? 4.002 13.684 29.059 1.00 59.94 342 ALA A N 1
ATOM 2536 C CA . ALA A 1 342 ? 4.574 14.324 30.235 1.00 59.94 342 ALA A CA 1
ATOM 2537 C C . ALA A 1 342 ? 6.036 14.799 30.081 1.00 59.94 342 ALA A C 1
ATOM 2539 O O . ALA A 1 342 ? 6.302 15.975 30.341 1.00 59.94 342 ALA A O 1
ATOM 2540 N N . PRO A 1 343 ? 6.985 13.976 29.588 1.00 48.91 343 PRO A N 1
ATOM 2541 C CA . PRO A 1 343 ? 8.349 14.437 29.330 1.00 48.91 343 PRO A CA 1
ATOM 2542 C C . PRO A 1 343 ? 8.462 15.418 28.149 1.00 48.91 343 PRO A C 1
ATOM 2544 O O . PRO A 1 343 ? 9.414 16.190 28.107 1.00 48.91 343 PRO A O 1
ATOM 2547 N N . ILE A 1 344 ? 7.518 15.410 27.199 1.00 51.31 344 ILE A N 1
ATOM 2548 C CA . ILE A 1 344 ? 7.538 16.280 26.008 1.00 51.31 344 ILE A CA 1
ATOM 2549 C C . ILE A 1 344 ? 7.063 17.695 26.351 1.00 51.31 344 ILE A C 1
ATOM 2551 O O . ILE A 1 344 ? 7.678 18.675 25.944 1.00 51.31 344 ILE A O 1
ATOM 2555 N N . CYS A 1 345 ? 5.958 17.805 27.088 1.00 47.12 345 CYS A N 1
ATOM 2556 C CA . CYS A 1 345 ? 5.355 19.092 27.439 1.00 47.12 345 CYS A CA 1
ATOM 2557 C C . CYS A 1 345 ? 5.801 19.628 28.807 1.00 47.12 345 CYS A C 1
ATOM 2559 O O . CYS A 1 345 ? 5.477 20.763 29.145 1.00 47.12 345 CYS A O 1
ATOM 2561 N N . GLY A 1 346 ? 6.518 18.830 29.605 1.00 59.12 346 GLY A N 1
ATOM 2562 C CA . GLY A 1 346 ? 6.934 19.203 30.960 1.00 59.12 346 GLY A CA 1
ATOM 2563 C C . GLY A 1 346 ? 5.790 19.246 31.982 1.00 59.12 346 GLY A C 1
ATOM 2564 O O . GLY A 1 346 ? 5.976 19.770 33.078 1.00 59.12 346 GLY A O 1
ATOM 2565 N N . ILE A 1 347 ? 4.612 18.709 31.644 1.00 53.69 347 ILE A N 1
ATOM 2566 C CA . ILE A 1 347 ? 3.431 18.649 32.517 1.00 53.69 347 ILE A CA 1
ATOM 2567 C C . ILE A 1 347 ? 3.278 17.210 33.025 1.00 53.69 347 ILE A C 1
ATOM 2569 O O . ILE A 1 347 ? 3.245 16.300 32.203 1.00 53.69 347 ILE A O 1
ATOM 2573 N N . PRO A 1 348 ? 3.147 16.952 34.339 1.00 72.31 348 PRO A N 1
ATOM 2574 C CA . PRO A 1 348 ? 2.962 15.595 34.853 1.00 72.31 348 PRO A CA 1
ATOM 2575 C C . PRO A 1 348 ? 1.780 14.871 34.190 1.00 72.31 348 PRO A C 1
ATOM 2577 O O . PRO A 1 348 ? 0.723 15.466 33.978 1.00 72.31 348 PRO A O 1
ATOM 2580 N N . ALA A 1 349 ? 1.931 13.573 33.908 1.00 60.41 349 ALA A N 1
ATOM 2581 C CA . ALA A 1 349 ? 0.886 12.764 33.272 1.00 60.41 349 ALA A CA 1
ATOM 2582 C C . ALA A 1 349 ? -0.429 12.796 34.065 1.00 60.41 349 ALA A C 1
ATOM 2584 O O . ALA A 1 349 ? -1.508 12.848 33.481 1.00 60.41 349 ALA A O 1
ATOM 2585 N N . ASP A 1 350 ? -0.346 12.838 35.396 1.00 63.97 350 ASP A N 1
ATOM 2586 C CA . ASP A 1 350 ? -1.509 12.976 36.276 1.00 63.97 350 ASP A CA 1
ATOM 2587 C C . ASP A 1 350 ? -2.233 14.299 36.057 1.00 63.97 350 ASP A C 1
ATOM 2589 O O . ASP A 1 350 ? -3.451 14.296 35.941 1.00 63.97 350 ASP A O 1
ATOM 2593 N N . THR A 1 351 ? -1.501 15.401 35.880 1.00 61.03 351 THR A N 1
ATOM 2594 C CA . THR A 1 351 ? -2.075 16.705 35.536 1.00 61.03 351 THR A CA 1
ATOM 2595 C C . THR A 1 351 ? -2.682 16.689 34.136 1.00 61.03 351 THR A C 1
ATOM 2597 O O . THR A 1 351 ? -3.777 17.202 33.950 1.00 61.03 351 THR A O 1
ATOM 2600 N N . LEU A 1 352 ? -2.039 16.053 33.150 1.00 57.03 352 LEU A N 1
ATOM 2601 C CA . LEU A 1 352 ? -2.618 15.886 31.811 1.00 57.03 352 LEU A CA 1
ATOM 2602 C C . LEU A 1 352 ? -3.925 15.086 31.859 1.00 57.03 352 LEU A C 1
ATOM 2604 O O . LEU A 1 352 ? -4.896 15.471 31.212 1.00 57.03 352 LEU A O 1
ATOM 2608 N N . ARG A 1 353 ? -3.975 14.013 32.660 1.00 57.91 353 ARG A N 1
ATOM 2609 C CA . ARG A 1 353 ? -5.181 13.198 32.859 1.00 57.91 353 ARG A CA 1
ATOM 2610 C C . ARG A 1 353 ? -6.244 13.928 33.669 1.00 57.91 353 ARG A C 1
ATOM 2612 O O . ARG A 1 353 ? -7.414 13.796 33.344 1.00 57.91 353 ARG A O 1
ATOM 2619 N N . GLU A 1 354 ? -5.874 14.682 34.697 1.00 57.94 354 GLU A N 1
ATOM 2620 C CA . GLU A 1 354 ? -6.795 15.490 35.501 1.00 57.94 354 GLU A CA 1
ATOM 2621 C C . GLU A 1 354 ? -7.423 16.585 34.646 1.00 57.94 354 GLU A C 1
ATOM 2623 O O . GLU A 1 354 ? -8.637 16.728 34.639 1.00 57.94 354 GLU A O 1
ATOM 2628 N N . VAL A 1 355 ? -6.614 17.286 33.853 1.00 51.41 355 VAL A N 1
ATOM 2629 C CA . VAL A 1 355 ? -7.063 18.292 32.893 1.00 51.41 355 VAL A CA 1
ATOM 2630 C C . VAL A 1 355 ? -7.966 17.651 31.836 1.00 51.41 355 VAL A C 1
ATOM 2632 O O . VAL A 1 355 ? -9.086 18.115 31.635 1.00 51.41 355 VAL A O 1
ATOM 2635 N N . ALA A 1 356 ? -7.540 16.550 31.208 1.00 49.62 356 ALA A N 1
ATOM 2636 C CA . ALA A 1 356 ? -8.343 15.833 30.219 1.00 49.62 356 ALA A CA 1
ATOM 2637 C C . ALA A 1 356 ? -9.662 15.311 30.809 1.00 49.62 356 ALA A C 1
ATOM 2639 O O . ALA A 1 356 ? -10.696 15.455 30.170 1.00 49.62 356 ALA A O 1
ATOM 2640 N N . ARG A 1 357 ? -9.665 14.769 32.036 1.00 49.19 357 ARG A N 1
ATOM 2641 C CA . ARG A 1 357 ? -10.880 14.322 32.740 1.00 49.19 357 ARG A CA 1
ATOM 2642 C C . ARG A 1 357 ? -11.764 15.498 33.119 1.00 49.19 357 ARG A C 1
ATOM 2644 O O . ARG A 1 357 ? -12.950 15.445 32.835 1.00 49.19 357 ARG A O 1
ATOM 2651 N N . ALA A 1 358 ? -11.209 16.566 33.684 1.00 43.00 358 ALA A N 1
ATOM 2652 C CA . ALA A 1 358 ? -11.947 17.776 34.025 1.00 43.00 358 ALA A CA 1
ATOM 2653 C C . ALA A 1 358 ? -12.626 18.372 32.786 1.00 43.00 358 ALA A C 1
ATOM 2655 O O . ALA A 1 358 ? -13.783 18.768 32.876 1.00 43.00 358 ALA A O 1
ATOM 2656 N N . TYR A 1 359 ? -11.966 18.354 31.623 1.00 37.69 359 TYR A N 1
ATOM 2657 C CA . TYR A 1 359 ? -12.557 18.767 30.350 1.00 37.69 359 TYR A CA 1
ATOM 2658 C C . TYR A 1 359 ? -13.552 17.742 29.783 1.00 37.69 359 TYR A C 1
ATOM 2660 O O . TYR A 1 359 ? -14.634 18.138 29.364 1.00 37.69 359 TYR A O 1
ATOM 2668 N N . ALA A 1 360 ? -13.251 16.442 29.828 1.00 36.91 360 ALA A N 1
ATOM 2669 C CA . ALA A 1 360 ? -14.117 15.373 29.318 1.00 36.91 360 ALA A CA 1
ATOM 2670 C C . ALA A 1 360 ? -15.403 15.179 30.142 1.00 36.91 360 ALA A C 1
ATOM 2672 O O . ALA A 1 360 ? -16.427 14.776 29.597 1.00 36.91 360 ALA A O 1
ATOM 2673 N N . THR A 1 361 ? -15.369 15.463 31.447 1.00 36.19 361 THR A N 1
ATOM 2674 C CA . THR A 1 361 ? -16.542 15.427 32.337 1.00 36.19 361 THR A CA 1
ATOM 2675 C C . THR A 1 361 ? -17.184 16.796 32.535 1.00 36.19 361 THR A C 1
ATOM 2677 O O . THR A 1 361 ? -18.250 16.883 33.141 1.00 36.19 361 THR A O 1
ATOM 2680 N N . SER A 1 362 ? -16.560 17.868 32.038 1.00 37.22 362 SER A N 1
ATOM 2681 C CA . SER A 1 362 ? -17.175 19.192 31.999 1.00 37.22 362 SER A CA 1
ATOM 2682 C C . SER A 1 362 ? -18.216 19.209 30.876 1.00 37.22 362 SER A C 1
ATOM 2684 O O . SER A 1 362 ? -17.851 19.087 29.705 1.00 37.22 362 SER A O 1
ATOM 2686 N N . PRO A 1 363 ? -19.515 19.398 31.172 1.00 36.09 363 PRO A N 1
ATOM 2687 C CA . PRO A 1 363 ? -20.576 19.325 30.165 1.00 36.09 363 PRO A CA 1
ATOM 2688 C C . PRO A 1 363 ? -20.556 20.465 29.129 1.00 36.09 363 PRO A C 1
ATOM 2690 O O . PRO A 1 363 ? -21.486 20.564 28.332 1.00 36.09 363 PRO A O 1
ATOM 2693 N N . ALA A 1 364 ? -19.551 21.351 29.163 1.00 38.22 364 ALA A N 1
ATOM 2694 C CA . ALA A 1 364 ? -19.500 22.586 28.382 1.00 38.22 364 ALA A CA 1
ATOM 2695 C C . ALA A 1 364 ? -18.092 22.987 27.894 1.00 38.22 364 ALA A C 1
ATOM 2697 O O . ALA A 1 364 ? -17.870 24.159 27.595 1.00 38.22 364 ALA A O 1
ATOM 2698 N N . SER A 1 365 ? -17.118 22.077 27.795 1.00 32.53 365 SER A N 1
ATOM 2699 C CA . SER A 1 365 ? -15.784 22.491 27.335 1.00 32.53 365 SER A CA 1
ATOM 2700 C C . SER A 1 365 ? -15.016 21.427 26.565 1.00 32.53 365 SER A C 1
ATOM 2702 O O . SER A 1 365 ? -14.616 20.414 27.125 1.00 32.53 365 SER A O 1
ATOM 2704 N N . MET A 1 366 ? -14.680 21.771 25.322 1.00 31.48 366 MET A N 1
ATOM 2705 C CA . MET A 1 366 ? -13.377 21.467 24.745 1.00 31.48 366 MET A CA 1
ATOM 2706 C C . MET A 1 366 ? -12.572 22.774 24.767 1.00 31.48 366 MET A C 1
ATOM 2708 O O . MET A 1 366 ? -12.899 23.712 24.043 1.00 31.48 366 MET A O 1
ATOM 2712 N N . ILE A 1 367 ? -11.551 22.855 25.625 1.00 29.03 367 ILE A N 1
ATOM 2713 C CA . ILE A 1 367 ? -10.476 23.844 25.488 1.00 29.03 367 ILE A CA 1
ATOM 2714 C C . ILE A 1 367 ? -9.341 23.128 24.762 1.00 29.03 367 ILE A C 1
ATOM 2716 O O . ILE A 1 367 ? -8.703 22.246 25.331 1.00 29.03 367 ILE A O 1
ATOM 2720 N N . LEU A 1 368 ? -9.107 23.496 23.503 1.00 31.83 368 LEU A N 1
ATOM 2721 C CA . LEU A 1 368 ? -7.856 23.185 22.822 1.00 31.83 368 LEU A CA 1
ATOM 2722 C C . LEU A 1 368 ? -6.840 24.234 23.271 1.00 31.83 368 LEU A C 1
ATOM 2724 O O . LEU A 1 368 ? -6.953 25.411 22.932 1.00 31.83 368 LEU A O 1
ATOM 2728 N N . TRP A 1 369 ? -5.858 23.821 24.065 1.00 23.56 369 TRP A N 1
ATOM 2729 C CA . TRP A 1 369 ? -4.663 24.628 24.253 1.00 23.56 369 TRP A CA 1
ATOM 2730 C C . TRP A 1 369 ? -3.819 24.483 22.983 1.00 23.56 369 TRP A C 1
ATOM 2732 O O . TRP A 1 369 ? -3.162 23.470 22.753 1.00 23.56 369 TRP A O 1
ATOM 2742 N N . GLY A 1 370 ? -3.892 25.490 22.115 1.00 28.58 370 GLY A N 1
ATOM 2743 C CA . GLY A 1 370 ? -2.984 25.658 20.990 1.00 28.58 370 GLY A CA 1
ATOM 2744 C C . GLY A 1 370 ? -1.786 26.498 21.419 1.00 28.58 370 GLY A C 1
ATOM 2745 O O . GLY A 1 370 ? -1.915 27.702 21.625 1.00 28.58 370 GLY A O 1
ATOM 2746 N N . MET A 1 371 ? -0.606 25.884 21.522 1.00 26.94 371 MET A N 1
ATOM 2747 C CA . MET A 1 371 ? 0.650 26.630 21.460 1.00 26.94 371 MET A CA 1
ATOM 2748 C C . MET A 1 371 ? 0.908 27.028 20.005 1.00 26.94 371 MET A C 1
ATOM 2750 O O . MET A 1 371 ? 1.537 26.296 19.246 1.00 26.94 371 MET A O 1
ATOM 2754 N N . GLY A 1 372 ? 0.440 28.211 19.623 1.00 28.28 372 GLY A N 1
ATOM 2755 C CA . GLY A 1 372 ? 1.030 28.971 18.530 1.00 28.28 372 GLY A CA 1
ATOM 2756 C C . GLY A 1 372 ? 1.975 30.011 19.117 1.00 28.28 372 GLY A C 1
ATOM 2757 O O . GLY A 1 372 ? 1.561 31.143 19.342 1.00 28.28 372 GLY A O 1
ATOM 2758 N N . VAL A 1 373 ? 3.240 29.661 19.376 1.00 26.59 373 VAL A N 1
ATOM 2759 C CA . VAL A 1 373 ? 4.272 30.703 19.489 1.00 26.59 373 VAL A CA 1
ATOM 2760 C C . VAL A 1 373 ? 4.519 31.192 18.067 1.00 26.59 373 VAL A C 1
ATOM 2762 O O . VAL A 1 373 ? 5.341 30.633 17.344 1.00 26.59 373 VAL A O 1
ATOM 2765 N N . SER A 1 374 ? 3.788 32.215 17.625 1.00 31.36 374 SER A N 1
ATOM 2766 C CA . SER A 1 374 ? 4.229 32.973 16.461 1.00 31.36 374 SER A CA 1
ATOM 2767 C C . SER A 1 374 ? 5.447 33.784 16.894 1.00 31.36 374 SER A C 1
ATOM 2769 O O . SER A 1 374 ? 5.315 34.813 17.559 1.00 31.36 374 SER A O 1
ATOM 2771 N N . GLN A 1 375 ? 6.647 33.343 16.517 1.00 29.19 375 GLN A N 1
ATOM 2772 C CA . GLN A 1 375 ? 7.762 34.275 16.397 1.00 29.19 375 GLN A CA 1
ATOM 2773 C C . GLN A 1 375 ? 7.438 35.209 15.229 1.00 29.19 375 GLN A C 1
ATOM 2775 O O . GLN A 1 375 ? 7.749 34.921 14.075 1.00 29.19 375 GLN A O 1
ATOM 2780 N N . HIS A 1 376 ? 6.778 36.331 15.507 1.00 32.53 376 HIS A N 1
ATOM 2781 C CA . HIS A 1 376 ? 6.792 37.429 14.558 1.00 32.53 376 HIS A CA 1
ATOM 2782 C C . HIS A 1 376 ? 8.209 38.004 14.541 1.00 32.53 376 HIS A C 1
ATOM 2784 O O . HIS A 1 376 ? 8.643 38.657 15.484 1.00 32.53 376 HIS A O 1
ATOM 2790 N N . VAL A 1 377 ? 8.921 37.795 13.434 1.00 35.22 377 VAL A N 1
ATOM 2791 C CA . VAL A 1 377 ? 10.232 38.408 13.143 1.00 35.22 377 VAL A CA 1
ATOM 2792 C C . VAL A 1 377 ? 10.092 39.904 12.783 1.00 35.22 377 VAL A C 1
ATOM 2794 O O . VAL A 1 377 ? 10.974 40.507 12.180 1.00 35.22 377 VAL A O 1
ATOM 2797 N N . HIS A 1 378 ? 8.985 40.546 13.166 1.00 37.75 378 HIS A N 1
ATOM 2798 C CA . HIS A 1 378 ? 8.731 41.962 12.921 1.00 37.75 378 HIS A CA 1
ATOM 2799 C C . HIS A 1 378 ? 8.234 42.661 14.194 1.00 37.75 378 HIS A C 1
ATOM 2801 O O . HIS A 1 378 ? 7.044 42.874 14.384 1.00 37.75 378 HIS A O 1
ATOM 2807 N N . GLY A 1 379 ? 9.189 43.031 15.051 1.00 41.75 379 GLY A N 1
ATOM 2808 C CA . GLY A 1 379 ? 9.257 44.372 15.646 1.00 41.75 379 GLY A CA 1
ATOM 2809 C C . GLY A 1 379 ? 8.076 44.896 16.470 1.00 41.75 379 GLY A C 1
ATOM 2810 O O . GLY A 1 379 ? 7.812 46.093 16.400 1.00 41.75 379 GLY A O 1
ATOM 2811 N N . ALA A 1 380 ? 7.405 44.065 17.267 1.00 39.69 380 ALA A N 1
ATOM 2812 C CA . ALA A 1 380 ? 6.581 44.544 18.378 1.00 39.69 380 ALA A CA 1
ATOM 2813 C C . ALA A 1 380 ? 6.859 43.693 19.627 1.00 39.69 380 ALA A C 1
ATOM 2815 O O . ALA A 1 380 ? 6.847 42.465 19.554 1.00 39.69 380 ALA A O 1
ATOM 2816 N N . ASP A 1 381 ? 7.131 44.359 20.751 1.00 40.06 381 ASP A N 1
ATOM 2817 C CA . ASP A 1 381 ? 7.684 43.825 22.008 1.00 40.06 381 ASP A CA 1
ATOM 2818 C C . ASP A 1 381 ? 6.733 42.913 22.822 1.00 40.06 381 ASP A C 1
ATOM 2820 O O . ASP A 1 381 ? 6.695 42.987 24.045 1.00 40.06 381 ASP A O 1
ATOM 2824 N N . ASN A 1 382 ? 5.989 42.014 22.172 1.00 46.31 382 ASN A N 1
ATOM 2825 C CA . ASN A 1 382 ? 5.108 41.038 22.834 1.00 46.31 382 ASN A CA 1
ATOM 2826 C C . ASN A 1 382 ? 5.547 39.592 22.550 1.00 46.31 382 ASN A C 1
ATOM 2828 O O . ASN A 1 382 ? 4.731 38.705 22.291 1.00 46.31 382 ASN A O 1
ATOM 2832 N N . ALA A 1 383 ? 6.856 39.341 22.562 1.00 40.12 383 ALA A N 1
ATOM 2833 C CA . ALA A 1 383 ? 7.390 37.986 22.500 1.00 40.12 383 ALA A CA 1
ATOM 2834 C C . ALA A 1 383 ? 6.991 37.218 23.776 1.00 40.12 383 ALA A C 1
ATOM 2836 O O . ALA A 1 383 ? 7.629 37.367 24.815 1.00 40.12 383 ALA A O 1
ATOM 2837 N N . GLY A 1 384 ? 5.927 36.413 23.699 1.00 47.56 384 GLY A N 1
ATOM 2838 C CA . GLY A 1 384 ? 5.462 35.560 24.802 1.00 47.56 384 GLY A CA 1
ATOM 2839 C C . GLY A 1 384 ? 3.949 35.534 25.030 1.00 47.56 384 GLY A C 1
ATOM 2840 O O . GLY A 1 384 ? 3.478 34.643 25.732 1.00 47.56 384 GLY A O 1
ATOM 2841 N N . ASP A 1 385 ? 3.187 36.442 24.415 1.00 48.16 385 ASP A N 1
ATOM 2842 C CA . ASP A 1 385 ? 1.736 36.517 24.607 1.00 48.16 385 ASP A CA 1
ATOM 2843 C C . ASP A 1 385 ? 0.956 35.776 23.513 1.00 48.16 385 ASP A C 1
ATOM 2845 O O . ASP A 1 385 ? 1.294 35.807 22.329 1.00 48.16 385 ASP A O 1
ATOM 2849 N N . VAL A 1 386 ? -0.139 35.124 23.912 1.00 48.44 386 VAL A N 1
ATOM 2850 C CA . VAL A 1 386 ? -1.057 34.443 22.991 1.00 48.44 386 VAL A CA 1
ATOM 2851 C C . VAL A 1 386 ? -1.797 35.491 22.155 1.00 48.44 386 VAL A C 1
ATOM 2853 O O . VAL A 1 386 ? -2.578 36.271 22.700 1.00 48.44 386 VAL A O 1
ATOM 2856 N N . LEU A 1 387 ? -1.556 35.512 20.838 1.00 52.22 387 LEU A N 1
ATOM 2857 C CA . LEU A 1 387 ? -2.185 36.462 19.910 1.00 52.22 387 LEU A CA 1
ATOM 2858 C C . LEU A 1 387 ? -3.570 35.994 19.449 1.00 52.22 387 LEU A C 1
ATOM 2860 O O . LEU A 1 387 ? -4.506 36.788 19.410 1.00 52.22 387 LEU A O 1
ATOM 2864 N N . THR A 1 388 ? -3.718 34.711 19.116 1.00 49.12 388 THR A N 1
ATOM 2865 C CA . THR A 1 388 ? -4.998 34.117 18.706 1.00 49.12 388 THR A CA 1
ATOM 2866 C C . THR A 1 388 ? -5.206 32.745 19.339 1.00 49.12 388 THR A C 1
ATOM 2868 O O . THR A 1 388 ? -4.240 32.060 19.669 1.00 49.12 388 THR A O 1
ATOM 2871 N N . VAL A 1 389 ? -6.470 32.357 19.522 1.00 48.00 389 VAL A N 1
ATOM 2872 C CA . VAL A 1 389 ? -6.893 31.045 20.030 1.00 48.00 389 VAL A CA 1
ATOM 2873 C C . VAL A 1 389 ? -8.057 30.545 19.191 1.00 48.00 389 VAL A C 1
ATOM 2875 O O . VAL A 1 389 ? -9.048 31.249 19.040 1.00 48.00 389 VAL A O 1
ATOM 2878 N N . GLU A 1 390 ? -7.985 29.317 18.698 1.00 47.47 390 GLU A N 1
ATOM 2879 C CA . GLU A 1 390 ? -9.128 28.647 18.076 1.00 47.47 390 GLU A CA 1
ATOM 2880 C C . GLU A 1 390 ? -9.845 27.765 19.102 1.00 47.47 390 GLU A C 1
ATOM 2882 O O . GLU A 1 390 ? -9.216 27.031 19.865 1.00 47.47 390 GLU A O 1
ATOM 2887 N N . PHE A 1 391 ? -11.173 27.850 19.154 1.00 52.59 391 PHE A N 1
ATOM 2888 C CA . PHE A 1 391 ? -12.009 27.075 20.072 1.00 52.59 391 PHE A CA 1
ATOM 2889 C C . PHE A 1 391 ? -13.390 26.812 19.466 1.00 52.59 391 PHE A C 1
ATOM 2891 O O . PHE A 1 391 ? -13.740 27.359 18.429 1.00 52.59 391 PHE A O 1
ATOM 2898 N N . THR A 1 392 ? -14.192 25.941 20.075 1.00 51.38 392 THR A N 1
ATOM 2899 C CA . THR A 1 392 ? -15.553 25.633 19.602 1.00 51.38 392 THR A CA 1
ATOM 2900 C C . THR A 1 392 ? -16.561 25.892 20.714 1.00 51.38 392 THR A C 1
ATOM 2902 O O . THR A 1 392 ? -16.382 25.406 21.829 1.00 51.38 392 THR A O 1
ATOM 2905 N N . VAL A 1 393 ? -17.636 26.625 20.415 1.00 60.12 393 VAL A N 1
ATOM 2906 C CA . VAL A 1 393 ? -18.732 26.927 21.351 1.00 60.12 393 VAL A CA 1
ATOM 2907 C C . VAL A 1 393 ? -20.027 26.336 20.813 1.00 60.12 393 VAL A C 1
ATOM 2909 O O . VAL A 1 393 ? -20.458 26.707 19.729 1.00 60.12 393 VAL A O 1
ATOM 2912 N N . ALA A 1 394 ? -20.649 25.407 21.546 1.00 60.56 394 ALA A N 1
ATOM 2913 C CA . ALA A 1 394 ? -21.900 24.749 21.134 1.00 60.56 394 ALA A CA 1
ATOM 2914 C C . ALA A 1 394 ? -21.864 24.176 19.693 1.00 60.56 394 ALA A C 1
ATOM 2916 O O . ALA A 1 394 ? -22.843 24.242 18.956 1.00 60.56 394 ALA A O 1
ATOM 2917 N N . GLY A 1 395 ? -20.712 23.634 19.279 1.00 52.81 395 GLY A N 1
ATOM 2918 C CA . GLY A 1 395 ? -20.494 23.102 17.926 1.00 52.81 395 GLY A CA 1
ATOM 2919 C C . GLY A 1 395 ? -20.117 24.145 16.863 1.00 52.81 395 GLY A C 1
ATOM 2920 O O . GLY A 1 395 ? -19.900 23.770 15.714 1.00 52.81 395 GLY A O 1
ATOM 2921 N N . ILE A 1 396 ? -19.999 25.426 17.225 1.00 53.97 396 ILE A N 1
ATOM 2922 C CA . ILE A 1 396 ? -19.609 26.520 16.326 1.00 53.97 396 ILE A CA 1
ATOM 2923 C C . ILE A 1 396 ? -18.106 26.806 16.486 1.00 53.97 396 ILE A C 1
ATOM 2925 O O . ILE A 1 396 ? -17.681 27.120 17.601 1.00 53.97 396 ILE A O 1
ATOM 2929 N N . PRO A 1 397 ? -17.289 26.715 15.419 1.00 54.81 397 PRO A N 1
ATOM 2930 C CA . PRO A 1 397 ? -15.876 27.079 15.475 1.00 54.81 397 PRO A CA 1
ATOM 2931 C C . PRO A 1 397 ? -15.705 28.600 15.618 1.00 54.81 397 PRO A C 1
ATOM 2933 O O . PRO A 1 397 ? -16.343 29.382 14.914 1.00 54.81 397 PRO A O 1
ATOM 2936 N N . CYS A 1 398 ? -14.817 29.010 16.519 1.00 58.16 398 CYS A N 1
ATOM 2937 C CA . CYS A 1 398 ? -14.550 30.390 16.906 1.00 58.16 398 CYS A CA 1
ATOM 2938 C C . CYS A 1 398 ? -13.038 30.666 16.899 1.00 58.16 398 CYS A C 1
ATOM 2940 O O . CYS A 1 398 ? -12.250 29.845 17.364 1.00 58.16 398 CYS A O 1
ATOM 2942 N N . LEU A 1 399 ? -12.646 31.859 16.443 1.00 65.00 399 LEU A N 1
ATOM 2943 C CA . LEU A 1 399 ? -11.294 32.403 16.586 1.00 65.00 399 LEU A CA 1
ATOM 2944 C C . LEU A 1 399 ? -11.336 33.569 17.581 1.00 65.00 399 LEU A C 1
ATOM 2946 O O . LEU A 1 399 ? -11.979 34.588 17.335 1.00 65.00 399 LEU A O 1
ATOM 2950 N N . GLY A 1 400 ? -10.654 33.419 18.708 1.00 68.19 400 GLY A N 1
ATOM 2951 C CA . GLY A 1 400 ? -10.388 34.477 19.672 1.00 68.19 400 GLY A CA 1
ATOM 2952 C C . GLY A 1 400 ? -9.118 35.228 19.296 1.00 68.19 400 GLY A C 1
ATOM 2953 O O . GLY A 1 400 ? -8.097 34.611 19.014 1.00 68.19 400 GLY A O 1
ATOM 2954 N N . LEU A 1 401 ? -9.174 36.557 19.316 1.00 69.00 401 LEU A N 1
ATOM 2955 C CA . LEU A 1 401 ? -8.030 37.443 19.105 1.00 69.00 401 LEU A CA 1
ATOM 2956 C C . LEU A 1 401 ? -7.752 38.200 20.404 1.00 69.00 401 LEU A C 1
ATOM 2958 O O . LEU A 1 401 ? -8.657 38.804 20.983 1.00 69.00 401 LEU A O 1
ATOM 2962 N N . ASN A 1 402 ? -6.500 38.207 20.846 1.00 68.44 402 ASN A N 1
ATOM 2963 C CA . ASN A 1 402 ? -6.071 39.015 21.975 1.00 68.44 402 ASN A CA 1
ATOM 2964 C C . ASN A 1 402 ? -5.926 40.481 21.542 1.00 68.44 402 ASN A C 1
ATOM 2966 O O . ASN A 1 402 ? -4.890 40.899 21.032 1.00 68.44 402 ASN A O 1
ATOM 2970 N N . GLY A 1 403 ? -6.988 41.265 21.740 1.00 71.88 403 GLY A N 1
ATOM 2971 C CA . GLY A 1 403 ? -6.983 42.711 21.491 1.00 71.88 403 GLY A CA 1
ATOM 2972 C C . GLY A 1 403 ? -6.306 43.541 22.592 1.00 71.88 403 GLY A C 1
ATOM 2973 O O . GLY A 1 403 ? -6.188 44.757 22.456 1.00 71.88 403 GLY A O 1
ATOM 2974 N N . GLY A 1 404 ? -5.872 42.921 23.694 1.00 73.44 404 GLY A N 1
ATOM 2975 C CA . GLY A 1 404 ? -5.395 43.618 24.887 1.00 73.44 404 GLY A CA 1
ATOM 2976 C C . GLY A 1 404 ? -6.522 44.135 25.803 1.00 73.44 404 GLY A C 1
ATOM 2977 O O . GLY A 1 404 ? -7.706 44.065 25.469 1.00 73.44 404 GLY A O 1
ATOM 2978 N N . PRO A 1 405 ? -6.175 44.693 26.980 1.00 77.00 405 PRO A N 1
ATOM 2979 C CA . PRO A 1 405 ? -7.118 44.986 28.072 1.00 77.00 405 PRO A CA 1
ATOM 2980 C C . PRO A 1 405 ? -8.118 46.120 27.784 1.00 77.00 405 PRO A C 1
ATOM 2982 O O . PRO A 1 405 ? -9.030 46.362 28.580 1.00 77.00 405 PRO A O 1
ATOM 2985 N N . ALA A 1 406 ? -7.939 46.836 26.670 1.00 79.00 406 ALA A N 1
ATOM 2986 C CA . ALA A 1 406 ? -8.816 47.921 26.243 1.00 79.00 406 ALA A CA 1
ATOM 2987 C C . ALA A 1 406 ? -10.143 47.421 25.644 1.00 79.00 406 ALA A C 1
ATOM 2989 O O . ALA A 1 406 ? -11.137 48.146 25.690 1.00 79.00 406 ALA A O 1
ATOM 2990 N N . PHE A 1 407 ? -10.184 46.196 25.110 1.00 78.81 407 PHE A N 1
ATOM 2991 C CA . PHE A 1 407 ? -11.382 45.629 24.491 1.00 78.81 407 PHE A CA 1
ATOM 2992 C C . PHE A 1 407 ? -12.087 44.692 25.470 1.00 78.81 407 PHE A C 1
ATOM 2994 O O . PHE A 1 407 ? -11.473 43.802 26.054 1.00 78.81 407 PHE A O 1
ATOM 3001 N N . ARG A 1 408 ? -13.392 44.901 25.665 1.00 77.75 408 ARG A N 1
ATOM 3002 C CA . ARG A 1 408 ? -14.234 44.077 26.540 1.00 77.75 408 ARG A CA 1
ATOM 3003 C C . ARG A 1 408 ? -15.468 43.620 25.782 1.00 77.75 408 ARG A C 1
ATOM 3005 O O . ARG A 1 408 ? -16.020 44.383 24.990 1.00 77.75 408 ARG A O 1
ATOM 3012 N N . HIS A 1 409 ? -15.912 42.399 26.056 1.00 78.06 409 HIS A N 1
ATOM 3013 C CA . HIS A 1 409 ? -17.194 41.917 25.559 1.00 78.06 409 HIS A CA 1
ATOM 3014 C C . HIS A 1 409 ? -18.346 42.748 26.134 1.00 78.06 409 HIS A C 1
ATOM 3016 O O . HIS A 1 409 ? -18.299 43.204 27.279 1.00 78.06 409 HIS A O 1
ATOM 3022 N N . THR A 1 410 ? -19.379 42.935 25.320 1.00 83.12 410 THR A N 1
ATOM 3023 C CA . THR A 1 410 ? -20.636 43.588 25.691 1.00 83.12 410 THR A CA 1
ATOM 3024 C C . THR A 1 410 ? -21.804 42.680 25.317 1.00 83.12 410 THR A C 1
ATOM 3026 O O . THR A 1 410 ? -21.648 41.708 24.580 1.00 83.12 410 THR A O 1
ATOM 3029 N N . GLU A 1 411 ? -22.992 43.014 25.801 1.00 85.50 411 GLU A N 1
ATOM 3030 C CA . GLU A 1 411 ? -24.245 42.296 25.555 1.00 85.50 411 GLU A CA 1
ATOM 3031 C C . GLU A 1 411 ? -24.732 42.409 24.101 1.00 85.50 411 GLU A C 1
ATOM 3033 O O . GLU A 1 411 ? -25.678 41.727 23.715 1.00 85.50 411 GLU A O 1
ATOM 3038 N N . ALA A 1 412 ? -24.081 43.238 23.272 1.00 84.56 412 ALA A N 1
ATOM 3039 C CA . ALA A 1 412 ? -24.383 43.359 21.845 1.00 84.56 412 ALA A CA 1
ATOM 3040 C C . ALA A 1 412 ? -24.145 42.049 21.071 1.00 84.56 412 ALA A C 1
ATOM 3042 O O . ALA A 1 412 ? -24.681 41.872 19.979 1.00 84.56 412 ALA A O 1
ATOM 3043 N N . PHE A 1 413 ? -23.359 41.132 21.639 1.00 82.25 413 PHE A N 1
ATOM 3044 C CA . PHE A 1 413 ? -23.196 39.772 21.152 1.00 82.25 413 PHE A CA 1
ATOM 3045 C C . PHE A 1 413 ? -23.513 38.783 22.275 1.00 82.25 413 PHE A C 1
ATOM 3047 O O . PHE A 1 413 ? -23.057 38.944 23.408 1.00 82.25 413 PHE A O 1
ATOM 3054 N N . SER A 1 414 ? -24.273 37.736 21.957 1.00 84.06 414 SER A N 1
ATOM 3055 C CA . SER A 1 414 ? -24.541 36.644 22.891 1.00 84.06 414 SER A CA 1
ATOM 3056 C C . SER A 1 414 ? -24.751 35.322 22.170 1.00 84.06 414 SER A C 1
ATOM 3058 O O . SER A 1 414 ? -25.191 35.294 21.019 1.00 84.06 414 SER A O 1
ATOM 3060 N N . PHE A 1 415 ? -24.469 34.227 22.871 1.00 81.88 415 PHE A N 1
ATOM 3061 C CA . PHE A 1 415 ? -24.854 32.892 22.432 1.00 81.88 415 PHE A CA 1
ATOM 3062 C C . PHE A 1 415 ? -26.254 32.576 22.946 1.00 81.88 415 PHE A C 1
ATOM 3064 O O . PHE A 1 415 ? -26.466 32.492 24.156 1.00 81.88 415 PHE A O 1
ATOM 3071 N N . GLN A 1 416 ? -27.205 32.383 22.036 1.00 87.94 416 GLN A N 1
ATOM 3072 C CA . GLN A 1 416 ? -28.517 31.859 22.391 1.00 87.94 416 GLN A CA 1
ATOM 3073 C C . GLN A 1 416 ? -28.527 30.341 22.238 1.00 87.94 416 GLN A C 1
ATOM 3075 O O . GLN A 1 416 ? -28.201 29.812 21.176 1.00 87.94 416 GLN A O 1
ATOM 3080 N N . VAL A 1 417 ? -28.901 29.649 23.310 1.00 84.00 417 VAL A N 1
ATOM 3081 C CA . VAL A 1 417 ? -28.959 28.191 23.382 1.00 84.00 417 VAL A CA 1
ATOM 3082 C C . VAL A 1 417 ? -30.404 27.781 23.629 1.00 84.00 417 VAL A C 1
ATOM 3084 O O . VAL A 1 417 ? -30.975 28.087 24.678 1.00 84.00 417 VAL A O 1
ATOM 3087 N N . ALA A 1 418 ? -30.991 27.096 22.648 1.00 89.00 418 ALA A N 1
ATOM 3088 C CA . ALA A 1 418 ? -32.315 26.507 22.783 1.00 89.00 418 ALA A CA 1
ATOM 3089 C C . ALA A 1 418 ? -32.246 25.264 23.682 1.00 89.00 418 ALA A C 1
ATOM 3091 O O . ALA A 1 418 ? -31.355 24.439 23.498 1.00 89.00 418 ALA A O 1
ATOM 3092 N N . THR A 1 419 ? -33.185 25.129 24.620 1.00 89.50 419 THR A N 1
ATOM 3093 C CA . THR A 1 419 ? -33.308 23.938 25.486 1.00 89.50 419 THR A CA 1
ATOM 3094 C C . THR A 1 419 ? -34.681 23.298 25.348 1.00 89.50 419 THR A C 1
ATOM 3096 O O . THR A 1 419 ? -35.663 23.997 25.076 1.00 89.50 419 THR A O 1
ATOM 3099 N N . ASP A 1 420 ? -34.744 21.980 25.506 1.00 89.81 420 ASP A N 1
ATOM 3100 C CA . ASP A 1 420 ? -35.953 21.206 25.218 1.00 89.81 420 ASP A CA 1
ATOM 3101 C C . ASP A 1 420 ? -36.833 20.995 26.463 1.00 89.81 420 ASP A C 1
ATOM 3103 O O . ASP A 1 420 ? -38.059 20.972 26.348 1.00 89.81 420 ASP A O 1
ATOM 3107 N N . ASP A 1 421 ? -36.240 20.908 27.658 1.00 92.00 421 ASP A N 1
ATOM 3108 C CA . ASP A 1 421 ? -36.965 20.726 28.920 1.00 92.00 421 ASP A CA 1
ATOM 3109 C C . ASP A 1 421 ? -36.336 21.488 30.103 1.00 92.00 421 ASP A C 1
ATOM 3111 O O . ASP A 1 421 ? -35.242 22.048 30.010 1.00 92.00 421 ASP A O 1
ATOM 3115 N N . GLN A 1 422 ? -37.039 21.508 31.245 1.00 96.44 422 GLN A N 1
ATOM 3116 C CA . GLN A 1 422 ? -36.608 22.260 32.429 1.00 96.44 422 GLN A CA 1
ATOM 3117 C C . GLN A 1 422 ? -35.299 21.719 33.010 1.00 96.44 422 GLN A C 1
ATOM 3119 O O . GLN A 1 422 ? -34.504 22.492 33.544 1.00 96.44 422 GLN A O 1
ATOM 3124 N N . ALA A 1 423 ? -35.069 20.405 32.930 1.00 91.31 423 ALA A N 1
ATOM 3125 C CA . ALA A 1 423 ? -33.853 19.801 33.456 1.00 91.31 423 ALA A CA 1
ATOM 3126 C C . ALA A 1 423 ? -32.637 20.273 32.651 1.00 91.31 423 ALA A C 1
ATOM 3128 O O . ALA A 1 423 ? -31.598 20.599 33.228 1.00 91.31 423 ALA A O 1
ATOM 3129 N N . GLU A 1 424 ? -32.775 20.379 31.331 1.00 81.62 424 GLU A N 1
ATOM 3130 C CA . GLU A 1 424 ? -31.755 20.931 30.456 1.00 81.62 424 GLU A CA 1
ATOM 3131 C C . GLU A 1 424 ? -31.558 22.438 30.664 1.00 81.62 424 GLU A C 1
ATOM 3133 O O . GLU A 1 424 ? -30.411 22.874 30.812 1.00 81.62 424 GLU A O 1
ATOM 3138 N N . THR A 1 425 ? -32.642 23.220 30.737 1.00 89.69 425 THR A N 1
ATOM 3139 C CA . THR A 1 425 ? -32.589 24.660 31.042 1.00 89.69 425 THR A CA 1
ATOM 3140 C C . THR A 1 425 ? -31.826 24.912 32.338 1.00 89.69 425 THR A C 1
ATOM 3142 O O . THR A 1 425 ? -30.895 25.719 32.373 1.00 89.69 425 THR A O 1
ATOM 3145 N N . ASP A 1 426 ? -32.167 24.176 33.395 1.00 91.38 426 ASP A N 1
ATOM 3146 C CA . ASP A 1 426 ? -31.535 24.289 34.703 1.00 91.38 426 ASP A CA 1
ATOM 3147 C C . ASP A 1 426 ? -30.071 23.876 34.665 1.00 91.38 426 ASP A C 1
ATOM 3149 O O . ASP A 1 426 ? -29.216 24.572 35.213 1.00 91.38 426 ASP A O 1
ATOM 3153 N N . ARG A 1 427 ? -29.768 22.757 34.003 1.00 87.44 427 ARG A N 1
ATOM 3154 C CA . ARG A 1 427 ? -28.404 22.248 33.873 1.00 87.44 427 ARG A CA 1
ATOM 3155 C C . ARG A 1 427 ? -27.496 23.269 33.194 1.00 87.44 427 ARG A C 1
ATOM 3157 O O . ARG A 1 427 ? -26.424 23.554 33.723 1.00 87.44 427 ARG A O 1
ATOM 3164 N N . LEU A 1 428 ? -27.909 23.823 32.053 1.00 81.31 428 LEU A N 1
ATOM 3165 C CA . LEU A 1 428 ? -27.090 24.776 31.298 1.00 81.31 428 LEU A CA 1
ATOM 3166 C C . LEU A 1 428 ? -26.999 26.134 31.995 1.00 81.31 428 LEU A C 1
ATOM 3168 O O . LEU A 1 428 ? -25.913 26.704 32.083 1.00 81.31 428 LEU A O 1
ATOM 3172 N N . TRP A 1 429 ? -28.100 26.620 32.570 1.00 88.38 429 TRP A N 1
ATOM 3173 C CA . TRP A 1 429 ? -28.085 27.831 33.386 1.00 88.38 429 TRP A CA 1
ATOM 3174 C C . TRP A 1 429 ? -27.101 27.717 34.555 1.00 88.38 429 TRP A C 1
ATOM 3176 O O . TRP A 1 429 ? -26.252 28.588 34.759 1.00 88.38 429 TRP A O 1
ATOM 3186 N N . ASN A 1 430 ? -27.186 26.617 35.307 1.00 86.69 430 ASN A N 1
ATOM 3187 C CA . ASN A 1 430 ? -26.323 26.372 36.457 1.00 86.69 430 ASN A CA 1
ATOM 3188 C C . ASN A 1 430 ? -24.864 26.157 36.038 1.00 86.69 430 ASN A C 1
ATOM 3190 O O . ASN A 1 430 ? -23.971 26.536 36.791 1.00 86.69 430 ASN A O 1
ATOM 3194 N N . ALA A 1 431 ? -24.603 25.607 34.849 1.00 78.81 431 ALA A N 1
ATOM 3195 C CA . ALA A 1 431 ? -23.246 25.464 34.327 1.00 78.81 431 ALA A CA 1
ATOM 3196 C C . ALA A 1 431 ? -22.568 26.824 34.088 1.00 78.81 431 ALA A C 1
ATOM 3198 O O . ALA A 1 431 ? -21.376 26.967 34.358 1.00 78.81 431 ALA A O 1
ATOM 3199 N N . VAL A 1 432 ? -23.320 27.832 33.634 1.00 80.38 432 VAL A N 1
ATOM 3200 C CA . VAL A 1 432 ? -22.788 29.187 33.426 1.00 80.38 432 VAL A CA 1
ATOM 3201 C C . VAL A 1 432 ? -22.682 29.938 34.753 1.00 80.38 432 VAL A C 1
ATOM 3203 O O . VAL A 1 432 ? -21.606 30.403 35.125 1.00 80.38 432 VAL A O 1
ATOM 3206 N N . VAL A 1 433 ? -23.782 30.028 35.504 1.00 85.94 433 VAL A N 1
ATOM 3207 C CA . VAL A 1 433 ? -23.840 30.843 36.729 1.00 85.94 433 VAL A CA 1
ATOM 3208 C C . VAL A 1 433 ? -23.038 30.209 37.870 1.00 85.94 433 VAL A C 1
ATOM 3210 O O . VAL A 1 433 ? -22.312 30.903 38.577 1.00 85.94 433 VAL A O 1
ATOM 3213 N N . GLY A 1 434 ? -23.107 28.886 38.032 1.00 78.38 434 GLY A N 1
ATOM 3214 C CA . GLY A 1 434 ? -22.410 28.152 39.093 1.00 78.38 434 GLY A CA 1
ATOM 3215 C C . GLY A 1 434 ? -20.890 28.087 38.920 1.00 78.38 434 GLY A C 1
ATOM 3216 O O . GLY A 1 434 ? -20.179 27.861 39.895 1.00 78.38 434 GLY A O 1
ATOM 3217 N N . ASN A 1 435 ? -20.373 28.344 37.715 1.00 77.19 435 ASN A N 1
ATOM 3218 C CA . ASN A 1 435 ? -18.938 28.351 37.419 1.00 77.19 435 ASN A CA 1
ATOM 3219 C C . ASN A 1 435 ? -18.329 29.766 37.481 1.00 77.19 435 ASN A C 1
ATOM 3221 O O . ASN A 1 435 ? -17.524 30.157 36.635 1.00 77.19 435 ASN A O 1
ATOM 3225 N N . GLY A 1 436 ? -18.746 30.564 38.469 1.00 77.50 436 GLY A N 1
ATOM 3226 C CA . GLY A 1 436 ? -18.287 31.946 38.652 1.00 77.50 436 GLY A CA 1
ATOM 3227 C C . GLY A 1 436 ? -18.912 32.961 37.687 1.00 77.50 436 GLY A C 1
ATOM 3228 O O . GLY A 1 436 ? -18.393 34.070 37.562 1.00 77.50 436 GLY A O 1
ATOM 3229 N N . GLY A 1 437 ? -19.991 32.586 36.997 1.00 86.62 437 GLY A N 1
ATOM 3230 C CA . GLY A 1 437 ? -20.787 33.488 36.170 1.00 86.62 437 GLY A CA 1
ATOM 3231 C C . GLY A 1 437 ? -21.767 34.343 36.978 1.00 86.62 437 GLY A C 1
ATOM 3232 O O . GLY A 1 437 ? -21.815 34.306 38.207 1.00 86.62 437 GLY A O 1
ATOM 3233 N N . GLN A 1 438 ? -22.569 35.133 36.270 1.00 91.88 438 GLN A N 1
ATOM 3234 C CA . GLN A 1 438 ? -23.562 36.039 36.839 1.00 91.88 438 GLN A CA 1
ATOM 3235 C C . GLN A 1 438 ? -24.912 35.842 36.154 1.00 91.88 438 GLN A C 1
ATOM 3237 O O . GLN A 1 438 ? -25.016 35.874 34.928 1.00 91.88 438 GLN A O 1
ATOM 3242 N N . ALA A 1 439 ? -25.959 35.650 36.954 1.00 92.62 439 ALA A N 1
ATOM 3243 C CA . ALA A 1 439 ? -27.330 35.647 36.464 1.00 92.62 439 ALA A CA 1
ATOM 3244 C C . ALA A 1 439 ? -27.743 37.049 35.988 1.00 92.62 439 ALA A C 1
ATOM 3246 O O . ALA A 1 439 ? -27.356 38.054 36.584 1.00 92.62 439 ALA A O 1
ATOM 3247 N N . SER A 1 440 ? -28.561 37.098 34.940 1.00 91.00 440 SER A N 1
ATOM 3248 C CA . SER A 1 440 ? -29.238 38.299 34.448 1.00 91.00 440 SER A CA 1
ATOM 3249 C C . SER A 1 440 ? -30.734 38.000 34.251 1.00 91.00 440 SER A C 1
ATOM 3251 O O . SER A 1 440 ? -31.220 36.928 34.617 1.00 91.00 440 SER A O 1
ATOM 3253 N N . ALA A 1 441 ? -31.491 38.973 33.751 1.00 90.50 441 ALA A N 1
ATOM 3254 C CA . ALA A 1 441 ? -32.934 38.857 33.560 1.00 90.50 441 ALA A CA 1
ATOM 3255 C C . ALA A 1 441 ? -33.298 38.027 32.316 1.00 90.50 441 ALA A C 1
ATOM 3257 O O . ALA A 1 441 ? -32.534 37.946 31.358 1.00 90.50 441 ALA A O 1
ATOM 3258 N N . CYS A 1 442 ? -34.508 37.470 32.299 1.00 91.19 442 CYS A N 1
ATOM 3259 C CA . CYS A 1 442 ? -35.154 36.880 31.124 1.00 91.19 442 CYS A CA 1
ATOM 3260 C C . CYS A 1 442 ? -34.359 35.738 30.463 1.00 91.19 442 CYS A C 1
ATOM 3262 O O . CYS A 1 442 ? -34.282 35.655 29.238 1.00 91.19 442 CYS A O 1
ATOM 3264 N N . GLY A 1 443 ? -33.725 34.867 31.250 1.00 87.56 443 GLY A N 1
ATOM 3265 C CA . GLY A 1 443 ? -32.915 33.769 30.719 1.00 87.56 443 GLY A CA 1
ATOM 3266 C C . GLY A 1 443 ? -31.522 34.192 30.246 1.00 87.56 443 GLY A C 1
ATOM 3267 O O . GLY A 1 443 ? -30.787 33.355 29.718 1.00 87.56 443 GLY A O 1
ATOM 3268 N N . TRP A 1 444 ? -31.116 35.443 30.482 1.00 94.50 444 TRP A N 1
ATOM 3269 C CA . TRP A 1 444 ? -29.749 35.887 30.239 1.00 94.50 444 TRP A CA 1
ATOM 3270 C C . TRP A 1 444 ? -28.821 35.552 31.401 1.00 94.50 444 TRP A C 1
ATOM 3272 O O . TRP A 1 444 ? -29.178 35.667 32.572 1.00 94.50 444 TRP A O 1
ATOM 3282 N N . CYS A 1 445 ? -27.576 35.237 31.082 1.00 91.38 445 CYS A N 1
ATOM 3283 C CA . CYS A 1 445 ? -26.499 35.147 32.056 1.00 91.38 445 CYS A CA 1
ATOM 3284 C C . CYS A 1 445 ? -25.164 35.530 31.414 1.00 91.38 445 CYS A C 1
ATOM 3286 O O . CYS A 1 445 ? -25.037 35.629 30.193 1.00 91.38 445 CYS A O 1
ATOM 3288 N N . LYS A 1 446 ? -24.165 35.792 32.252 1.00 89.88 446 LYS A N 1
ATOM 3289 C CA . LYS A 1 446 ? -22.779 35.986 31.833 1.00 89.88 446 LYS A CA 1
ATOM 3290 C C . LYS A 1 446 ? -21.909 34.909 32.440 1.00 89.88 446 LYS A C 1
ATOM 3292 O O . LYS A 1 446 ? -22.107 34.544 33.596 1.00 89.88 446 LYS A O 1
ATOM 3297 N N . ASP A 1 447 ? -20.939 34.422 31.687 1.00 84.25 447 ASP A N 1
ATOM 3298 C CA . ASP A 1 447 ? -19.918 33.548 32.257 1.00 84.25 447 ASP A CA 1
ATOM 3299 C C . ASP A 1 447 ? -18.875 34.349 33.058 1.00 84.25 447 ASP A C 1
ATOM 3301 O O . ASP A 1 447 ? -18.891 35.583 33.103 1.00 84.25 447 ASP A O 1
ATOM 3305 N N . ARG A 1 448 ? -17.946 33.637 33.703 1.00 81.88 448 ARG A N 1
ATOM 3306 C CA . ARG A 1 448 ? -16.869 34.239 34.507 1.00 81.88 448 ARG A CA 1
ATOM 3307 C C . ARG A 1 448 ? -15.911 35.139 33.715 1.00 81.88 448 ARG A C 1
ATOM 3309 O O . ARG A 1 448 ? -15.127 35.863 34.322 1.00 81.88 448 ARG A O 1
ATOM 3316 N N . TRP A 1 449 ? -15.945 35.078 32.384 1.00 76.50 449 TRP A N 1
ATOM 3317 C CA . TRP A 1 449 ? -15.118 35.885 31.486 1.00 76.50 449 TRP A CA 1
ATOM 3318 C C . TRP A 1 449 ? -15.883 37.077 30.893 1.00 76.50 449 TRP A C 1
ATOM 3320 O O . TRP A 1 449 ? -15.292 37.912 30.210 1.00 76.50 449 TRP A O 1
ATOM 3330 N N . GLY A 1 450 ? -17.178 37.194 31.194 1.00 80.81 450 GLY A N 1
ATOM 3331 C CA . GLY A 1 450 ? -18.023 38.314 30.801 1.00 80.81 450 GLY A CA 1
ATOM 3332 C C . GLY A 1 450 ? -18.692 38.172 29.432 1.00 80.81 450 GLY A C 1
ATOM 3333 O O . GLY A 1 450 ? -19.282 39.155 28.978 1.00 80.81 450 GLY A O 1
ATOM 3334 N N . LEU A 1 451 ? -18.645 37.002 28.776 1.00 84.94 451 LEU A N 1
ATOM 3335 C CA . LEU A 1 451 ? -19.461 36.765 27.579 1.00 84.94 451 LEU A CA 1
ATOM 3336 C C . LEU A 1 451 ? -20.925 36.554 27.965 1.00 84.94 451 LEU A C 1
ATOM 3338 O O . LEU A 1 451 ? -21.227 35.966 29.003 1.00 84.94 451 LEU A O 1
ATOM 3342 N N . SER A 1 452 ? -21.829 37.037 27.111 1.00 89.56 452 SER A N 1
ATOM 3343 C CA . SER A 1 452 ? -23.272 36.982 27.347 1.00 89.56 452 SER A CA 1
ATOM 3344 C C . SER A 1 452 ? -23.903 35.744 26.711 1.00 89.56 452 SER A C 1
ATOM 3346 O O . SER A 1 452 ? -23.584 35.373 25.580 1.00 89.56 452 SER A O 1
ATOM 3348 N N . TRP A 1 453 ? -24.840 35.138 27.430 1.00 91.00 453 TRP A N 1
ATOM 3349 C CA . TRP A 1 453 ? -25.544 33.916 27.059 1.00 91.00 453 TRP A CA 1
ATOM 3350 C C . TRP A 1 453 ? -27.045 34.098 27.264 1.00 91.00 453 TRP A C 1
ATOM 3352 O O . TRP A 1 453 ? -27.466 34.814 28.172 1.00 91.00 453 TRP A O 1
ATOM 3362 N N . GLN A 1 454 ? -27.842 33.418 26.445 1.00 92.62 454 GLN A N 1
ATOM 3363 C CA . GLN A 1 454 ? -29.291 33.311 26.584 1.00 92.62 454 GLN A CA 1
ATOM 3364 C C . GLN A 1 454 ? -29.664 31.830 26.629 1.00 92.62 454 GLN A C 1
ATOM 3366 O O . GLN A 1 454 ? -29.579 31.142 25.612 1.00 92.62 454 GLN A O 1
ATOM 3371 N N . ILE A 1 455 ? -30.052 31.327 27.799 1.00 92.25 455 ILE A N 1
ATOM 3372 C CA . ILE A 1 455 ? -30.534 29.951 27.955 1.00 92.25 455 ILE A CA 1
ATOM 3373 C C . ILE A 1 455 ? -32.050 29.988 27.814 1.00 92.25 455 ILE A C 1
ATOM 3375 O O . ILE A 1 455 ? -32.769 30.369 28.739 1.00 92.25 455 ILE A O 1
ATOM 3379 N N . THR A 1 456 ? -32.533 29.652 26.621 1.00 92.81 456 THR A N 1
ATOM 3380 C CA . THR A 1 456 ? -33.912 29.927 26.215 1.00 92.81 456 THR A CA 1
ATOM 3381 C C . THR A 1 456 ? -34.633 28.619 25.895 1.00 92.81 456 THR A C 1
ATOM 3383 O O . THR A 1 456 ? -34.338 27.985 24.884 1.00 92.81 456 THR A O 1
ATOM 3386 N N . PRO A 1 457 ? -35.592 28.174 26.719 1.00 95.12 457 PRO A N 1
ATOM 3387 C CA . PRO A 1 457 ? -36.384 26.991 26.400 1.00 95.12 457 PRO A CA 1
ATOM 3388 C C . PRO A 1 457 ? -37.215 27.202 25.138 1.00 95.12 457 PRO A C 1
ATOM 3390 O O . PRO A 1 457 ? -37.775 28.283 24.937 1.00 95.12 457 PRO A O 1
ATOM 3393 N N . ARG A 1 458 ? -37.374 26.161 24.315 1.00 93.81 458 ARG A N 1
ATOM 3394 C CA . ARG A 1 458 ? -38.250 26.223 23.132 1.00 93.81 458 ARG A CA 1
ATOM 3395 C C . ARG A 1 458 ? -39.681 26.590 23.504 1.00 93.81 458 ARG A C 1
ATOM 3397 O O . ARG A 1 458 ? -40.282 27.415 22.829 1.00 93.81 458 ARG A O 1
ATOM 3404 N N . ALA A 1 459 ? -40.168 26.095 24.642 1.00 94.44 459 ALA A N 1
ATOM 3405 C CA . ALA A 1 459 ? -41.477 26.455 25.178 1.00 94.44 459 ALA A CA 1
ATOM 3406 C C . ALA A 1 459 ? -41.662 27.975 25.359 1.00 94.44 459 ALA A C 1
ATOM 3408 O O . ALA A 1 459 ? -42.748 28.489 25.102 1.00 94.44 459 ALA A O 1
ATOM 3409 N N . LEU A 1 460 ? -40.610 28.708 25.751 1.00 95.00 460 LEU A N 1
ATOM 3410 C CA . LEU A 1 460 ? -40.641 30.169 25.864 1.00 95.00 460 LEU A CA 1
ATOM 3411 C C . LEU A 1 460 ? -40.653 30.847 24.489 1.00 95.00 460 LEU A C 1
ATOM 3413 O O . LEU A 1 460 ? -41.434 31.774 24.277 1.00 95.00 460 LEU A O 1
ATOM 3417 N N . ILE A 1 461 ? -39.825 30.369 23.556 1.00 93.62 461 ILE A N 1
ATOM 3418 C CA . ILE A 1 461 ? -39.795 30.866 22.170 1.00 93.62 461 ILE A CA 1
ATOM 3419 C C . ILE A 1 461 ? -41.185 30.715 21.540 1.00 93.62 461 ILE A C 1
ATOM 3421 O O . ILE A 1 461 ? -41.738 31.681 21.015 1.00 93.62 461 ILE A O 1
ATOM 3425 N N . ASP A 1 462 ? -41.784 29.533 21.680 1.00 94.00 462 ASP A N 1
ATOM 3426 C CA . ASP A 1 462 ? -43.106 29.213 21.147 1.00 94.00 462 ASP A CA 1
ATOM 3427 C C . ASP A 1 462 ? -44.226 29.993 21.846 1.00 94.00 462 ASP A C 1
ATOM 3429 O O . ASP A 1 462 ? -45.232 30.321 21.219 1.00 94.00 462 ASP A O 1
ATOM 3433 N N . ALA A 1 463 ? -44.081 30.283 23.144 1.00 93.56 463 ALA A N 1
ATOM 3434 C CA . ALA A 1 463 ? -45.060 31.057 23.899 1.00 93.56 463 ALA A CA 1
ATOM 3435 C C . ALA A 1 463 ? -45.047 32.541 23.511 1.00 93.56 463 ALA A C 1
ATOM 3437 O O . ALA A 1 463 ? -46.110 33.137 23.372 1.00 93.56 463 ALA A O 1
ATOM 3438 N N . ILE A 1 464 ? -43.872 33.136 23.293 1.00 91.56 464 ILE A N 1
ATOM 3439 C CA . ILE A 1 464 ? -43.750 34.534 22.848 1.00 91.56 464 ILE A CA 1
ATOM 3440 C C . ILE A 1 464 ? -44.168 34.686 21.378 1.00 91.56 464 ILE A C 1
ATOM 3442 O O . ILE A 1 464 ? -44.719 35.719 20.999 1.00 91.56 464 ILE A O 1
ATOM 3446 N N . ALA A 1 465 ? -43.939 33.661 20.554 1.00 92.62 465 ALA A N 1
ATOM 3447 C CA . ALA A 1 465 ? -44.335 33.635 19.147 1.00 92.62 465 ALA A CA 1
ATOM 3448 C C . ALA A 1 465 ? -45.784 33.155 18.909 1.00 92.62 465 ALA A C 1
ATOM 3450 O O . ALA A 1 465 ? -46.158 32.905 17.761 1.00 92.62 465 ALA A O 1
ATOM 3451 N N . ASP A 1 466 ? -46.601 33.010 19.960 1.00 93.00 466 ASP A N 1
ATOM 3452 C CA . ASP A 1 466 ? -47.972 32.507 19.838 1.00 93.00 466 ASP A CA 1
ATOM 3453 C C . ASP A 1 466 ? -48.825 33.408 18.913 1.00 93.00 466 ASP A C 1
ATOM 3455 O O . ASP A 1 466 ? -48.810 34.638 19.061 1.00 93.00 466 ASP A O 1
ATOM 3459 N N . PRO A 1 467 ? -49.583 32.840 17.950 1.00 92.88 467 PRO A N 1
ATOM 3460 C CA . PRO A 1 467 ? -50.480 33.621 17.099 1.00 92.88 467 PRO A CA 1
ATOM 3461 C C . PRO A 1 467 ? -51.578 34.365 17.885 1.00 92.88 467 PRO A C 1
ATOM 3463 O O . PRO A 1 467 ? -52.055 35.405 17.417 1.00 92.88 467 PRO A O 1
ATOM 3466 N N . ASP A 1 468 ? -51.974 33.881 19.069 1.00 95.12 468 ASP A N 1
ATOM 3467 C CA . ASP A 1 468 ? -52.797 34.638 20.010 1.00 95.12 468 ASP A CA 1
ATOM 3468 C C . ASP A 1 468 ? -51.944 35.678 20.751 1.00 95.12 468 ASP A C 1
ATOM 3470 O O . ASP A 1 468 ? -51.220 35.396 21.709 1.00 95.12 468 ASP A O 1
ATOM 3474 N N . ARG A 1 469 ? -52.111 36.943 20.351 1.00 94.25 469 ARG A N 1
ATOM 3475 C CA . ARG A 1 469 ? -51.411 38.089 20.947 1.00 94.25 469 ARG A CA 1
ATOM 3476 C C . ARG A 1 469 ? -51.657 38.248 22.447 1.00 94.25 469 ARG A C 1
ATOM 3478 O O . ARG A 1 469 ? -50.798 38.802 23.128 1.00 94.25 469 ARG A O 1
ATOM 3485 N N . ALA A 1 470 ? -52.808 37.821 22.969 1.00 93.88 470 ALA A N 1
ATOM 3486 C CA . ALA A 1 470 ? -53.083 37.898 24.400 1.00 93.88 470 ALA A CA 1
ATOM 3487 C C . ALA A 1 470 ? -52.305 36.822 25.170 1.00 93.88 470 ALA A C 1
ATOM 3489 O O . ALA A 1 470 ? -51.757 37.121 26.231 1.00 93.88 470 ALA A O 1
ATOM 3490 N N . ALA A 1 471 ? -52.215 35.604 24.626 1.00 92.94 471 ALA A N 1
ATOM 3491 C CA . ALA A 1 471 ? -51.398 34.526 25.183 1.00 92.94 471 ALA A CA 1
ATOM 3492 C C . ALA A 1 471 ? -49.899 34.858 25.131 1.00 92.94 471 ALA A C 1
ATOM 3494 O O . ALA A 1 471 ? -49.219 34.752 26.153 1.00 92.94 471 ALA A O 1
ATOM 3495 N N . ALA A 1 472 ? -49.414 35.362 23.991 1.00 93.25 472 ALA A N 1
ATOM 3496 C CA . ALA A 1 472 ? -48.034 35.818 23.836 1.00 93.25 472 ALA A CA 1
ATOM 3497 C C . ALA A 1 472 ? -47.680 36.944 24.814 1.00 93.25 472 ALA A C 1
ATOM 3499 O O . ALA A 1 472 ? -46.622 36.917 25.443 1.00 93.25 472 ALA A O 1
ATOM 3500 N N . LYS A 1 473 ? -48.589 37.911 25.001 1.00 95.00 473 LYS A N 1
ATOM 3501 C CA . LYS A 1 473 ? -48.403 39.000 25.964 1.00 95.00 473 LYS A CA 1
ATOM 3502 C C . LYS A 1 473 ? -48.268 38.477 27.398 1.00 95.00 473 LYS A C 1
ATOM 3504 O O . LYS A 1 473 ? -47.340 38.893 28.081 1.00 95.00 473 LYS A O 1
ATOM 3509 N N . ARG A 1 474 ? -49.138 37.559 27.842 1.00 96.56 474 ARG A N 1
ATOM 3510 C CA . ARG A 1 474 ? -49.051 36.976 29.197 1.00 96.56 474 ARG A CA 1
ATOM 3511 C C . ARG A 1 474 ? -47.748 36.207 29.408 1.00 96.56 474 ARG A C 1
ATOM 3513 O O . ARG A 1 474 ? -47.118 36.358 30.449 1.00 96.56 474 ARG A O 1
ATOM 3520 N N . ALA A 1 475 ? -47.330 35.412 28.423 1.00 94.38 475 ALA A N 1
ATOM 3521 C CA . ALA A 1 475 ? -46.066 34.681 28.485 1.00 94.38 475 ALA A CA 1
ATOM 3522 C C . ALA A 1 475 ? -44.852 35.626 28.536 1.00 94.38 475 ALA A C 1
ATOM 3524 O O . ALA A 1 475 ? -43.932 35.405 29.321 1.00 94.38 475 ALA A O 1
ATOM 3525 N N . PHE A 1 476 ? -44.870 36.705 27.746 1.00 94.06 476 PHE A N 1
ATOM 3526 C CA . PHE A 1 476 ? -43.831 37.733 27.771 1.00 94.06 476 PHE A CA 1
ATOM 3527 C C . PHE A 1 476 ? -43.777 38.460 29.120 1.00 94.06 476 PHE A C 1
ATOM 3529 O O . PHE A 1 476 ? -42.701 38.594 29.693 1.00 94.06 476 PHE A O 1
ATOM 3536 N N . GLU A 1 477 ? -44.923 38.892 29.655 1.00 94.50 477 GLU A N 1
ATOM 3537 C CA . GLU A 1 477 ? -45.002 39.544 30.970 1.00 94.50 477 GLU A CA 1
ATOM 3538 C C . GLU A 1 477 ? -44.486 38.620 32.082 1.00 94.50 477 GLU A C 1
ATOM 3540 O O . GLU A 1 477 ? -43.685 39.057 32.901 1.00 94.50 477 GLU A O 1
ATOM 3545 N N . ALA A 1 478 ? -44.840 37.330 32.053 1.00 94.62 478 ALA A N 1
ATOM 3546 C CA . ALA A 1 478 ? -44.327 36.348 33.008 1.00 94.62 478 ALA A CA 1
ATOM 3547 C C . ALA A 1 478 ? -42.802 36.163 32.917 1.00 94.62 478 ALA A C 1
ATOM 3549 O O . ALA A 1 478 ? -42.140 36.035 33.943 1.00 94.62 478 ALA A O 1
ATOM 3550 N N . MET A 1 479 ? -42.226 36.173 31.710 1.00 95.38 479 MET A N 1
ATOM 3551 C CA . MET A 1 479 ? -40.775 36.076 31.509 1.00 95.38 479 MET A CA 1
ATOM 3552 C C . MET A 1 479 ? -40.021 37.284 32.086 1.00 95.38 479 MET A C 1
ATOM 3554 O O . MET A 1 479 ? -38.914 37.115 32.596 1.00 95.38 479 MET A O 1
ATOM 3558 N N . MET A 1 480 ? -40.591 38.491 32.009 1.00 92.31 480 MET A N 1
ATOM 3559 C CA . MET A 1 480 ? -39.919 39.718 32.460 1.00 92.31 480 MET A CA 1
ATOM 3560 C C . MET A 1 480 ? -39.577 39.704 33.955 1.00 92.31 480 MET A C 1
ATOM 3562 O O . MET A 1 480 ? -38.588 40.318 34.357 1.00 92.31 480 MET A O 1
ATOM 3566 N N . ASP A 1 481 ? -40.341 38.959 34.754 1.00 90.69 481 ASP A N 1
ATOM 3567 C CA . ASP A 1 481 ? -40.114 38.795 36.193 1.00 90.69 481 ASP A CA 1
ATOM 3568 C C . ASP A 1 481 ? -39.142 37.640 36.525 1.00 90.69 481 ASP A C 1
ATOM 3570 O O . ASP A 1 481 ? -38.829 37.396 37.693 1.00 90.69 481 ASP A O 1
ATOM 3574 N N . MET A 1 482 ? -38.639 36.917 35.516 1.00 92.94 482 MET A N 1
ATOM 3575 C CA . MET A 1 482 ? -37.754 35.763 35.690 1.00 92.94 482 MET A CA 1
ATOM 3576 C C . MET A 1 482 ? -36.278 36.128 35.508 1.00 92.94 482 MET A C 1
ATOM 3578 O O . MET A 1 482 ? -35.900 36.860 34.597 1.00 92.94 482 MET A O 1
ATOM 3582 N N . GLY A 1 483 ? -35.418 35.539 36.343 1.00 89.81 483 GLY A N 1
ATOM 3583 C CA . GLY A 1 483 ? -33.981 35.428 36.069 1.00 89.81 483 GLY A CA 1
ATOM 3584 C C . GLY A 1 483 ? -33.711 34.194 35.210 1.00 89.81 483 GLY A C 1
ATOM 3585 O O . GLY A 1 483 ? -33.537 34.289 34.000 1.00 89.81 483 GLY A O 1
ATOM 3586 N N . LYS A 1 484 ? -33.762 33.015 35.840 1.00 94.50 484 LYS A N 1
ATOM 3587 C CA . LYS A 1 484 ? -33.795 31.713 35.159 1.00 94.50 484 LYS A CA 1
ATOM 3588 C C . LYS A 1 484 ? -35.223 31.399 34.709 1.00 94.50 484 LYS A C 1
ATOM 3590 O O . LYS A 1 484 ? -36.151 31.615 35.484 1.00 94.50 484 LYS A O 1
ATOM 3595 N N . ILE A 1 485 ? -35.391 30.861 33.503 1.00 96.44 485 ILE A N 1
ATOM 3596 C CA . ILE A 1 485 ? -36.717 30.535 32.963 1.00 96.44 485 ILE A CA 1
ATOM 3597 C C . ILE A 1 485 ? -37.313 29.296 33.645 1.00 96.44 485 ILE A C 1
ATOM 3599 O O . ILE A 1 485 ? -36.657 28.258 33.750 1.00 96.44 485 ILE A O 1
ATOM 3603 N N . ASP A 1 486 ? -38.575 29.415 34.058 1.00 96.81 486 ASP A N 1
ATOM 3604 C CA . ASP A 1 486 ? -39.433 28.317 34.509 1.00 96.81 486 ASP A CA 1
ATOM 3605 C C . ASP A 1 486 ? -40.477 28.021 33.422 1.00 96.81 486 ASP A C 1
ATOM 3607 O O . ASP A 1 486 ? -41.395 28.808 33.176 1.00 96.81 486 ASP A O 1
ATOM 3611 N N . ILE A 1 487 ? -40.323 26.882 32.751 1.00 97.00 487 ILE A N 1
ATOM 3612 C CA . ILE A 1 487 ? -41.179 26.451 31.645 1.00 97.00 487 ILE A CA 1
ATOM 3613 C C . ILE A 1 487 ? -42.631 26.292 32.106 1.00 97.00 487 ILE A C 1
ATOM 3615 O O . ILE A 1 487 ? -43.545 26.720 31.400 1.00 97.00 487 ILE A O 1
ATOM 3619 N N . ALA A 1 488 ? -42.866 25.727 33.292 1.00 96.62 488 ALA A N 1
ATOM 3620 C CA . ALA A 1 488 ? -44.217 25.478 33.783 1.00 96.62 488 ALA A CA 1
ATOM 3621 C C . ALA A 1 488 ? -44.959 26.791 34.070 1.00 96.62 488 ALA A C 1
ATOM 3623 O O . ALA A 1 488 ? -46.142 26.917 33.739 1.00 96.62 488 ALA A O 1
ATOM 3624 N N . ALA A 1 489 ? -44.261 27.779 34.634 1.00 95.94 489 ALA A N 1
ATOM 3625 C CA . ALA A 1 489 ? -44.808 29.113 34.862 1.00 95.94 489 ALA A CA 1
ATOM 3626 C C . ALA A 1 489 ? -45.109 29.848 33.544 1.00 95.94 489 ALA A C 1
ATOM 3628 O O . ALA A 1 489 ? -46.177 30.449 33.408 1.00 95.94 489 ALA A O 1
ATOM 3629 N N . ILE A 1 490 ? -44.220 29.747 32.547 1.00 96.94 490 ILE A N 1
ATOM 3630 C CA . ILE A 1 490 ? -44.443 30.315 31.208 1.00 96.94 490 ILE A CA 1
ATOM 3631 C C . ILE A 1 490 ? -45.664 29.688 30.532 1.00 96.94 490 ILE A C 1
ATOM 3633 O O . ILE A 1 490 ? -46.521 30.399 30.005 1.00 96.94 490 ILE A O 1
ATOM 3637 N N . GLU A 1 491 ? -45.795 28.365 30.571 1.00 95.31 491 GLU A N 1
ATOM 3638 C CA . GLU A 1 491 ? -46.951 27.693 29.989 1.00 95.31 491 GLU A CA 1
ATOM 3639 C C . GLU A 1 491 ? -48.259 27.993 30.731 1.00 95.31 491 GLU A C 1
ATOM 3641 O O . GLU A 1 491 ? -49.314 28.102 30.103 1.00 95.31 491 GLU A O 1
ATOM 3646 N N . ALA A 1 492 ? -48.215 28.121 32.061 1.00 95.75 492 ALA A N 1
ATOM 3647 C CA . ALA A 1 492 ? -49.374 28.525 32.849 1.00 95.75 492 ALA A CA 1
ATOM 3648 C C . ALA A 1 492 ? -49.840 29.930 32.445 1.00 95.75 492 ALA A C 1
ATOM 3650 O O . ALA A 1 492 ? -51.013 30.108 32.122 1.00 95.75 492 ALA A O 1
ATOM 3651 N N . ALA A 1 493 ? -48.915 30.889 32.344 1.00 94.69 493 ALA A N 1
ATOM 3652 C CA . ALA A 1 493 ? -49.214 32.238 31.871 1.00 94.69 493 ALA A CA 1
ATOM 3653 C C . ALA A 1 493 ? -49.773 32.239 30.437 1.00 94.69 493 ALA A C 1
ATOM 3655 O O . ALA A 1 493 ? -50.743 32.942 30.138 1.00 94.69 493 ALA A O 1
ATOM 3656 N N . ARG A 1 494 ? -49.220 31.403 29.549 1.00 94.50 494 ARG A N 1
ATOM 3657 C CA . ARG A 1 494 ? -49.722 31.230 28.178 1.00 94.50 494 ARG A CA 1
ATOM 3658 C C . ARG A 1 494 ? -51.173 30.740 28.164 1.00 94.50 494 ARG A C 1
ATOM 3660 O O . ARG A 1 494 ? -51.983 31.284 27.414 1.00 94.50 494 ARG A O 1
ATOM 3667 N N . ARG A 1 495 ? -51.532 29.770 29.014 1.00 92.94 495 ARG A N 1
ATOM 3668 C CA . ARG A 1 495 ? -52.898 29.212 29.104 1.00 92.94 495 ARG A CA 1
ATOM 3669 C C . ARG A 1 495 ? -53.927 30.172 29.715 1.00 92.94 495 ARG A C 1
ATOM 3671 O O . ARG A 1 495 ? -55.093 30.074 29.338 1.00 92.94 495 ARG A O 1
ATOM 3678 N N . GLY A 1 496 ? -53.487 31.133 30.534 1.00 87.19 496 GLY A N 1
ATOM 3679 C CA . GLY A 1 496 ? -54.341 32.159 31.149 1.00 87.19 496 GLY A CA 1
ATOM 3680 C C . GLY A 1 496 ? -54.652 31.881 32.605 1.00 87.19 496 GLY A C 1
ATOM 3681 O O . GLY A 1 496 ? -55.232 30.809 32.885 1.00 87.19 496 GLY A O 1
#

Radius of gyration: 32.6 Å; chains: 1; bounding box: 91×77×70 Å